Protein AF-A0A378LBJ0-F1 (afdb_monomer)

Sequence (379 aa):
MKTKTFFGQVSKHEHRGHKHRSEYPRRVLSFVEKEKWHTTTIPSIPKYFESFKKMFSTSYDTFPRIAESIEKQNKGRFIYRGMSLAELTNILRNTKFISSPKQKKQDHFDIAEHVVANNSSRFLGLTPSLLLGGTYASMSSIIPSNGAIIQTNLPPFFIDPKELLGTHPELYQRYHQRKEGDERATDTTNFQGISDVTETTAKNTEITMISNFGKTYVGLGMHDVKSIHLLTIPGEILRKWTSIKTPLHEISFENPDYKPRVCAIKTGFVAHDNYLKEEFDLVNRRNIDMGLIPPEGRVITLHEAEELAQSGLLEQINDAFASDNTYVFSHVPSTIPVNDIEGITKFITETIASLPNVKRVGPVIEEITDEEPQGPKKD

Solvent-accessible surface area (backbone atoms only — not comparable to full-atom values): 21424 Å² total; per-residue (Å²): 139,82,87,78,83,78,84,68,79,81,69,84,72,70,80,79,75,77,86,69,74,70,61,58,45,53,54,53,46,48,49,44,59,73,69,54,67,66,78,78,80,79,82,72,67,63,59,52,49,48,44,44,49,53,50,73,68,51,90,70,82,56,39,69,59,53,34,51,53,54,46,66,77,43,77,70,62,44,29,18,36,29,29,36,43,68,51,50,51,50,26,43,75,68,50,37,72,63,75,53,90,84,57,88,47,47,91,52,76,58,60,58,54,28,74,77,65,68,38,31,56,27,52,44,75,31,21,68,40,54,62,58,15,39,51,46,14,18,62,61,34,62,50,41,41,60,19,28,35,39,36,24,46,74,43,47,32,28,33,47,58,37,62,37,47,76,34,44,45,67,61,44,51,52,46,46,54,50,52,49,52,54,48,46,75,72,35,77,88,72,70,84,75,73,82,58,58,65,61,56,36,68,70,42,73,42,36,34,27,37,27,42,53,92,91,46,78,48,39,52,47,63,40,32,31,45,33,40,35,39,27,43,20,36,12,56,63,44,28,80,76,43,95,38,73,61,35,45,78,73,48,74,48,76,38,90,69,42,49,67,44,34,54,28,39,37,42,65,40,62,58,69,95,62,75,46,70,70,55,51,55,48,28,38,50,40,31,35,77,70,65,75,38,57,88,64,38,30,56,35,36,44,62,51,52,41,56,46,59,74,68,42,50,66,59,53,50,42,56,37,32,41,23,93,57,63,45,70,41,51,51,45,56,54,86,53,58,89,82,41,59,67,56,52,52,49,51,53,52,53,51,54,73,67,39,89,71,50,43,81,69,41,79,78,80,71,76,80,71,89,69,75,80,81,69,83,83,80,130

Radius of gyration: 24.18 Å; Cα contacts (8 Å, |Δi|>4): 606; chains: 1; bounding box: 71×44×97 Å

Nearest PDB structures (foldseek):
  4tlw-assembly1_A  TM=5.984E-01  e=1.859E-05  Mycoplasmoides pneumoniae M129
  1s5c-assembly1_A  TM=6.759E-01  e=1.829E-04  Vibrio cholerae
  1s5b-assembly1_A  TM=6.944E-01  e=4.247E-04  Vibrio cholerae
  1s5e-assembly1_A  TM=6.381E-01  e=2.960E-04  Vibrio cholerae
  8s2m-assembly1_B  TM=6.585E-01  e=4.790E-04  Xenorhabdus bovienii SS-2004

Organism: NCBI:txid460

Foldseek 3Di:
DDDDDDPDPDDPPDPPDPPDPACQLVVVLCVCVVVVQPDPPDDPVPPLVVLVCCLQVDDDACVVVVQCVVLVVCVLQKWKAKWAVVQSNVCSVVQANWDDPVQQADDDLLVLCCLVPVRHRQKDWIASGPQVNQVNNQQNAAAWGKIKMWIFGDWQEWELLLLLCQLQVVSNVVVQVVVLVVCCVVCVPDCPGDDRSSVSSNPDRIIMHRQDDPPDGRTDGPLGTQKMWMWGHGHDNCCVVTPHNTTHTDDMRGRPSHAHFQAHEYAQARPVVDDDPVSQVSSQVSCCVVVVDPPQWGAAHPVLVSVCSVVCLSVVLRQQKGFPHYHYPGTDGPVQDHPNNVNVSVRVVVVSVPDPRMDTDHDPPPPPPPPDPPPDDDD

Secondary structure (DSSP, 8-state):
----------------------HHHHHHHHHHHHTT-S--SS--HHHHHHHHHHHHH--S--HHHHHHHHHHHHTT--EEEEEEHHHHHHHHHHTS----TTS--B----HHHHHHH--BSSEEEEBS-HHHHHHHHHHT-SSSEEEEEEEEPPPSEEE-HHHHHHH-HHHHHHHHHHHHHHHHHH-TTT------HHHHHHT---EEEE-EETTEE-S--GGGEEEEEEEEE--TTGGGTSS--SPEEEEEEE-TT----SEEEE-SB--SS---HHHHHHHHHHHHHTTSS-TTEEEPBHHHHHHHHHHTHHHHHHHHEEESS-EEE-EEETTS-TT-HHHHHHHHHHHHHH-TTEEE-S------------PPPP-

Structure (mmCIF, N/CA/C/O backbone):
data_AF-A0A378LBJ0-F1
#
_entry.id   AF-A0A378LBJ0-F1
#
loop_
_atom_site.group_PDB
_atom_site.id
_atom_site.type_symbol
_atom_site.label_atom_id
_atom_site.label_alt_id
_atom_site.label_comp_id
_atom_site.label_asym_id
_atom_site.label_entity_id
_atom_site.label_seq_id
_atom_site.pdbx_PDB_ins_code
_atom_site.Cartn_x
_atom_site.Cartn_y
_atom_site.Cartn_z
_atom_site.occupancy
_atom_site.B_iso_or_equiv
_atom_site.auth_seq_id
_atom_site.auth_comp_id
_atom_site.auth_asym_id
_atom_site.auth_atom_id
_atom_site.pdbx_PDB_model_num
ATOM 1 N N . MET A 1 1 ? -37.721 7.386 29.623 1.00 37.44 1 MET A N 1
ATOM 2 C CA . MET A 1 1 ? -36.324 7.855 29.516 1.00 37.44 1 MET A CA 1
ATOM 3 C C . MET A 1 1 ? -35.967 7.912 28.043 1.00 37.44 1 MET A C 1
ATOM 5 O O . MET A 1 1 ? -36.046 6.888 27.381 1.00 37.44 1 MET A O 1
ATOM 9 N N . LYS A 1 2 ? -35.730 9.112 27.505 1.00 25.92 2 LYS A N 1
ATOM 10 C CA . LYS A 1 2 ? -35.356 9.334 26.102 1.00 25.92 2 LYS A CA 1
ATOM 11 C C . LYS A 1 2 ? -33.893 9.764 26.089 1.00 25.92 2 LYS A C 1
ATOM 13 O O . LYS A 1 2 ? -33.600 10.885 26.488 1.00 25.92 2 LYS A O 1
ATOM 18 N N . THR A 1 3 ? -33.000 8.881 25.667 1.00 27.64 3 THR A N 1
ATOM 19 C CA . THR A 1 3 ? -31.601 9.206 25.385 1.00 27.64 3 THR A CA 1
ATOM 20 C C . THR A 1 3 ? -31.563 9.974 24.066 1.00 27.64 3 THR A C 1
ATOM 22 O O . THR A 1 3 ? -31.873 9.427 23.011 1.00 27.64 3 THR A O 1
ATOM 25 N N . LYS A 1 4 ? -31.277 11.277 24.130 1.00 27.89 4 LYS A N 1
ATOM 26 C CA . LYS A 1 4 ? -30.970 12.091 22.951 1.00 27.89 4 LYS A CA 1
ATOM 27 C C . LYS A 1 4 ? -29.471 11.987 22.701 1.00 27.89 4 LYS A C 1
ATOM 29 O O . LYS A 1 4 ? -28.692 12.549 23.461 1.00 27.89 4 LYS A O 1
ATOM 34 N N . THR A 1 5 ? -29.081 11.295 21.640 1.00 29.97 5 THR A N 1
ATOM 35 C CA . THR A 1 5 ? -27.712 11.330 21.127 1.00 29.97 5 THR A CA 1
ATOM 36 C C . THR A 1 5 ? -27.499 12.693 20.470 1.00 29.97 5 THR A C 1
ATOM 38 O O . THR A 1 5 ? -28.069 12.987 19.420 1.00 29.97 5 THR A O 1
ATOM 41 N N . PHE A 1 6 ? -26.746 13.566 21.133 1.00 28.53 6 PHE A N 1
ATOM 42 C CA . PHE A 1 6 ? -26.310 14.840 20.573 1.00 28.53 6 PHE A CA 1
ATOM 43 C C . PHE A 1 6 ? -25.126 14.576 19.635 1.00 28.53 6 PHE A C 1
ATOM 45 O O . PHE A 1 6 ? -23.981 14.519 20.073 1.00 28.53 6 PHE A O 1
ATOM 52 N N . PHE A 1 7 ? -25.380 14.456 18.331 1.00 32.47 7 PHE A N 1
ATOM 53 C CA . PHE A 1 7 ? -24.352 14.772 17.338 1.00 32.47 7 PHE A CA 1
ATOM 54 C C . PHE A 1 7 ? -24.275 16.294 17.241 1.00 32.47 7 PHE A C 1
ATOM 56 O O . PHE A 1 7 ? -24.949 16.941 16.440 1.00 32.47 7 PHE A O 1
ATOM 63 N N . GLY A 1 8 ? -23.519 16.874 18.174 1.00 29.22 8 GLY A N 1
ATOM 64 C CA . GLY A 1 8 ? -23.172 18.284 18.152 1.00 29.22 8 GLY A CA 1
ATOM 65 C C . GLY A 1 8 ? -22.453 18.623 16.851 1.00 29.22 8 GLY A C 1
ATOM 66 O O . GLY A 1 8 ? -21.619 17.855 16.372 1.00 29.22 8 GLY A O 1
ATOM 67 N N . GLN A 1 9 ? -22.811 19.781 16.293 1.00 29.59 9 GLN A N 1
ATOM 68 C CA . GLN A 1 9 ? -22.136 20.431 15.177 1.00 29.59 9 GLN A CA 1
ATOM 69 C C . GLN A 1 9 ? -20.626 20.204 15.246 1.00 29.59 9 GLN A C 1
ATOM 71 O O . GLN A 1 9 ? -19.979 20.601 16.216 1.00 29.59 9 GLN A O 1
ATOM 76 N N . VAL A 1 10 ? -20.086 19.607 14.183 1.00 35.50 10 VAL A N 1
ATOM 77 C CA . VAL A 1 10 ? -18.653 19.538 13.913 1.00 35.50 10 VAL A CA 1
ATOM 78 C C . VAL A 1 10 ? -18.114 20.959 14.013 1.00 35.50 10 VAL A C 1
ATOM 80 O O . VAL A 1 10 ? -18.345 21.799 13.137 1.00 35.50 10 VAL A O 1
ATOM 83 N N . SER A 1 11 ? -17.436 21.252 15.123 1.00 29.73 11 SER A N 1
ATOM 84 C CA . SER A 1 11 ? -16.657 22.469 15.220 1.00 29.73 11 SER A CA 1
ATOM 85 C C . SER A 1 11 ? -15.654 22.395 14.072 1.00 29.73 11 SER A C 1
ATOM 87 O O . SER A 1 11 ? -14.997 21.373 13.855 1.00 29.73 11 SER A O 1
ATOM 89 N N . LYS A 1 12 ? -15.576 23.461 13.272 1.00 35.81 12 LYS A N 1
ATOM 90 C CA . LYS A 1 12 ? -14.427 23.682 12.399 1.00 35.81 12 LYS A CA 1
ATOM 91 C C . LYS A 1 12 ? -1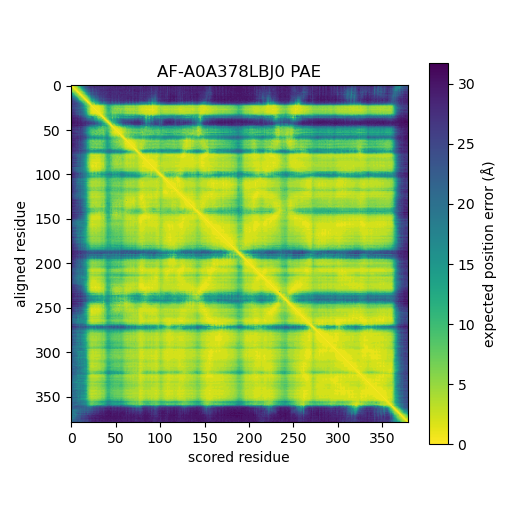3.226 23.816 13.327 1.00 35.81 12 LYS A C 1
ATOM 93 O O . LYS A 1 12 ? -12.883 24.920 13.739 1.00 35.81 12 LYS A O 1
ATOM 98 N N . HIS A 1 13 ? -12.637 22.689 13.710 1.00 33.25 13 HIS A N 1
ATOM 99 C CA . HIS A 1 13 ? -11.365 22.673 14.391 1.00 33.25 13 HIS A CA 1
ATOM 100 C C . HIS A 1 13 ? -10.345 23.186 13.384 1.00 33.25 13 HIS A C 1
ATOM 102 O O . HIS A 1 13 ? -9.837 22.460 12.532 1.00 33.25 13 HIS A O 1
ATOM 108 N N . GLU A 1 14 ? -10.079 24.487 13.476 1.00 30.62 14 GLU A N 1
ATOM 109 C CA . GLU A 1 14 ? -8.809 25.053 13.068 1.00 30.62 14 GLU A CA 1
ATOM 110 C C . GLU A 1 14 ? -7.708 24.108 13.545 1.00 30.62 14 GLU A C 1
ATOM 112 O O . GLU A 1 14 ? -7.633 23.767 14.730 1.00 30.62 14 GLU A O 1
ATOM 117 N N . HIS A 1 15 ? -6.888 23.663 12.594 1.00 35.84 15 HIS A N 1
ATOM 118 C CA . HIS A 1 15 ? -5.667 22.911 12.824 1.00 35.84 15 HIS A CA 1
ATOM 119 C C . HIS A 1 15 ? -4.831 23.599 13.912 1.00 35.84 15 HIS A C 1
ATOM 121 O O . HIS A 1 15 ? -4.031 24.495 13.632 1.00 35.84 15 HIS A O 1
ATOM 127 N N . ARG A 1 16 ? -5.004 23.182 15.172 1.00 35.16 16 ARG A N 1
ATOM 128 C CA . ARG A 1 16 ? -4.113 23.566 16.266 1.00 35.16 16 ARG A CA 1
ATOM 129 C C . ARG A 1 16 ? -2.723 23.055 15.903 1.00 35.16 16 ARG A C 1
ATOM 131 O O . ARG A 1 16 ? -2.500 21.861 15.734 1.00 35.16 16 ARG A O 1
ATOM 138 N N . GLY A 1 17 ? -1.821 24.007 15.687 1.00 37.00 17 GLY A N 1
ATOM 139 C CA . GLY A 1 17 ? -0.545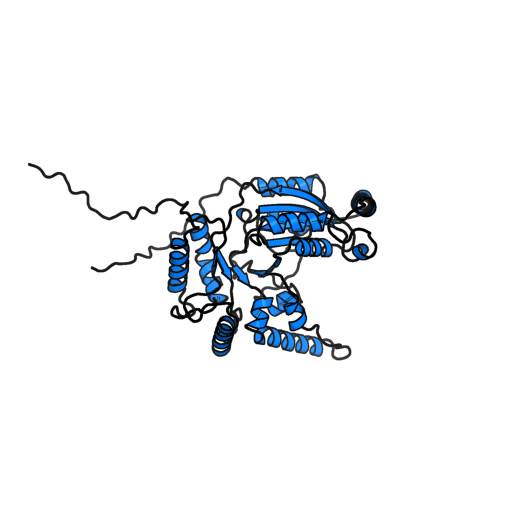 23.798 15.025 1.00 37.00 17 GLY A CA 1
ATOM 140 C C . GLY A 1 17 ? 0.361 22.765 15.690 1.00 37.00 17 GLY A C 1
ATOM 141 O O . GLY A 1 17 ? 0.759 22.905 16.844 1.00 37.00 17 GLY A O 1
ATOM 142 N N . HIS A 1 18 ? 0.812 21.796 14.894 1.00 36.34 18 HIS A N 1
ATOM 143 C CA . HIS A 1 18 ? 1.994 21.000 15.204 1.00 36.34 18 HIS A CA 1
ATOM 144 C C . HIS A 1 18 ? 3.255 21.848 14.996 1.00 36.34 18 HIS A C 1
ATOM 146 O O . HIS A 1 18 ? 3.824 21.918 13.907 1.00 36.34 18 HIS A O 1
ATOM 152 N N . LYS A 1 19 ? 3.704 22.508 16.069 1.00 39.91 19 LYS A N 1
ATOM 153 C CA . LYS A 1 19 ? 4.961 23.274 16.120 1.00 39.91 19 LYS A CA 1
ATOM 154 C C . LYS A 1 19 ? 6.194 22.430 16.485 1.00 39.91 19 LYS A C 1
ATOM 156 O O . LYS A 1 19 ? 7.240 22.993 16.777 1.00 39.91 19 LYS A O 1
ATOM 161 N N . HIS A 1 20 ? 6.109 21.103 16.380 1.00 45.59 20 HIS A N 1
ATOM 162 C CA . HIS A 1 20 ? 7.272 20.225 16.248 1.00 45.59 20 HIS A CA 1
ATOM 163 C C . HIS A 1 20 ? 7.188 19.523 14.897 1.00 45.59 20 HIS A C 1
ATOM 165 O O . HIS A 1 20 ? 6.563 18.478 14.745 1.00 45.59 20 HIS A O 1
ATOM 171 N N . ARG A 1 21 ? 7.802 20.128 13.875 1.00 55.81 21 ARG A N 1
ATOM 172 C CA . ARG A 1 21 ? 8.112 19.394 12.645 1.00 55.81 21 ARG A CA 1
ATOM 173 C C . ARG A 1 21 ? 9.046 18.258 13.057 1.00 55.81 21 ARG A C 1
ATOM 175 O O . ARG A 1 21 ? 10.147 18.560 13.513 1.00 55.81 21 ARG A O 1
ATOM 182 N N . SER A 1 22 ? 8.588 17.013 12.917 1.00 66.50 22 SER A N 1
ATOM 183 C CA . SER A 1 22 ? 9.390 15.807 13.142 1.00 66.50 22 SER A CA 1
ATOM 184 C C . SER A 1 22 ? 10.802 16.008 12.576 1.00 66.50 22 SER A C 1
ATOM 186 O O . SER A 1 22 ? 10.974 16.408 11.417 1.00 66.50 22 SER A O 1
ATOM 188 N N . GLU A 1 23 ? 11.819 15.818 13.417 1.00 86.69 23 GLU A N 1
ATOM 189 C CA . GLU A 1 23 ? 13.222 15.973 13.022 1.00 86.69 23 GLU A CA 1
ATOM 190 C C . GLU A 1 23 ? 13.659 14.825 12.101 1.00 86.69 23 GLU A C 1
ATOM 192 O O . GLU A 1 23 ? 14.539 15.000 11.257 1.00 86.69 23 GLU A O 1
ATOM 197 N N . TYR A 1 24 ? 12.979 13.678 12.191 1.00 92.25 24 TYR A N 1
ATOM 198 C CA . TYR A 1 24 ? 13.272 12.471 11.430 1.00 92.25 24 TYR A CA 1
ATOM 199 C C . TYR A 1 24 ? 13.343 12.692 9.907 1.00 92.25 24 TYR A C 1
ATOM 201 O O . TYR A 1 24 ? 14.426 12.497 9.345 1.00 92.25 24 TYR A O 1
ATOM 209 N N . PRO A 1 25 ? 12.287 13.166 9.207 1.00 92.81 25 PRO A N 1
ATOM 210 C CA . PRO A 1 25 ? 12.344 13.340 7.761 1.00 92.81 25 PRO A CA 1
ATOM 211 C C . PRO A 1 25 ? 13.423 14.342 7.335 1.00 92.81 25 PRO A C 1
ATOM 213 O O . PRO A 1 25 ? 14.064 14.148 6.306 1.00 92.81 25 PRO A O 1
ATOM 216 N N . ARG A 1 26 ? 13.688 15.378 8.146 1.00 92.19 26 ARG A N 1
ATOM 217 C CA . ARG A 1 26 ? 14.755 16.358 7.884 1.00 92.19 26 ARG A CA 1
ATOM 218 C C . ARG A 1 26 ? 16.142 15.755 8.035 1.00 92.19 26 ARG A C 1
ATOM 220 O O . ARG A 1 26 ? 17.002 16.039 7.206 1.00 92.19 26 ARG A O 1
ATOM 227 N N . ARG A 1 27 ? 16.369 14.944 9.070 1.00 92.56 27 ARG A N 1
ATOM 228 C CA . ARG A 1 27 ? 17.645 14.263 9.312 1.00 92.56 27 ARG A CA 1
ATOM 229 C C . ARG A 1 27 ? 17.970 13.311 8.167 1.00 92.56 27 ARG A C 1
ATOM 231 O O . ARG A 1 27 ? 19.080 13.365 7.643 1.00 92.56 27 ARG A O 1
ATOM 238 N N . VAL A 1 28 ? 17.002 12.488 7.756 1.00 92.38 28 VAL A N 1
ATOM 239 C CA . VAL A 1 28 ? 17.182 11.581 6.614 1.00 92.38 28 VAL A CA 1
ATOM 240 C C . VAL A 1 28 ? 17.426 12.396 5.348 1.00 92.38 28 VAL A C 1
ATOM 242 O O . VAL A 1 28 ? 18.442 12.197 4.695 1.00 92.38 28 VAL A O 1
ATOM 245 N N . LEU A 1 29 ? 16.577 13.381 5.042 1.00 92.31 29 LEU A N 1
ATOM 246 C CA . LEU A 1 29 ? 16.723 14.215 3.845 1.00 92.31 29 LEU A CA 1
ATOM 247 C C . LEU A 1 29 ? 18.092 14.904 3.786 1.00 92.31 29 LEU A C 1
ATOM 249 O O . LEU A 1 29 ? 18.756 14.857 2.755 1.00 92.31 29 LEU A O 1
ATOM 253 N N . SER A 1 30 ? 18.540 15.474 4.906 1.00 90.50 30 SER A N 1
ATOM 254 C CA . SER A 1 30 ? 19.844 16.132 5.013 1.00 90.50 30 SER A CA 1
ATOM 255 C C . SER A 1 30 ? 20.985 15.160 4.751 1.00 90.50 30 SER A C 1
ATOM 257 O O . SER A 1 30 ? 21.942 15.536 4.087 1.00 90.50 30 SER A O 1
ATOM 259 N N . PHE A 1 31 ? 20.894 13.914 5.228 1.00 90.06 31 PHE A N 1
ATOM 260 C CA . PHE A 1 31 ? 21.887 12.887 4.919 1.00 90.06 31 PHE A CA 1
ATOM 261 C C . PHE A 1 31 ? 21.925 12.601 3.415 1.00 90.06 31 PHE A C 1
ATOM 263 O O . PHE A 1 31 ? 22.986 12.695 2.801 1.00 90.06 31 PHE A O 1
ATOM 270 N N . VAL A 1 32 ? 20.772 12.326 2.797 1.00 87.25 32 VAL A N 1
ATOM 271 C CA . VAL A 1 32 ? 20.729 11.935 1.379 1.00 87.25 32 VAL A CA 1
ATOM 272 C C . VAL A 1 32 ? 21.137 13.095 0.447 1.00 87.25 32 VAL A C 1
ATOM 274 O O . VAL A 1 32 ? 21.795 12.874 -0.576 1.00 87.25 32 VAL A O 1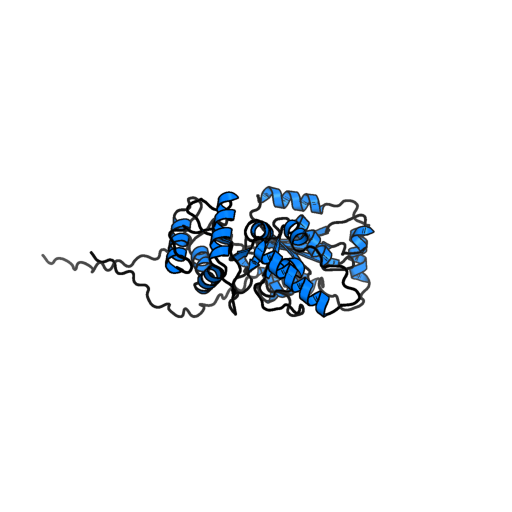
ATOM 277 N N . GLU A 1 33 ? 20.820 14.343 0.810 1.00 85.81 33 GLU A N 1
ATOM 278 C CA . GLU A 1 33 ? 21.230 15.549 0.077 1.00 85.81 33 GLU A CA 1
ATOM 279 C C . GLU A 1 33 ? 22.710 15.906 0.294 1.00 85.81 33 GLU A C 1
ATOM 281 O O . GLU A 1 33 ? 23.429 16.129 -0.685 1.00 85.81 33 GLU A O 1
ATOM 286 N N . LYS A 1 34 ? 23.192 15.924 1.546 1.00 79.25 34 LYS A N 1
ATOM 287 C CA . LYS A 1 34 ? 24.582 16.276 1.896 1.00 79.25 34 LYS A CA 1
ATOM 288 C C . LYS A 1 34 ? 25.575 15.280 1.317 1.00 79.25 34 LYS A C 1
ATOM 290 O O . LYS A 1 34 ? 26.577 15.680 0.729 1.00 79.25 34 LYS A O 1
ATOM 295 N N . GLU A 1 35 ? 25.256 13.995 1.413 1.00 69.81 35 GLU A N 1
ATOM 296 C CA . GLU A 1 35 ? 26.080 12.933 0.850 1.00 69.81 35 GLU A CA 1
ATOM 297 C C . GLU A 1 35 ? 25.914 12.825 -0.674 1.00 69.81 35 GLU A C 1
ATOM 299 O O . GLU A 1 35 ? 26.523 11.955 -1.287 1.00 69.81 35 GLU A O 1
ATOM 304 N N . LYS A 1 36 ? 25.120 13.692 -1.329 1.00 65.94 36 LYS A N 1
ATOM 305 C CA . LYS A 1 36 ? 24.856 13.693 -2.782 1.00 65.94 36 LYS A CA 1
ATOM 306 C C . LYS A 1 36 ? 24.489 12.305 -3.313 1.00 65.94 36 LYS A C 1
ATOM 308 O O . LYS A 1 36 ? 25.067 11.838 -4.296 1.00 65.94 36 LYS A O 1
ATOM 313 N N . TRP A 1 37 ? 23.572 11.612 -2.647 1.00 66.50 37 TRP A N 1
ATOM 314 C CA . TRP A 1 37 ? 23.101 10.298 -3.096 1.00 66.50 37 TRP A CA 1
ATOM 315 C C . TRP A 1 37 ? 22.122 10.410 -4.284 1.00 66.50 37 TRP A C 1
ATOM 317 O O . TRP A 1 37 ? 21.952 9.448 -5.023 1.00 66.50 37 TRP A O 1
ATOM 327 N N . HIS A 1 38 ? 21.515 11.586 -4.502 1.00 55.19 38 HIS A N 1
ATOM 328 C CA . HIS A 1 38 ? 20.471 11.834 -5.512 1.00 55.19 38 HIS A CA 1
ATOM 329 C C . HIS A 1 38 ? 20.942 12.378 -6.875 1.00 55.19 38 HIS A C 1
ATOM 331 O O . HIS A 1 38 ? 20.112 12.532 -7.771 1.00 55.19 38 HIS A O 1
ATOM 337 N N . THR A 1 39 ? 22.210 12.765 -7.056 1.00 53.56 39 THR A N 1
ATOM 338 C CA . THR A 1 39 ? 22.619 13.512 -8.261 1.00 53.56 39 THR A CA 1
ATOM 339 C C . THR A 1 39 ? 22.757 12.600 -9.483 1.00 53.56 39 THR A C 1
ATOM 341 O O . THR A 1 39 ? 23.808 12.009 -9.707 1.00 53.56 39 THR A O 1
ATOM 344 N N . THR A 1 40 ? 21.693 12.522 -10.285 1.00 47.88 40 THR A N 1
ATOM 345 C CA . THR A 1 40 ? 21.629 11.855 -11.601 1.00 47.88 40 THR A CA 1
ATOM 346 C C . THR A 1 40 ? 21.978 12.768 -12.784 1.00 47.88 40 THR A C 1
ATOM 348 O O . THR A 1 40 ? 22.038 12.309 -13.920 1.00 47.88 40 THR A O 1
ATOM 351 N N . THR A 1 41 ? 22.264 14.050 -12.562 1.00 42.25 41 THR A N 1
ATOM 352 C CA . THR A 1 41 ? 22.641 15.000 -13.622 1.00 42.25 41 THR A CA 1
ATOM 353 C C . THR A 1 41 ? 24.168 15.073 -13.819 1.00 42.25 41 THR A C 1
ATOM 355 O O . THR A 1 41 ? 24.793 15.929 -13.211 1.00 42.25 41 THR A O 1
ATOM 358 N N . ILE A 1 42 ? 24.719 14.151 -14.637 1.00 44.81 42 ILE A N 1
ATOM 359 C CA . ILE A 1 42 ? 25.884 14.234 -15.580 1.00 44.81 42 ILE A CA 1
ATOM 360 C C . ILE A 1 42 ? 27.228 14.870 -15.095 1.00 44.81 42 ILE A C 1
ATOM 362 O O . ILE A 1 42 ? 27.219 15.943 -14.508 1.00 44.81 42 ILE A O 1
ATOM 366 N N . PRO A 1 43 ? 28.432 14.390 -15.496 1.00 42.88 43 PRO A N 1
ATOM 367 C CA . PRO A 1 43 ? 28.989 13.048 -15.560 1.00 42.88 43 PRO A CA 1
ATOM 368 C C . PRO A 1 43 ? 30.204 13.007 -14.611 1.00 42.88 43 PRO A C 1
ATOM 370 O O . PRO A 1 43 ? 31.352 12.995 -15.055 1.00 42.88 43 PRO A O 1
ATOM 373 N N . SER A 1 44 ? 30.007 13.030 -13.294 1.00 42.88 44 SER A N 1
ATOM 374 C CA . SER A 1 44 ? 31.108 12.597 -12.443 1.00 42.88 44 SER A CA 1
ATOM 375 C C . SER A 1 44 ? 31.068 11.066 -12.425 1.00 42.88 44 SER A C 1
ATOM 377 O O . SER A 1 44 ? 30.364 10.403 -11.667 1.00 42.88 44 SER A O 1
ATOM 379 N N . ILE A 1 45 ? 31.889 10.513 -13.310 1.00 52.34 45 ILE A N 1
ATOM 380 C CA . ILE A 1 45 ? 32.367 9.133 -13.336 1.00 52.34 45 ILE A CA 1
ATOM 381 C C . ILE A 1 45 ? 32.760 8.561 -11.937 1.00 52.34 45 ILE A C 1
ATOM 383 O O . ILE A 1 45 ? 32.709 7.348 -11.809 1.00 52.34 45 ILE A O 1
ATOM 387 N N . PRO A 1 46 ? 33.032 9.302 -10.833 1.00 56.81 46 PRO A N 1
ATOM 388 C CA . PRO A 1 46 ? 33.391 8.676 -9.554 1.00 56.81 46 PRO A CA 1
ATOM 389 C C . PRO A 1 46 ? 32.311 7.813 -8.878 1.00 56.81 46 PRO A C 1
ATOM 391 O O . PRO A 1 46 ? 32.620 6.703 -8.462 1.00 56.81 46 PRO A O 1
ATOM 394 N N . LYS A 1 47 ? 31.049 8.254 -8.760 1.00 59.19 47 LYS A N 1
ATOM 395 C CA . LYS A 1 47 ? 30.095 7.563 -7.859 1.00 59.19 47 LYS A CA 1
ATOM 396 C C . LYS A 1 47 ? 29.439 6.321 -8.440 1.00 59.19 47 LYS A C 1
ATOM 398 O O . LYS A 1 47 ? 29.263 5.338 -7.731 1.00 59.19 47 LYS A O 1
ATOM 403 N N . TYR A 1 48 ? 29.121 6.332 -9.733 1.00 63.91 48 TYR A N 1
ATOM 404 C CA . TYR A 1 48 ? 28.724 5.096 -10.402 1.00 63.91 48 TYR A CA 1
ATOM 405 C C . TYR A 1 48 ? 29.865 4.082 -10.321 1.00 63.91 48 TYR A C 1
ATOM 407 O O . TYR A 1 48 ? 29.628 2.943 -9.948 1.00 63.91 48 TYR A O 1
ATOM 415 N N . PHE A 1 49 ? 31.117 4.499 -10.536 1.00 66.56 49 PHE A N 1
ATOM 416 C CA . PHE A 1 49 ? 32.262 3.610 -10.339 1.00 66.56 49 PHE A CA 1
ATOM 417 C C . PHE A 1 49 ? 32.401 3.125 -8.894 1.00 66.56 49 PHE A C 1
ATOM 419 O O . PHE A 1 49 ? 32.813 1.990 -8.707 1.00 66.56 49 PHE A O 1
ATOM 426 N N . GLU A 1 50 ? 32.031 3.910 -7.881 1.00 72.50 50 GLU A N 1
ATOM 427 C CA . GLU A 1 50 ? 31.976 3.446 -6.488 1.00 72.50 50 GLU A CA 1
ATOM 428 C C . GLU A 1 50 ? 30.892 2.385 -6.270 1.00 72.50 50 GLU A C 1
ATOM 430 O O . GLU A 1 50 ? 31.205 1.327 -5.726 1.00 72.50 50 GLU A O 1
ATOM 435 N N . SER A 1 51 ? 29.656 2.608 -6.737 1.00 72.88 51 SER A N 1
ATOM 436 C CA . SER A 1 51 ? 28.581 1.605 -6.658 1.00 72.88 51 SER A CA 1
ATOM 437 C C . SER A 1 51 ? 28.962 0.330 -7.415 1.00 72.88 51 SER A C 1
ATOM 439 O O . SER A 1 51 ? 28.809 -0.771 -6.891 1.00 72.88 51 SER A O 1
ATOM 441 N N . PHE A 1 52 ? 29.545 0.459 -8.610 1.00 73.00 52 PHE A N 1
ATOM 442 C CA . PHE A 1 52 ? 30.084 -0.665 -9.374 1.00 73.00 52 PHE A CA 1
ATOM 443 C C . PHE A 1 52 ? 31.215 -1.364 -8.616 1.00 73.00 52 PHE A C 1
ATOM 445 O O . PHE A 1 52 ? 31.144 -2.568 -8.392 1.00 73.00 52 PHE A O 1
ATOM 452 N N . LYS A 1 53 ? 32.241 -0.630 -8.174 1.00 76.19 53 LYS A N 1
ATOM 453 C CA . LYS A 1 53 ? 33.379 -1.177 -7.428 1.00 76.19 53 LYS A CA 1
ATOM 454 C C . LYS A 1 53 ? 32.893 -1.944 -6.209 1.00 76.19 53 LYS A C 1
ATOM 456 O O . LYS A 1 53 ? 33.334 -3.066 -6.019 1.00 76.19 53 LYS A O 1
ATOM 461 N N . LYS A 1 54 ? 31.952 -1.386 -5.445 1.00 76.88 54 LYS A N 1
ATOM 462 C CA . LYS A 1 54 ? 31.352 -2.019 -4.265 1.00 76.88 54 LYS A CA 1
ATOM 463 C C . LYS A 1 54 ? 30.598 -3.302 -4.620 1.00 76.88 54 LYS A C 1
ATOM 465 O O . LYS A 1 54 ? 30.778 -4.314 -3.945 1.00 76.88 54 LYS A O 1
ATOM 470 N N . MET A 1 55 ? 29.806 -3.284 -5.692 1.00 74.88 55 MET A N 1
ATOM 471 C CA . MET A 1 55 ? 29.065 -4.454 -6.179 1.00 74.88 55 MET A CA 1
ATOM 472 C C . MET A 1 55 ? 29.985 -5.576 -6.675 1.00 74.88 55 MET A C 1
ATOM 474 O O . MET A 1 55 ? 29.725 -6.742 -6.398 1.00 74.88 55 MET A O 1
ATOM 478 N N . PHE A 1 56 ? 31.071 -5.239 -7.373 1.00 73.62 56 PHE A N 1
ATOM 479 C CA . PHE A 1 56 ? 32.037 -6.215 -7.886 1.00 73.62 56 PHE A CA 1
ATOM 480 C C . PHE A 1 56 ? 33.068 -6.662 -6.838 1.00 73.62 56 PHE A C 1
ATOM 482 O O . PHE A 1 56 ? 33.604 -7.760 -6.954 1.00 73.62 56 PHE A O 1
ATOM 489 N N . SER A 1 57 ? 33.349 -5.848 -5.814 1.00 73.38 57 SER A N 1
ATOM 490 C CA . SER A 1 57 ? 34.281 -6.198 -4.732 1.00 73.38 57 SER A CA 1
ATOM 491 C C . SER A 1 57 ? 33.643 -7.017 -3.614 1.00 73.38 57 SER A C 1
ATOM 493 O O . SER A 1 57 ? 34.355 -7.571 -2.780 1.00 73.38 57 SER A O 1
ATOM 495 N N . THR A 1 58 ? 32.313 -7.045 -3.537 1.00 73.25 58 THR A N 1
ATOM 496 C CA . THR A 1 58 ? 31.599 -7.759 -2.480 1.00 73.25 58 THR A CA 1
ATOM 497 C C . THR A 1 58 ? 31.479 -9.237 -2.856 1.00 73.25 58 THR A C 1
ATOM 499 O O . THR A 1 58 ? 31.015 -9.588 -3.937 1.00 73.25 58 THR A O 1
ATOM 502 N N . SER A 1 59 ? 31.936 -10.116 -1.964 1.00 66.94 59 SER A N 1
ATOM 503 C CA . SER A 1 59 ? 32.040 -11.558 -2.219 1.00 66.94 59 SER A CA 1
ATOM 504 C C . SER A 1 59 ? 30.783 -12.351 -1.863 1.00 66.94 59 SER A C 1
ATOM 506 O O . SER A 1 59 ? 30.618 -13.467 -2.351 1.00 66.94 59 SER A O 1
ATOM 508 N N . TYR A 1 60 ? 29.891 -11.790 -1.040 1.00 72.31 60 TYR A N 1
ATOM 509 C CA . TYR A 1 60 ? 28.696 -12.479 -0.557 1.00 72.31 60 TYR A CA 1
ATOM 510 C C . TYR A 1 60 ? 27.473 -11.573 -0.572 1.00 72.31 60 TYR A C 1
ATOM 512 O O . TYR A 1 60 ? 27.525 -10.425 -0.134 1.00 72.31 60 TYR A O 1
ATOM 520 N N . ASP A 1 61 ? 26.356 -12.135 -1.018 1.00 77.12 61 ASP A N 1
ATOM 521 C CA . ASP A 1 61 ? 25.060 -11.481 -0.963 1.00 77.12 61 ASP A CA 1
ATOM 522 C C . ASP A 1 61 ? 24.449 -11.628 0.446 1.00 77.12 61 ASP A C 1
ATOM 524 O O . ASP A 1 61 ? 24.056 -12.721 0.865 1.00 77.12 61 ASP A O 1
ATOM 528 N N . THR A 1 62 ? 24.428 -10.538 1.215 1.00 80.06 62 THR A N 1
ATOM 529 C CA . THR A 1 62 ? 23.973 -10.528 2.617 1.00 80.06 62 THR A CA 1
ATOM 530 C C . THR A 1 62 ? 22.526 -10.079 2.782 1.00 80.06 62 THR A C 1
ATOM 532 O O . THR A 1 62 ? 21.919 -10.349 3.822 1.00 80.06 62 THR A O 1
ATOM 535 N N . PHE A 1 63 ? 21.944 -9.429 1.777 1.00 84.56 63 PHE A N 1
ATOM 536 C CA . PHE A 1 63 ? 20.630 -8.812 1.900 1.00 84.56 63 PHE A CA 1
ATOM 537 C C . PHE A 1 63 ? 19.484 -9.810 2.077 1.00 84.56 63 PHE A C 1
ATOM 539 O O . PHE A 1 63 ? 18.644 -9.544 2.932 1.00 84.56 63 PHE A O 1
ATOM 546 N N . PRO A 1 64 ? 19.460 -10.989 1.422 1.00 85.31 64 PRO A N 1
ATOM 547 C CA . PRO A 1 64 ? 18.457 -12.011 1.710 1.00 85.31 64 PRO A CA 1
ATOM 548 C C . PRO A 1 64 ? 18.428 -12.419 3.186 1.00 85.31 64 PRO A C 1
ATOM 550 O O . PRO A 1 64 ? 17.354 -12.576 3.756 1.00 85.31 64 PRO A O 1
ATOM 553 N N . ARG A 1 65 ? 19.596 -12.517 3.838 1.00 83.81 65 ARG A N 1
ATOM 554 C CA . ARG A 1 65 ? 19.685 -12.848 5.271 1.00 83.81 65 ARG A CA 1
ATOM 555 C C . ARG A 1 65 ? 19.196 -11.704 6.155 1.00 83.81 65 ARG A C 1
ATOM 557 O O . ARG A 1 65 ? 18.551 -11.950 7.170 1.00 83.81 65 ARG A O 1
ATOM 564 N N . ILE A 1 66 ? 19.497 -10.458 5.778 1.00 83.00 66 ILE A N 1
ATOM 565 C CA . ILE A 1 66 ? 18.991 -9.266 6.475 1.00 83.00 66 ILE A CA 1
ATOM 566 C C . ILE A 1 66 ? 17.465 -9.202 6.350 1.00 83.00 66 ILE A C 1
ATOM 568 O O . ILE A 1 66 ? 16.785 -9.031 7.358 1.00 83.00 66 ILE A O 1
ATOM 572 N N . ALA A 1 67 ? 16.936 -9.402 5.143 1.00 85.38 67 ALA A N 1
ATOM 573 C CA . ALA A 1 67 ? 15.505 -9.426 4.875 1.00 85.38 67 ALA A CA 1
ATOM 574 C C . ALA A 1 67 ? 14.797 -10.518 5.669 1.00 85.38 67 ALA A C 1
ATOM 576 O O . ALA A 1 67 ? 13.864 -10.215 6.405 1.00 85.38 67 ALA A O 1
ATOM 577 N N . GLU A 1 68 ? 15.304 -11.748 5.625 1.00 85.44 68 GLU A N 1
ATOM 578 C CA . GLU A 1 68 ? 14.744 -12.860 6.387 1.00 85.44 68 GLU A CA 1
ATOM 579 C C . GLU A 1 68 ? 14.772 -12.593 7.902 1.00 85.44 68 GLU A C 1
ATOM 581 O O . GLU A 1 68 ? 13.805 -12.887 8.602 1.00 85.44 68 GLU A O 1
ATOM 586 N N . SER A 1 69 ? 15.855 -12.005 8.423 1.00 82.75 69 SER A N 1
ATOM 587 C CA . SER A 1 69 ? 15.964 -11.638 9.840 1.00 82.75 69 SER A CA 1
ATOM 588 C C . SER A 1 69 ? 14.911 -10.599 10.242 1.00 82.75 69 SER A C 1
ATOM 590 O O . SER A 1 69 ? 14.201 -10.787 11.232 1.00 82.75 69 SER A O 1
ATOM 592 N N . ILE A 1 70 ? 14.762 -9.534 9.447 1.00 80.50 70 ILE A N 1
ATOM 593 C CA . ILE A 1 70 ? 13.781 -8.469 9.686 1.00 80.50 70 ILE A CA 1
ATOM 594 C C . ILE A 1 70 ? 12.353 -9.021 9.574 1.00 80.50 70 ILE A C 1
ATOM 596 O O . ILE A 1 70 ? 11.522 -8.752 10.438 1.00 80.50 70 ILE A O 1
ATOM 600 N N . GLU A 1 71 ? 12.048 -9.816 8.552 1.00 83.69 71 GLU A N 1
ATOM 601 C CA . GLU A 1 71 ? 10.709 -10.375 8.342 1.00 83.69 71 GLU A CA 1
ATOM 602 C C . GLU A 1 71 ? 10.325 -11.372 9.451 1.00 83.69 71 GLU A C 1
ATOM 604 O O . GLU A 1 71 ? 9.222 -11.287 10.000 1.00 83.69 71 GLU A O 1
ATOM 609 N N . LYS A 1 72 ? 11.246 -12.260 9.865 1.00 81.06 72 LYS A N 1
ATOM 610 C CA . LYS A 1 72 ? 11.009 -13.230 10.954 1.00 81.06 72 LYS A CA 1
ATOM 611 C C . LYS A 1 72 ? 10.736 -12.559 12.294 1.00 81.06 72 LYS A C 1
ATOM 613 O O . LYS A 1 72 ? 9.860 -13.010 13.030 1.00 81.06 72 LYS A O 1
ATOM 618 N N . GLN A 1 73 ? 11.464 -11.490 12.618 1.00 74.31 73 GLN A N 1
ATOM 619 C CA . GLN A 1 73 ? 11.255 -10.746 13.865 1.00 74.31 73 GLN A CA 1
ATOM 620 C C . GLN A 1 73 ? 9.886 -10.063 13.907 1.00 74.31 73 GLN A C 1
ATOM 622 O O . GLN A 1 73 ? 9.305 -9.901 14.979 1.00 74.31 73 GLN A O 1
ATOM 627 N N . ASN A 1 74 ? 9.353 -9.697 12.741 1.00 72.06 74 ASN A N 1
ATOM 628 C CA . ASN A 1 74 ? 8.207 -8.810 12.646 1.00 72.06 74 ASN A CA 1
ATOM 629 C C . ASN A 1 74 ? 6.880 -9.503 12.306 1.00 72.06 74 ASN A C 1
ATOM 631 O O . ASN A 1 74 ? 5.867 -8.814 12.250 1.00 72.06 74 ASN A O 1
ATOM 635 N N . LYS A 1 75 ? 6.851 -10.831 12.107 1.00 67.69 75 LYS A N 1
ATOM 636 C CA . LYS A 1 75 ? 5.628 -11.644 11.890 1.00 67.69 75 LYS A CA 1
ATOM 637 C C . LYS A 1 75 ? 4.621 -11.044 10.880 1.00 67.69 75 LYS A C 1
ATOM 639 O O . LYS A 1 75 ? 3.417 -11.163 11.076 1.00 67.69 75 LYS A O 1
ATOM 644 N N . GLY A 1 76 ? 5.093 -10.370 9.828 1.00 67.69 76 GLY A N 1
ATOM 645 C CA . GLY A 1 76 ? 4.218 -9.732 8.828 1.00 67.69 76 GLY A CA 1
ATOM 646 C C . GLY A 1 76 ? 3.512 -8.446 9.289 1.00 67.69 76 GLY A C 1
ATOM 647 O O . GLY A 1 76 ? 2.568 -8.005 8.646 1.00 67.69 76 GLY A O 1
ATOM 648 N N . ARG A 1 77 ? 3.958 -7.823 10.389 1.00 79.69 77 ARG A N 1
ATOM 649 C CA . ARG A 1 77 ? 3.409 -6.562 10.925 1.00 79.69 77 ARG A CA 1
ATOM 650 C C . ARG A 1 77 ? 3.636 -5.356 10.012 1.00 79.69 77 ARG A C 1
ATOM 652 O O . ARG A 1 77 ? 2.903 -4.375 10.099 1.00 79.69 77 ARG A O 1
ATOM 659 N N . PHE A 1 78 ? 4.681 -5.406 9.194 1.00 91.19 78 PHE A N 1
ATOM 660 C CA . PHE A 1 78 ? 5.103 -4.289 8.364 1.00 91.19 78 PHE A CA 1
ATOM 661 C C . PHE A 1 78 ? 4.926 -4.594 6.891 1.00 91.19 78 PHE A C 1
ATOM 663 O O . PHE A 1 78 ? 5.009 -5.741 6.456 1.00 91.19 78 PHE A O 1
ATOM 670 N N . ILE A 1 79 ? 4.771 -3.519 6.135 1.00 94.31 79 ILE A N 1
ATOM 671 C CA . ILE A 1 79 ? 4.857 -3.527 4.685 1.00 94.31 79 ILE A CA 1
ATOM 672 C C . ILE A 1 79 ? 6.012 -2.645 4.245 1.00 94.31 79 ILE A C 1
ATOM 674 O O . ILE A 1 79 ? 6.487 -1.766 4.971 1.00 94.31 79 ILE A O 1
ATOM 678 N N . TYR A 1 80 ? 6.467 -2.903 3.033 1.00 94.62 80 TYR A N 1
ATOM 679 C CA . TYR A 1 80 ? 7.684 -2.349 2.494 1.00 94.62 80 TYR A CA 1
ATOM 680 C C . TYR A 1 80 ? 7.412 -1.705 1.147 1.00 94.62 80 TYR A C 1
ATOM 682 O O . TYR A 1 80 ? 6.628 -2.200 0.336 1.00 94.62 80 TYR A O 1
ATOM 690 N N . ARG A 1 81 ? 8.115 -0.610 0.875 1.00 94.00 81 ARG A N 1
ATOM 691 C CA . ARG A 1 81 ? 8.144 -0.004 -0.453 1.00 94.00 81 ARG A CA 1
ATOM 692 C C . ARG A 1 81 ? 9.578 0.244 -0.873 1.00 94.00 81 ARG A C 1
ATOM 694 O O . ARG A 1 81 ? 10.259 1.085 -0.290 1.00 94.00 81 ARG A O 1
ATOM 701 N N . GLY A 1 82 ? 10.012 -0.489 -1.892 1.00 92.56 82 GLY A N 1
ATOM 702 C CA . GLY A 1 82 ? 11.233 -0.184 -2.624 1.00 92.56 82 GLY A CA 1
ATOM 703 C C . GLY A 1 82 ? 11.022 0.983 -3.568 1.00 92.56 82 GLY A C 1
ATOM 704 O O . GLY A 1 82 ? 9.997 1.050 -4.241 1.00 92.56 82 GLY A O 1
ATOM 705 N N . MET A 1 83 ? 11.981 1.899 -3.619 1.00 91.25 83 MET A N 1
ATOM 706 C CA . MET A 1 83 ? 11.860 3.103 -4.429 1.00 91.25 83 MET A CA 1
ATOM 707 C C . MET A 1 83 ? 13.209 3.668 -4.853 1.00 91.25 83 MET A C 1
ATOM 709 O O . MET A 1 83 ? 14.256 3.399 -4.252 1.00 91.25 83 MET A O 1
ATOM 713 N N . SER A 1 84 ? 13.157 4.519 -5.877 1.00 88.88 84 SER A N 1
ATOM 714 C CA . SER A 1 84 ? 14.283 5.383 -6.208 1.00 88.88 84 SER A CA 1
ATOM 715 C C . SER A 1 84 ? 14.519 6.383 -5.083 1.00 88.88 84 SER A C 1
ATOM 717 O O . SER A 1 84 ? 13.601 6.804 -4.373 1.00 88.88 84 SER A O 1
ATOM 719 N N . LEU A 1 85 ? 15.749 6.865 -4.976 1.00 88.19 85 LEU A N 1
ATOM 720 C CA . LEU A 1 85 ? 16.020 7.931 -4.035 1.00 88.19 85 LEU A CA 1
ATOM 721 C C . LEU A 1 85 ? 15.261 9.229 -4.371 1.00 88.19 85 LEU A C 1
ATOM 723 O O . LEU A 1 85 ? 14.860 9.941 -3.463 1.00 88.19 85 LEU A O 1
ATOM 727 N N . ALA A 1 86 ? 15.027 9.547 -5.647 1.00 87.00 86 ALA A N 1
ATOM 728 C CA . ALA A 1 86 ? 14.268 10.748 -6.016 1.00 87.00 86 ALA A CA 1
ATOM 729 C C . ALA A 1 86 ? 12.825 10.715 -5.475 1.00 87.00 86 ALA A C 1
ATOM 731 O O . ALA A 1 86 ? 12.289 11.742 -5.053 1.00 87.00 86 ALA A O 1
ATOM 732 N N . GLU A 1 87 ? 12.212 9.531 -5.464 1.00 89.06 87 GLU A N 1
ATOM 733 C CA . GLU A 1 87 ? 10.914 9.308 -4.831 1.00 89.06 87 GLU A CA 1
ATOM 734 C C . GLU A 1 87 ? 11.006 9.470 -3.309 1.00 89.06 87 GLU A C 1
ATOM 736 O O . GLU A 1 87 ? 10.202 10.205 -2.734 1.00 89.06 87 GLU A O 1
ATOM 741 N N . LEU A 1 88 ? 12.036 8.898 -2.672 1.00 92.19 88 LEU A N 1
ATOM 742 C CA . LEU A 1 88 ? 12.287 9.093 -1.243 1.00 92.19 88 LEU A CA 1
ATOM 743 C C . LEU A 1 88 ? 12.402 10.585 -0.885 1.00 92.19 88 LEU A C 1
ATOM 745 O O . LEU A 1 88 ? 11.751 11.035 0.055 1.00 92.19 88 LEU A O 1
ATOM 749 N N . THR A 1 89 ? 13.171 11.381 -1.639 1.00 91.38 89 THR A N 1
ATOM 750 C CA . THR A 1 89 ? 13.280 12.835 -1.408 1.00 91.38 89 THR A CA 1
ATOM 751 C C . THR A 1 89 ? 11.911 13.503 -1.445 1.00 91.38 89 THR A C 1
ATOM 753 O O . THR A 1 89 ? 11.616 14.369 -0.622 1.00 91.38 89 THR A O 1
ATOM 756 N N . ASN A 1 90 ? 11.074 13.121 -2.415 1.00 90.81 90 ASN A N 1
ATOM 757 C CA . ASN A 1 90 ? 9.742 13.686 -2.582 1.00 90.81 90 ASN A CA 1
ATOM 758 C C . ASN A 1 90 ? 8.856 13.369 -1.370 1.00 90.81 90 ASN A C 1
ATOM 760 O O . ASN A 1 90 ? 8.191 14.266 -0.851 1.00 90.81 90 ASN A O 1
ATOM 764 N N . ILE A 1 91 ? 8.904 12.130 -0.878 1.00 93.12 91 ILE A N 1
ATOM 765 C CA . ILE A 1 91 ? 8.177 11.709 0.324 1.00 93.12 91 ILE A CA 1
ATOM 766 C C . ILE A 1 91 ? 8.674 12.476 1.551 1.00 93.12 91 ILE A C 1
ATOM 768 O O . ILE A 1 91 ? 7.862 13.033 2.284 1.00 93.12 91 ILE A O 1
ATOM 772 N N . LEU A 1 92 ? 9.990 12.579 1.756 1.00 93.25 92 LEU A N 1
ATOM 773 C CA . LEU A 1 92 ? 10.576 13.265 2.914 1.00 93.25 92 LEU A CA 1
ATOM 774 C C . LEU A 1 92 ? 10.269 14.770 2.933 1.00 93.25 92 LEU A C 1
ATOM 776 O O . LEU A 1 92 ? 10.026 15.337 3.997 1.00 93.25 92 LEU A O 1
ATOM 780 N N . ARG A 1 93 ? 10.247 15.425 1.765 1.00 91.69 93 ARG A N 1
ATOM 781 C CA . ARG A 1 93 ? 9.930 16.859 1.644 1.00 91.69 93 ARG A CA 1
ATOM 782 C C . ARG A 1 93 ? 8.450 17.154 1.869 1.00 91.69 93 ARG A C 1
ATOM 784 O O . ARG A 1 93 ? 8.125 18.133 2.538 1.00 91.69 93 ARG A O 1
ATOM 791 N N . ASN A 1 94 ? 7.568 16.326 1.312 1.00 90.69 94 ASN A N 1
ATOM 792 C CA . ASN A 1 94 ? 6.121 16.536 1.390 1.00 90.69 94 ASN A CA 1
ATOM 793 C C . ASN A 1 94 ? 5.480 15.851 2.596 1.00 90.69 94 ASN A C 1
ATOM 795 O O . ASN A 1 94 ? 4.317 16.113 2.896 1.00 90.69 94 ASN A O 1
ATOM 799 N N . THR A 1 95 ? 6.213 14.973 3.283 1.00 92.19 95 THR A N 1
ATOM 800 C CA . THR A 1 95 ? 5.724 14.115 4.373 1.00 92.19 95 THR A CA 1
ATOM 801 C C . THR A 1 95 ? 4.497 13.283 3.982 1.00 92.19 95 THR A C 1
ATOM 803 O O . THR A 1 95 ? 3.661 12.964 4.822 1.00 92.19 95 THR A O 1
ATOM 806 N N . LYS A 1 96 ? 4.382 12.954 2.689 1.00 91.50 96 LYS A N 1
ATOM 807 C CA . LYS A 1 96 ? 3.253 12.243 2.081 1.00 91.50 96 LYS A CA 1
ATOM 808 C C . LYS A 1 96 ? 3.754 11.225 1.065 1.00 91.50 96 LYS A C 1
ATOM 810 O O . LYS A 1 96 ? 4.657 11.518 0.283 1.00 91.50 96 LYS A O 1
ATOM 815 N N . PHE A 1 97 ? 3.117 10.064 1.045 1.00 91.56 97 PHE A N 1
ATOM 816 C CA . PHE A 1 97 ? 3.356 8.974 0.106 1.00 91.56 97 PHE A CA 1
ATOM 817 C C . PHE A 1 97 ? 2.545 9.202 -1.168 1.00 91.56 97 PHE A C 1
ATOM 819 O O . PHE A 1 97 ? 1.560 8.522 -1.443 1.00 91.56 97 PHE A O 1
ATOM 826 N N . ILE A 1 98 ? 2.950 10.220 -1.921 1.00 83.19 98 ILE A N 1
ATOM 827 C CA . ILE A 1 98 ? 2.350 10.579 -3.205 1.00 83.19 98 ILE A CA 1
ATOM 828 C C . ILE A 1 98 ? 3.293 10.219 -4.347 1.00 83.19 98 ILE A C 1
ATOM 830 O O . ILE A 1 98 ? 4.518 10.296 -4.210 1.00 83.19 98 ILE A O 1
ATOM 834 N N . SER A 1 99 ? 2.707 9.872 -5.492 1.00 73.44 99 SER A N 1
ATOM 835 C CA . SER A 1 99 ? 3.468 9.667 -6.724 1.00 73.44 99 SER A CA 1
ATOM 836 C C . SER A 1 99 ? 4.287 10.920 -7.062 1.00 73.44 99 SER A C 1
ATOM 838 O O . SER A 1 99 ? 3.878 12.051 -6.787 1.00 73.44 99 SER A O 1
ATOM 840 N N . SER A 1 100 ? 5.474 10.726 -7.639 1.00 70.12 100 SER A N 1
ATOM 841 C CA . SER A 1 100 ? 6.334 11.846 -8.028 1.00 70.12 100 SER A CA 1
ATOM 842 C C . SER A 1 100 ? 5.624 12.725 -9.067 1.00 70.12 100 SER A C 1
ATOM 844 O O . SER A 1 100 ? 5.116 12.176 -10.043 1.00 70.12 100 SER A O 1
ATOM 846 N N . PRO A 1 101 ? 5.662 14.070 -8.959 1.00 63.88 101 PRO A N 1
ATOM 847 C CA . PRO A 1 101 ? 5.052 14.967 -9.950 1.00 63.88 101 PRO A CA 1
ATOM 848 C C . PRO A 1 101 ? 5.577 14.769 -11.380 1.00 63.88 101 PRO A C 1
ATOM 850 O O . PRO A 1 101 ? 4.946 15.187 -12.345 1.00 63.88 101 PRO A O 1
ATOM 853 N N . LYS A 1 102 ? 6.760 14.156 -11.524 1.00 67.62 102 LYS A N 1
ATOM 854 C CA . LYS A 1 102 ? 7.376 13.856 -12.824 1.00 67.62 102 LYS A CA 1
ATOM 855 C C . LYS A 1 102 ? 6.745 12.648 -13.521 1.00 67.62 102 LYS A C 1
ATOM 857 O O . LYS A 1 102 ? 6.903 12.507 -14.729 1.00 67.62 102 LYS A O 1
ATOM 862 N N . GLN A 1 103 ? 6.065 11.776 -12.779 1.00 70.81 103 GLN A N 1
ATOM 863 C CA . GLN A 1 103 ? 5.325 10.655 -13.342 1.00 70.81 103 GLN A CA 1
ATOM 864 C C . GLN A 1 103 ? 3.927 11.155 -13.698 1.00 70.81 103 GLN A C 1
ATOM 866 O O . GLN A 1 103 ? 3.127 11.453 -12.814 1.00 70.81 103 GLN A O 1
ATOM 871 N N . LYS A 1 104 ? 3.639 11.277 -14.997 1.00 78.69 104 LYS A N 1
ATOM 872 C CA . LYS A 1 104 ? 2.286 11.582 -15.473 1.00 78.69 104 LYS A CA 1
ATOM 873 C C . LYS A 1 104 ? 1.398 10.376 -15.184 1.00 78.69 104 LYS A C 1
ATOM 875 O O . LYS A 1 104 ? 1.374 9.425 -15.956 1.00 78.69 104 LYS A O 1
ATOM 880 N N . LYS A 1 105 ? 0.728 10.419 -14.039 1.00 87.81 105 LYS A N 1
ATOM 881 C CA . LYS A 1 105 ? -0.256 9.431 -13.619 1.00 87.81 105 LYS A CA 1
ATOM 882 C C . LYS A 1 105 ? -1.663 9.971 -13.848 1.00 87.81 105 LYS A C 1
ATOM 884 O O . LYS A 1 105 ? -1.898 11.168 -13.693 1.00 87.81 105 LYS A O 1
ATOM 889 N N . GLN A 1 106 ? -2.570 9.091 -14.238 1.00 90.19 106 GLN A N 1
ATOM 890 C CA . GLN A 1 106 ? -3.972 9.401 -14.459 1.00 90.19 106 GLN A CA 1
ATOM 891 C C . GLN A 1 106 ? -4.730 9.471 -13.127 1.00 90.19 106 GLN A C 1
ATOM 893 O O . GLN A 1 106 ? -4.294 8.945 -12.098 1.00 90.19 106 GLN A O 1
ATOM 898 N N . ASP A 1 107 ? -5.867 10.151 -13.136 1.00 91.06 107 ASP A N 1
ATOM 899 C CA . ASP A 1 107 ? -6.750 10.296 -11.983 1.00 91.06 107 ASP A CA 1
ATOM 900 C C . ASP A 1 107 ? -7.933 9.321 -12.109 1.00 91.06 107 ASP A C 1
ATOM 902 O O . ASP A 1 107 ? -8.918 9.635 -12.767 1.00 91.06 107 ASP A O 1
ATOM 906 N N . HIS A 1 108 ? -7.799 8.113 -11.549 1.00 91.50 108 HIS A N 1
ATOM 907 C CA . HIS A 1 108 ? -8.831 7.069 -11.599 1.00 91.50 108 HIS A CA 1
ATOM 908 C C . HIS A 1 108 ? -8.655 6.031 -10.478 1.00 91.50 108 HIS A C 1
ATOM 910 O O . HIS A 1 108 ? -7.555 5.861 -9.943 1.00 91.50 108 HIS A O 1
ATOM 916 N N . PHE A 1 109 ? -9.728 5.295 -10.175 1.00 92.56 109 PHE A N 1
ATOM 917 C CA . PHE A 1 109 ? -9.761 4.196 -9.197 1.00 92.56 109 PHE A CA 1
ATOM 918 C C . PHE A 1 109 ? -9.819 2.798 -9.841 1.00 92.56 109 PHE A C 1
ATOM 920 O O . PHE A 1 109 ? -10.203 1.826 -9.193 1.00 92.56 109 PHE A O 1
ATOM 927 N N . ASP A 1 110 ? -9.418 2.664 -11.108 1.00 92.88 110 ASP A N 1
ATOM 928 C CA . ASP A 1 110 ? -9.365 1.355 -11.771 1.00 92.88 110 ASP A CA 1
ATOM 929 C C . ASP A 1 110 ? -8.153 0.548 -11.280 1.00 92.88 110 ASP A C 1
ATOM 931 O O . ASP A 1 110 ? -7.011 0.772 -11.695 1.00 92.88 110 ASP A O 1
ATOM 935 N N . ILE A 1 111 ? -8.398 -0.371 -10.343 1.00 93.62 111 ILE A N 1
ATOM 936 C CA . ILE A 1 111 ? -7.341 -1.206 -9.768 1.00 93.62 111 ILE A CA 1
ATOM 937 C C . ILE A 1 111 ? -6.800 -2.232 -10.770 1.00 93.62 111 ILE A C 1
ATOM 939 O O . ILE A 1 111 ? -5.613 -2.547 -10.715 1.00 93.62 111 ILE A O 1
ATOM 943 N N . ALA A 1 112 ? -7.620 -2.725 -11.704 1.00 92.88 112 ALA A N 1
ATOM 944 C CA . ALA A 1 112 ? -7.168 -3.681 -12.712 1.00 92.88 112 ALA A CA 1
ATOM 945 C C . ALA A 1 112 ? -6.163 -3.016 -13.659 1.00 92.88 112 ALA A C 1
ATOM 947 O O . ALA A 1 112 ? -5.091 -3.564 -13.921 1.00 92.88 112 ALA A O 1
ATOM 948 N N . GLU A 1 113 ? -6.461 -1.787 -14.082 1.00 92.19 113 GLU A N 1
ATOM 949 C CA . GLU A 1 113 ? -5.524 -0.969 -14.842 1.00 92.19 113 GLU A CA 1
ATOM 950 C C . GLU A 1 113 ? -4.260 -0.646 -14.040 1.00 92.19 113 GLU A C 1
ATOM 952 O O . GLU A 1 113 ? -3.148 -0.793 -14.550 1.00 92.19 113 GLU A O 1
ATOM 957 N N . HIS A 1 114 ? -4.403 -0.260 -12.769 1.00 92.19 114 HIS A N 1
ATOM 958 C CA . HIS A 1 114 ? -3.255 0.069 -11.928 1.00 92.19 114 HIS A CA 1
ATOM 959 C C . HIS A 1 114 ? -2.297 -1.110 -11.740 1.00 92.19 114 HIS A C 1
ATOM 961 O O . HIS A 1 114 ? -1.086 -0.911 -11.808 1.00 92.19 114 HIS A O 1
ATOM 967 N N . VAL A 1 115 ? -2.803 -2.329 -11.546 1.00 91.25 115 VAL A N 1
ATOM 968 C CA . VAL A 1 115 ? -1.958 -3.526 -11.403 1.00 91.25 115 VAL A CA 1
ATOM 969 C C . VAL A 1 115 ? -1.111 -3.774 -12.652 1.00 91.25 115 VAL A C 1
ATOM 971 O O . VAL A 1 115 ? 0.041 -4.186 -12.541 1.00 91.25 115 VAL A O 1
ATOM 974 N N . VAL A 1 116 ? -1.663 -3.513 -13.837 1.00 88.00 116 VAL A N 1
ATOM 975 C CA . VAL A 1 116 ? -0.992 -3.801 -15.111 1.00 88.00 116 VAL A CA 1
ATOM 976 C C . VAL A 1 116 ? -0.085 -2.653 -15.557 1.00 88.00 116 VAL A C 1
ATOM 978 O O . VAL A 1 116 ? 1.005 -2.898 -16.068 1.00 88.00 116 VAL A O 1
ATOM 981 N N . ALA A 1 117 ? -0.520 -1.404 -15.382 1.00 87.06 117 ALA A N 1
ATOM 982 C CA . ALA A 1 117 ? 0.143 -0.223 -15.937 1.00 87.06 117 ALA A CA 1
ATOM 983 C C . ALA A 1 117 ? 0.796 0.694 -14.886 1.00 87.06 117 ALA A C 1
ATOM 985 O O . ALA A 1 117 ? 1.585 1.567 -15.249 1.00 87.06 117 ALA A O 1
ATOM 986 N N . ASN A 1 118 ? 0.472 0.544 -13.595 1.00 87.69 118 ASN A N 1
ATOM 987 C CA . ASN A 1 118 ? 0.897 1.430 -12.497 1.00 87.69 118 ASN A CA 1
ATOM 988 C C . ASN A 1 118 ? 0.688 2.929 -12.812 1.00 87.69 118 ASN A C 1
ATOM 990 O O . ASN A 1 118 ? 1.490 3.799 -12.454 1.00 87.69 118 ASN A O 1
ATOM 994 N N . ASN A 1 119 ? -0.403 3.244 -13.508 1.00 89.12 119 ASN A N 1
ATOM 995 C CA . ASN A 1 119 ? -0.663 4.570 -14.063 1.00 89.12 119 ASN A CA 1
ATOM 996 C C . ASN A 1 119 ? -1.592 5.429 -13.188 1.00 89.12 119 ASN A C 1
ATOM 998 O O . ASN A 1 119 ? -1.638 6.635 -13.399 1.00 89.12 119 ASN A O 1
ATOM 1002 N N . SER A 1 120 ? -2.275 4.866 -12.185 1.00 92.06 120 SER A N 1
ATOM 1003 C CA . SER A 1 120 ? -3.130 5.645 -11.274 1.00 92.06 120 SER A CA 1
ATOM 1004 C C . SER A 1 120 ? -2.341 6.461 -10.242 1.00 92.06 120 SER A C 1
ATOM 1006 O O . SER A 1 120 ? -1.441 5.957 -9.561 1.00 92.06 120 SER A O 1
ATOM 1008 N N . SER A 1 121 ? -2.724 7.731 -10.096 1.00 91.56 121 SER A N 1
ATOM 1009 C CA . SER A 1 121 ? -2.262 8.656 -9.052 1.00 91.56 121 SER A CA 1
ATOM 1010 C C . SER A 1 121 ? -2.954 8.448 -7.700 1.00 91.56 121 SER A C 1
ATOM 1012 O O . SER A 1 121 ? -2.483 8.990 -6.702 1.00 91.56 121 SER A O 1
ATOM 1014 N N . ARG A 1 122 ? -4.038 7.660 -7.665 1.00 92.94 122 ARG A N 1
ATOM 1015 C CA . ARG A 1 122 ? -4.817 7.317 -6.462 1.00 92.94 122 ARG A CA 1
ATOM 1016 C C . ARG A 1 122 ? -4.249 6.144 -5.687 1.00 92.94 122 ARG A C 1
ATOM 1018 O O . ARG A 1 122 ? -4.621 5.937 -4.534 1.00 92.94 122 ARG A O 1
ATOM 1025 N N . PHE A 1 123 ? -3.363 5.389 -6.323 1.00 93.88 123 PHE A N 1
ATOM 1026 C CA . PHE A 1 123 ? -2.874 4.123 -5.821 1.00 93.88 123 PHE A CA 1
ATOM 1027 C C . PHE A 1 123 ? -1.354 4.098 -5.692 1.00 93.88 123 PHE A C 1
ATOM 1029 O O . PHE A 1 123 ? -0.611 4.683 -6.492 1.00 93.88 123 PHE A O 1
ATOM 1036 N N . LEU A 1 124 ? -0.891 3.380 -4.671 1.00 93.75 124 LEU A N 1
ATOM 1037 C CA . LEU A 1 124 ? 0.520 3.115 -4.434 1.00 93.75 124 LEU A CA 1
ATOM 1038 C C . LEU A 1 124 ? 0.707 1.666 -3.972 1.00 93.75 124 LEU A C 1
ATOM 1040 O O . LEU A 1 124 ? 0.169 1.276 -2.940 1.00 93.75 124 LEU A O 1
ATOM 1044 N N . GLY A 1 125 ? 1.504 0.890 -4.705 1.00 93.44 125 GLY A N 1
ATOM 1045 C CA . GLY A 1 125 ? 1.849 -0.482 -4.329 1.00 93.44 125 GLY A CA 1
ATOM 1046 C C . GLY A 1 125 ? 2.807 -0.560 -3.135 1.00 93.44 125 GLY A C 1
ATOM 1047 O O . GLY A 1 125 ? 3.793 0.184 -3.061 1.00 93.44 125 GLY A O 1
ATOM 1048 N N . LEU A 1 126 ? 2.536 -1.465 -2.200 1.00 95.00 126 LEU A N 1
ATOM 1049 C CA . LEU A 1 126 ? 3.430 -1.857 -1.110 1.00 95.00 126 LEU A CA 1
ATOM 1050 C C . LEU A 1 126 ? 3.466 -3.381 -1.032 1.00 95.00 126 LEU A C 1
ATOM 1052 O O . LEU A 1 126 ? 2.493 -4.053 -1.346 1.00 95.00 126 LEU A O 1
ATOM 1056 N N . THR A 1 127 ? 4.580 -3.944 -0.587 1.00 93.56 127 THR A N 1
ATOM 1057 C CA . THR A 1 127 ? 4.760 -5.395 -0.510 1.00 93.56 127 THR A CA 1
ATOM 1058 C C . THR A 1 127 ? 4.975 -5.846 0.931 1.00 93.56 127 THR A C 1
ATOM 1060 O O . THR A 1 127 ? 5.698 -5.179 1.670 1.00 93.56 127 THR A O 1
ATOM 1063 N N . PRO A 1 128 ? 4.404 -6.985 1.355 1.00 90.88 128 PRO A N 1
ATOM 1064 C CA . PRO A 1 128 ? 4.720 -7.582 2.649 1.00 90.88 128 PRO A CA 1
ATOM 1065 C C . PRO A 1 128 ? 6.133 -8.194 2.692 1.00 90.88 128 PRO A C 1
ATOM 1067 O O . PRO A 1 128 ? 6.588 -8.580 3.763 1.00 90.88 128 PRO A O 1
ATOM 1070 N N . SER A 1 129 ? 6.839 -8.283 1.554 1.00 90.00 129 SER A N 1
ATOM 1071 C CA . SER A 1 129 ? 8.200 -8.821 1.478 1.00 90.00 129 SER A CA 1
ATOM 1072 C C . SER A 1 129 ? 9.244 -7.725 1.265 1.00 90.00 129 SER A C 1
ATOM 1074 O O . SER A 1 129 ? 9.263 -7.037 0.241 1.00 90.00 129 SER A O 1
ATOM 1076 N N . LEU A 1 130 ? 10.190 -7.627 2.196 1.00 89.06 130 LEU A N 1
ATOM 1077 C CA . LEU A 1 130 ? 11.373 -6.783 2.093 1.00 89.06 130 LEU A CA 1
ATOM 1078 C C . LEU A 1 130 ? 12.244 -7.189 0.899 1.00 89.06 130 LEU A C 1
ATOM 1080 O O . LEU A 1 130 ? 12.796 -6.319 0.224 1.00 89.06 130 LEU A O 1
ATOM 1084 N N . LEU A 1 131 ? 12.344 -8.488 0.595 1.00 88.31 131 LEU A N 1
ATOM 1085 C CA . LEU A 1 131 ? 13.098 -8.970 -0.568 1.00 88.31 131 LEU A CA 1
ATOM 1086 C C . LEU A 1 131 ? 12.487 -8.468 -1.884 1.00 88.31 131 LEU A C 1
ATOM 1088 O O . LEU A 1 131 ? 13.206 -7.988 -2.770 1.00 88.31 131 LEU A O 1
ATOM 1092 N N . LEU A 1 132 ? 11.157 -8.528 -2.000 1.00 87.81 132 LEU A N 1
ATOM 1093 C CA . LEU A 1 132 ? 10.455 -7.980 -3.158 1.00 87.81 132 LEU A CA 1
ATOM 1094 C C . LEU A 1 132 ? 10.593 -6.451 -3.211 1.00 87.81 132 LEU A C 1
ATOM 1096 O O . LEU A 1 132 ? 10.888 -5.900 -4.270 1.00 87.81 132 LEU A O 1
ATOM 1100 N N . GLY A 1 133 ? 10.524 -5.775 -2.060 1.00 86.62 133 GLY A N 1
ATOM 1101 C CA . GLY A 1 133 ? 10.819 -4.346 -1.951 1.00 86.62 133 GLY A CA 1
ATOM 1102 C C . GLY A 1 133 ? 12.223 -4.004 -2.462 1.00 86.62 133 GLY A C 1
ATOM 1103 O O . GLY A 1 133 ? 12.395 -3.074 -3.245 1.00 86.62 133 GLY A O 1
ATOM 1104 N N . GLY A 1 134 ? 13.238 -4.796 -2.119 1.00 85.75 134 GLY A N 1
ATOM 1105 C CA . GLY A 1 134 ? 14.594 -4.629 -2.650 1.00 85.75 134 GLY A CA 1
ATOM 1106 C C . GLY A 1 134 ? 14.687 -4.825 -4.164 1.00 85.75 134 GLY A C 1
ATOM 1107 O O . GLY A 1 134 ? 15.423 -4.104 -4.846 1.00 85.75 134 GLY A O 1
ATOM 1108 N N . THR A 1 135 ? 13.895 -5.747 -4.711 1.00 85.69 135 THR A N 1
ATOM 1109 C CA . THR A 1 135 ? 13.784 -5.939 -6.163 1.00 85.69 135 THR A CA 1
ATOM 1110 C C . THR A 1 135 ? 13.196 -4.697 -6.831 1.00 85.69 135 THR A C 1
ATOM 1112 O O . THR A 1 135 ? 13.766 -4.212 -7.805 1.00 85.69 135 THR A O 1
ATOM 1115 N N . TYR A 1 136 ? 12.139 -4.107 -6.269 1.00 85.50 136 TYR A N 1
ATOM 1116 C CA . TYR A 1 136 ? 11.533 -2.878 -6.798 1.00 85.50 136 TYR A CA 1
ATOM 1117 C C . TYR A 1 136 ? 12.455 -1.670 -6.721 1.00 85.50 136 TYR A C 1
ATOM 1119 O O . TYR A 1 136 ? 12.561 -0.918 -7.688 1.00 85.50 136 TYR A O 1
ATOM 1127 N N . ALA A 1 137 ? 13.191 -1.521 -5.616 1.00 85.19 137 ALA A N 1
ATOM 1128 C CA . ALA A 1 137 ? 14.238 -0.510 -5.536 1.00 85.19 137 ALA A CA 1
ATOM 1129 C C . ALA A 1 137 ? 15.243 -0.699 -6.685 1.00 85.19 137 ALA A C 1
ATOM 1131 O O . ALA A 1 137 ? 15.576 0.266 -7.368 1.00 85.19 137 ALA A O 1
ATOM 1132 N N . SER A 1 138 ? 15.647 -1.942 -6.968 1.00 83.25 138 SER A N 1
ATOM 1133 C CA . SER A 1 138 ? 16.599 -2.272 -8.039 1.00 83.25 138 SER A CA 1
ATOM 1134 C C . SER A 1 138 ? 16.078 -2.020 -9.452 1.00 83.25 138 SER A C 1
ATOM 1136 O O . SER A 1 138 ? 16.865 -1.672 -10.324 1.00 83.25 138 SER A O 1
ATOM 1138 N N . MET A 1 139 ? 14.772 -2.160 -9.681 1.00 79.81 139 MET A N 1
ATOM 1139 C CA . MET A 1 139 ? 14.138 -1.869 -10.974 1.00 79.81 139 MET A CA 1
ATOM 1140 C C . MET A 1 139 ? 13.989 -0.366 -11.245 1.00 79.81 139 MET A C 1
ATOM 1142 O O . MET A 1 139 ? 13.625 0.030 -12.346 1.00 79.81 139 MET A O 1
ATOM 1146 N N . SER A 1 140 ? 14.283 0.494 -10.265 1.00 77.69 140 SER A N 1
ATOM 1147 C CA . SER A 1 140 ? 14.215 1.946 -10.457 1.00 77.69 140 SER A CA 1
ATOM 1148 C C . SER A 1 140 ? 15.379 2.529 -11.273 1.00 77.69 140 SER A C 1
ATOM 1150 O O . SER A 1 140 ? 15.353 3.715 -11.612 1.00 77.69 140 SER A O 1
ATOM 1152 N N . SER A 1 141 ? 16.394 1.722 -11.600 1.00 75.81 141 SER A N 1
ATOM 1153 C CA . SER A 1 141 ? 17.558 2.132 -12.385 1.00 75.81 141 SER A CA 1
ATOM 1154 C C . SER A 1 141 ? 18.036 1.032 -13.335 1.00 75.81 141 SER A C 1
ATOM 1156 O O . SER A 1 141 ? 17.929 -0.156 -13.057 1.00 75.81 141 SER A O 1
ATOM 1158 N N . ILE A 1 142 ? 18.602 1.433 -14.476 1.00 76.81 142 ILE A N 1
ATOM 1159 C CA . ILE A 1 142 ? 19.141 0.503 -15.486 1.00 76.81 142 ILE A CA 1
ATOM 1160 C C . ILE A 1 142 ? 20.509 -0.057 -15.056 1.00 76.81 142 ILE A C 1
ATOM 1162 O O . ILE A 1 142 ? 20.833 -1.219 -15.315 1.00 76.81 142 ILE A O 1
ATOM 1166 N N . ILE A 1 143 ? 21.310 0.785 -14.400 1.00 77.62 143 ILE A N 1
ATOM 1167 C CA . ILE A 1 143 ? 22.681 0.514 -13.953 1.00 77.62 143 ILE A CA 1
ATOM 1168 C C . ILE A 1 143 ? 22.763 0.565 -12.423 1.00 77.62 143 ILE A C 1
ATOM 1170 O O . ILE A 1 143 ? 21.903 1.205 -11.812 1.00 77.62 143 ILE A O 1
ATOM 1174 N N . PRO A 1 144 ? 23.799 -0.035 -11.802 1.00 80.00 144 PRO A N 1
ATOM 1175 C CA . PRO A 1 144 ? 24.012 0.059 -10.374 1.00 80.00 144 PRO A CA 1
ATOM 1176 C C . PRO A 1 144 ? 23.941 1.498 -9.880 1.00 80.00 144 PRO A C 1
ATOM 1178 O O . PRO A 1 144 ? 24.601 2.387 -10.420 1.00 80.00 144 PRO A O 1
ATOM 1181 N N . SER A 1 145 ? 23.122 1.731 -8.866 1.00 82.44 145 SER A N 1
ATOM 1182 C CA . SER A 1 145 ? 22.876 3.061 -8.317 1.00 82.44 145 SER A CA 1
ATOM 1183 C C . SER A 1 145 ? 22.481 2.952 -6.853 1.00 82.44 145 SER A C 1
ATOM 1185 O O . SER A 1 145 ? 22.613 1.893 -6.248 1.00 82.44 145 SER A O 1
ATOM 1187 N N . ASN A 1 146 ? 21.961 4.031 -6.280 1.00 86.88 146 ASN A N 1
ATOM 1188 C CA . ASN A 1 146 ? 21.402 4.002 -4.940 1.00 86.88 146 ASN A CA 1
ATOM 1189 C C . ASN A 1 146 ? 19.872 3.926 -4.990 1.00 86.88 146 ASN A C 1
ATOM 1191 O O . ASN A 1 146 ? 19.238 4.497 -5.881 1.00 86.88 146 ASN A O 1
ATOM 1195 N N . GLY A 1 147 ? 19.291 3.252 -4.006 1.00 90.31 147 GLY A N 1
ATOM 1196 C CA . GLY A 1 147 ? 17.853 3.115 -3.809 1.00 90.31 147 GLY A CA 1
ATOM 1197 C C . GLY A 1 147 ? 17.499 3.166 -2.328 1.00 90.31 147 GLY A C 1
ATOM 1198 O O . GLY A 1 147 ? 18.367 3.320 -1.465 1.00 90.31 147 GLY A O 1
ATOM 1199 N N . ALA A 1 148 ? 16.212 3.038 -2.031 1.00 93.12 148 ALA A N 1
ATOM 1200 C CA . ALA A 1 148 ? 15.739 2.957 -0.661 1.00 93.12 148 ALA A CA 1
ATOM 1201 C C . ALA A 1 148 ? 14.606 1.947 -0.515 1.00 93.12 148 ALA A C 1
ATOM 1203 O O . ALA A 1 148 ? 13.858 1.693 -1.460 1.00 93.12 148 ALA A O 1
ATOM 1204 N N . ILE A 1 149 ? 14.465 1.416 0.695 1.00 94.69 149 ILE A N 1
ATOM 1205 C CA . ILE A 1 149 ? 13.251 0.743 1.141 1.00 94.69 149 ILE A CA 1
ATOM 1206 C C . ILE A 1 149 ? 12.722 1.474 2.365 1.00 94.69 149 ILE A C 1
ATOM 1208 O O . ILE A 1 149 ? 13.466 1.728 3.312 1.00 94.69 149 ILE A O 1
ATOM 1212 N N . ILE A 1 150 ? 11.432 1.788 2.352 1.00 95.44 150 ILE A N 1
ATOM 1213 C CA . ILE A 1 150 ? 10.723 2.279 3.532 1.00 95.44 150 ILE A CA 1
ATOM 1214 C C . ILE A 1 150 ? 9.944 1.118 4.145 1.00 95.44 150 ILE A C 1
ATOM 1216 O O . ILE A 1 150 ? 9.242 0.413 3.421 1.00 95.44 150 ILE A O 1
ATOM 1220 N N . GLN A 1 151 ? 10.069 0.939 5.459 1.00 95.12 151 GLN A N 1
ATOM 1221 C CA . GLN A 1 151 ? 9.274 0.016 6.266 1.00 95.12 151 GLN A CA 1
ATOM 1222 C C . GLN A 1 151 ? 8.176 0.800 6.994 1.00 95.12 151 GLN A C 1
ATOM 1224 O O . GLN A 1 151 ? 8.473 1.762 7.711 1.00 95.12 151 GLN A O 1
ATOM 1229 N N . THR A 1 152 ? 6.914 0.404 6.826 1.00 95.62 152 THR A N 1
ATOM 1230 C CA . THR A 1 152 ? 5.751 1.145 7.346 1.00 95.62 152 THR A CA 1
ATOM 1231 C C . THR A 1 152 ? 4.692 0.242 7.974 1.00 95.62 152 THR A C 1
ATOM 1233 O O . THR A 1 152 ? 4.708 -0.977 7.796 1.00 95.62 152 THR A O 1
ATOM 1236 N N . ASN A 1 153 ? 3.738 0.863 8.674 1.00 94.75 153 ASN A N 1
ATOM 1237 C CA . ASN A 1 153 ? 2.436 0.265 8.992 1.00 94.75 153 ASN A CA 1
ATOM 1238 C C . ASN A 1 153 ? 1.663 -0.141 7.731 1.00 94.75 153 ASN A C 1
ATOM 1240 O O . ASN A 1 153 ? 1.954 0.357 6.638 1.00 94.75 153 ASN A O 1
ATOM 1244 N N . LEU A 1 154 ? 0.611 -0.948 7.919 1.00 95.06 154 LEU A N 1
ATOM 1245 C CA . LEU A 1 154 ? -0.467 -1.071 6.938 1.00 95.06 154 LEU A CA 1
ATOM 1246 C C . LEU A 1 154 ? -1.081 0.304 6.621 1.00 95.06 154 LEU A C 1
ATOM 1248 O O . LEU A 1 154 ? -1.185 1.144 7.523 1.00 95.06 154 LEU A O 1
ATOM 1252 N N . PRO A 1 155 ? -1.496 0.559 5.368 1.00 96.12 155 PRO A N 1
ATOM 1253 C CA . PRO A 1 155 ? -2.104 1.825 5.004 1.00 96.12 155 PRO A CA 1
ATOM 1254 C C . PRO A 1 155 ? -3.501 1.937 5.620 1.00 96.12 155 PRO A C 1
ATOM 1256 O O . PRO A 1 155 ? -4.149 0.908 5.814 1.00 96.12 155 PRO A O 1
ATOM 1259 N N . PRO A 1 156 ? -4.000 3.158 5.886 1.00 96.75 156 PRO A N 1
ATOM 1260 C CA . PRO A 1 156 ? -5.326 3.342 6.482 1.00 96.75 156 PRO A CA 1
ATOM 1261 C C . PRO A 1 156 ? -6.427 2.711 5.629 1.00 96.75 156 PRO A C 1
ATOM 1263 O O . PRO A 1 156 ? -7.332 2.075 6.158 1.00 96.75 156 PRO A O 1
ATOM 1266 N N . PHE A 1 157 ? -6.289 2.834 4.308 1.00 97.81 157 PHE A N 1
ATOM 1267 C CA . PHE A 1 157 ? -7.180 2.257 3.314 1.00 97.81 157 PHE A CA 1
ATOM 1268 C C . PHE A 1 157 ? -6.354 1.547 2.246 1.00 97.81 157 PHE A C 1
ATOM 1270 O O . PHE A 1 157 ? -5.425 2.130 1.673 1.00 97.81 157 PHE A O 1
ATOM 1277 N N . PHE A 1 158 ? -6.676 0.287 1.970 1.00 97.88 158 PHE A N 1
ATOM 1278 C CA . PHE A 1 158 ? -5.976 -0.489 0.952 1.00 97.88 158 PHE A CA 1
ATOM 1279 C C . PHE A 1 158 ? -6.874 -1.523 0.272 1.00 97.88 158 PHE A C 1
ATOM 1281 O O . PHE A 1 158 ? -7.970 -1.843 0.735 1.00 97.88 158 PHE A O 1
ATOM 1288 N N . ILE A 1 159 ? -6.378 -2.035 -0.849 1.00 97.50 159 ILE A N 1
ATOM 1289 C CA . ILE A 1 159 ? -6.964 -3.110 -1.645 1.00 97.50 159 ILE A CA 1
ATOM 1290 C C . ILE A 1 159 ? -5.910 -4.214 -1.759 1.00 97.50 159 ILE A C 1
ATOM 1292 O O . ILE A 1 159 ? -4.726 -3.916 -1.922 1.00 97.50 159 ILE A O 1
ATOM 1296 N N . ASP A 1 160 ? -6.326 -5.475 -1.686 1.00 96.75 160 ASP A N 1
ATOM 1297 C CA . ASP A 1 160 ? -5.499 -6.617 -2.082 1.00 96.75 160 ASP A CA 1
ATOM 1298 C C . ASP A 1 160 ? -5.930 -7.047 -3.495 1.00 96.75 160 ASP A C 1
ATOM 1300 O O . ASP A 1 160 ? -6.995 -7.651 -3.648 1.00 96.75 160 ASP A O 1
ATOM 1304 N N . PRO A 1 161 ? -5.166 -6.712 -4.553 1.00 96.12 161 PRO A N 1
ATOM 1305 C CA . PRO A 1 161 ? -5.588 -7.005 -5.917 1.00 96.12 161 PRO A CA 1
ATOM 1306 C C . PRO A 1 161 ? -5.642 -8.503 -6.226 1.00 96.12 161 PRO A C 1
ATOM 1308 O O . PRO A 1 161 ? -6.429 -8.930 -7.068 1.00 96.12 161 PRO A O 1
ATOM 1311 N N . LYS A 1 162 ? -4.821 -9.321 -5.559 1.00 95.00 162 LYS A N 1
ATOM 1312 C CA . LYS A 1 162 ? -4.815 -10.768 -5.780 1.00 95.00 162 LYS A CA 1
ATOM 1313 C C . LYS A 1 162 ? -6.043 -11.419 -5.159 1.00 95.00 162 LYS A C 1
ATOM 1315 O O . LYS A 1 162 ? -6.659 -12.280 -5.785 1.00 95.00 162 LYS A O 1
ATOM 1320 N N . GLU A 1 163 ? -6.415 -10.997 -3.955 1.00 96.06 163 GLU A N 1
ATOM 1321 C CA . GLU A 1 163 ? -7.672 -11.405 -3.325 1.00 96.06 163 GLU A CA 1
ATOM 1322 C C . GLU A 1 163 ? -8.881 -10.931 -4.147 1.00 96.06 163 GLU A C 1
ATOM 1324 O O . GLU A 1 163 ? -9.821 -11.692 -4.396 1.00 96.06 163 GLU A O 1
ATOM 1329 N N . LEU A 1 164 ? -8.827 -9.690 -4.638 1.00 95.75 164 LEU A N 1
ATOM 1330 C CA . LEU A 1 164 ? -9.883 -9.112 -5.458 1.00 95.75 164 LEU A CA 1
ATOM 1331 C C . LEU A 1 164 ? -10.045 -9.836 -6.800 1.00 95.75 164 LEU A C 1
ATOM 1333 O O . LEU A 1 164 ? -11.167 -9.994 -7.264 1.00 95.75 164 LEU A O 1
ATOM 1337 N N . LEU A 1 165 ? -8.970 -10.346 -7.407 1.00 95.44 165 LEU A N 1
ATOM 1338 C CA . LEU A 1 165 ? -9.070 -11.188 -8.604 1.00 95.44 165 LEU A CA 1
ATOM 1339 C C . LEU A 1 165 ? -9.896 -12.457 -8.354 1.00 95.44 165 LEU A C 1
ATOM 1341 O O . LEU A 1 165 ? -10.669 -12.867 -9.217 1.00 95.44 165 LEU A O 1
ATOM 1345 N N . GLY A 1 166 ? -9.730 -13.081 -7.184 1.00 95.56 166 GLY A N 1
ATOM 1346 C CA . GLY A 1 166 ? -10.470 -14.289 -6.813 1.00 95.56 166 GLY A CA 1
ATOM 1347 C C . GLY A 1 166 ? -11.944 -14.022 -6.505 1.00 95.56 166 GLY A C 1
ATOM 1348 O O . GLY A 1 166 ? -12.801 -14.856 -6.790 1.00 95.56 166 GLY A O 1
ATOM 1349 N N . THR A 1 167 ? -12.250 -12.850 -5.950 1.00 96.56 167 THR A N 1
ATOM 1350 C CA . THR A 1 167 ? -13.600 -12.510 -5.476 1.00 96.56 167 THR A CA 1
ATOM 1351 C C . THR A 1 167 ? -14.412 -11.696 -6.488 1.00 96.56 167 THR A C 1
ATOM 1353 O O . THR A 1 167 ? -15.631 -11.857 -6.565 1.00 96.56 167 THR A O 1
ATOM 1356 N N . HIS A 1 168 ? -13.755 -10.895 -7.329 1.00 95.38 168 HIS A N 1
ATOM 1357 C CA . HIS A 1 168 ? -14.351 -10.030 -8.355 1.00 95.38 168 HIS A CA 1
ATOM 1358 C C . HIS A 1 168 ? -13.626 -10.128 -9.719 1.00 95.38 168 HIS A C 1
ATOM 1360 O O . HIS A 1 168 ? -13.174 -9.114 -10.262 1.00 95.38 168 HIS A O 1
ATOM 1366 N N . PRO A 1 169 ? -13.498 -11.327 -10.321 1.00 94.69 169 PRO A N 1
ATOM 1367 C CA . PRO A 1 169 ? -12.828 -11.514 -11.612 1.00 94.69 169 PRO A CA 1
ATOM 1368 C C . PRO A 1 169 ? -13.451 -10.697 -12.755 1.00 94.69 169 PRO A C 1
ATOM 1370 O O . PRO A 1 169 ? -12.743 -10.313 -13.688 1.00 94.69 169 PRO A O 1
ATOM 1373 N N . GLU A 1 170 ? -14.749 -10.386 -12.685 1.00 92.88 170 GLU A N 1
ATOM 1374 C CA . GLU A 1 170 ? -15.467 -9.602 -13.696 1.00 92.88 170 GLU A CA 1
ATOM 1375 C C . GLU A 1 170 ? -14.844 -8.211 -13.897 1.00 92.88 170 GLU A C 1
ATOM 1377 O O . GLU A 1 170 ? -14.794 -7.705 -15.020 1.00 92.88 170 GLU A O 1
ATOM 1382 N N . LEU A 1 171 ? -14.300 -7.613 -12.830 1.00 91.81 171 LEU A N 1
ATOM 1383 C CA . LEU A 1 171 ? -13.591 -6.337 -12.888 1.00 91.81 171 LEU A CA 1
ATOM 1384 C C . LEU A 1 171 ? -12.375 -6.408 -13.831 1.00 91.81 171 LEU A C 1
ATOM 1386 O O . LEU A 1 171 ? -12.204 -5.557 -14.706 1.00 91.81 171 LEU A O 1
ATOM 1390 N N . TYR A 1 172 ? -11.555 -7.448 -13.680 1.00 92.62 172 TYR A N 1
ATOM 1391 C CA . TYR A 1 172 ? -10.342 -7.651 -14.474 1.00 92.62 172 TYR A CA 1
ATOM 1392 C C . TYR A 1 172 ? -10.665 -8.058 -15.911 1.00 92.62 172 TYR A C 1
ATOM 1394 O O . TYR A 1 172 ? -9.998 -7.606 -16.841 1.00 92.62 172 TYR A O 1
ATOM 1402 N N . GLN A 1 173 ? -11.725 -8.846 -16.107 1.00 92.12 173 GLN A N 1
ATOM 1403 C CA . GLN A 1 173 ? -12.214 -9.220 -17.435 1.00 92.12 173 GLN A CA 1
ATOM 1404 C C . GLN A 1 173 ? -12.695 -8.000 -18.227 1.00 92.12 173 GLN A C 1
ATOM 1406 O O . GLN A 1 173 ? -12.327 -7.850 -19.391 1.00 92.12 173 GLN A O 1
ATOM 1411 N N . ARG A 1 174 ? -13.452 -7.088 -17.599 1.00 90.44 174 ARG A N 1
ATOM 1412 C CA . ARG A 1 174 ? -13.861 -5.829 -18.241 1.00 90.44 174 ARG A CA 1
ATOM 1413 C C . ARG A 1 174 ? -12.661 -4.986 -18.649 1.00 90.44 174 ARG A C 1
ATOM 1415 O O . ARG A 1 174 ? -12.635 -4.469 -19.763 1.00 90.44 174 ARG A O 1
ATOM 1422 N N . TYR A 1 175 ? -11.665 -4.850 -17.773 1.00 91.38 175 TYR A N 1
ATOM 1423 C CA . TYR A 1 175 ? -10.449 -4.114 -18.115 1.00 91.38 175 TYR A CA 1
ATOM 1424 C C . TYR A 1 175 ? -9.693 -4.769 -19.280 1.00 91.38 175 TYR A C 1
ATOM 1426 O O . TYR A 1 175 ? -9.328 -4.073 -20.224 1.00 91.38 175 TYR A O 1
ATOM 1434 N N . HIS A 1 176 ? -9.525 -6.095 -19.256 1.00 91.62 176 HIS A N 1
ATOM 1435 C CA . HIS A 1 176 ? -8.895 -6.850 -20.341 1.00 91.62 176 HIS A CA 1
ATOM 1436 C C . HIS A 1 176 ? -9.597 -6.605 -21.685 1.00 91.62 176 HIS A C 1
ATOM 1438 O O . HIS A 1 176 ? -8.942 -6.236 -22.654 1.00 91.62 176 HIS A O 1
ATOM 1444 N N . GLN A 1 177 ? -10.929 -6.711 -21.724 1.00 91.00 177 GLN A N 1
ATOM 1445 C CA . GLN A 1 177 ? -11.723 -6.474 -22.935 1.00 91.00 177 GLN A CA 1
ATOM 1446 C C . GLN A 1 177 ? -11.593 -5.038 -23.457 1.00 91.00 177 GLN A C 1
ATOM 1448 O O . GLN A 1 177 ? -11.442 -4.838 -24.661 1.00 91.00 177 GLN A O 1
ATOM 1453 N N . ARG A 1 178 ? -11.628 -4.032 -22.568 1.00 89.69 178 ARG A N 1
ATOM 1454 C CA . ARG A 1 178 ? -11.433 -2.627 -22.964 1.00 89.69 178 ARG A CA 1
ATOM 1455 C C . ARG A 1 178 ? -10.038 -2.406 -23.543 1.00 89.69 178 ARG A C 1
ATOM 1457 O O . ARG A 1 178 ? -9.925 -1.877 -24.640 1.00 89.69 178 ARG A O 1
ATOM 1464 N N . LYS A 1 179 ? -8.997 -2.887 -22.855 1.00 88.00 179 LYS A N 1
ATOM 1465 C CA . LYS A 1 179 ? -7.604 -2.758 -23.298 1.00 88.00 179 LYS A CA 1
ATOM 1466 C C . LYS A 1 179 ? -7.368 -3.439 -24.648 1.00 88.00 179 LYS A C 1
ATOM 1468 O O . LYS A 1 179 ? -6.732 -2.864 -25.523 1.00 88.00 179 LYS A O 1
ATOM 1473 N N . GLU A 1 180 ? -7.901 -4.644 -24.833 1.00 87.31 180 GLU A N 1
ATOM 1474 C CA . GLU A 1 180 ? -7.828 -5.361 -26.108 1.00 87.31 180 GLU A CA 1
ATOM 1475 C C . GLU A 1 180 ? -8.536 -4.591 -27.232 1.00 87.31 180 GLU A C 1
ATOM 1477 O O . GLU A 1 180 ? -8.008 -4.491 -28.339 1.00 87.31 180 GLU A O 1
ATOM 1482 N N . GLY A 1 181 ? -9.714 -4.024 -26.951 1.00 86.31 181 GLY A N 1
ATOM 1483 C CA . GLY A 1 181 ? -10.443 -3.174 -27.892 1.00 86.31 181 GLY A CA 1
ATOM 1484 C C . GLY A 1 181 ? -9.652 -1.928 -28.298 1.00 86.31 181 GLY A C 1
ATOM 1485 O O . GLY A 1 181 ? -9.535 -1.645 -29.492 1.00 86.31 181 GLY A O 1
ATOM 1486 N N . ASP A 1 182 ? -9.064 -1.232 -27.324 1.00 85.75 182 ASP A N 1
ATOM 1487 C CA . ASP A 1 182 ? -8.274 -0.017 -27.541 1.00 85.75 182 ASP A CA 1
ATOM 1488 C C . ASP A 1 182 ? -6.998 -0.297 -28.355 1.00 85.75 182 ASP A C 1
ATOM 1490 O O . ASP A 1 182 ? -6.684 0.436 -29.299 1.00 85.75 182 ASP A O 1
ATOM 1494 N N . GLU A 1 183 ? -6.278 -1.383 -28.050 1.00 82.88 183 GLU A N 1
ATOM 1495 C CA . GLU A 1 183 ? -5.071 -1.785 -28.787 1.00 82.88 183 GLU A CA 1
ATOM 1496 C C . GLU A 1 183 ? -5.393 -2.240 -30.217 1.00 82.88 183 GLU A C 1
ATOM 1498 O O . GLU A 1 183 ? -4.711 -1.845 -31.162 1.00 82.88 183 GLU A O 1
ATOM 1503 N N . ARG A 1 184 ? -6.481 -2.995 -30.421 1.00 82.69 184 ARG A N 1
ATOM 1504 C CA . ARG A 1 184 ? -6.935 -3.370 -31.772 1.00 82.69 184 ARG A CA 1
ATOM 1505 C C . ARG A 1 184 ? -7.334 -2.165 -32.613 1.00 82.69 184 ARG A C 1
ATOM 1507 O O . ARG A 1 184 ? -7.102 -2.166 -33.819 1.00 82.69 184 ARG A O 1
ATOM 1514 N N . ALA A 1 185 ? -7.949 -1.156 -32.001 1.00 82.25 185 ALA A N 1
ATOM 1515 C CA . ALA A 1 185 ? -8.342 0.065 -32.696 1.00 82.25 185 ALA A CA 1
ATOM 1516 C C . ALA A 1 185 ? -7.132 0.928 -33.096 1.00 82.25 185 ALA A C 1
ATOM 1518 O O . ALA A 1 185 ? -7.204 1.658 -34.084 1.00 82.25 185 ALA A O 1
ATOM 1519 N N . THR A 1 186 ? -6.027 0.844 -32.348 1.00 80.19 186 THR A N 1
ATOM 1520 C CA . THR A 1 186 ? -4.828 1.668 -32.562 1.00 80.19 186 THR A CA 1
ATOM 1521 C C . THR A 1 186 ? -3.750 0.992 -33.412 1.00 80.19 186 THR A C 1
ATOM 1523 O O . THR A 1 186 ? -3.096 1.689 -34.186 1.00 80.19 186 THR A O 1
ATOM 1526 N N . ASP A 1 187 ? -3.594 -0.334 -33.350 1.00 72.00 187 ASP A N 1
ATOM 1527 C CA . ASP A 1 187 ? -2.594 -1.091 -34.121 1.00 72.00 187 ASP A CA 1
ATOM 1528 C C . ASP A 1 187 ? -3.223 -2.294 -34.847 1.00 72.00 187 ASP A C 1
ATOM 1530 O O . ASP A 1 187 ? -3.021 -3.466 -34.521 1.00 72.00 187 ASP A O 1
ATOM 1534 N N . THR A 1 188 ? -4.034 -1.981 -35.863 1.00 63.16 188 THR A N 1
ATOM 1535 C CA . THR A 1 188 ? -4.795 -2.970 -36.651 1.00 63.16 188 THR A CA 1
ATOM 1536 C C . THR A 1 188 ? -3.927 -3.970 -37.421 1.00 63.16 188 THR A C 1
ATOM 1538 O O . THR A 1 188 ? -4.426 -5.027 -37.805 1.00 63.16 188 THR A O 1
ATOM 1541 N N . THR A 1 189 ? -2.648 -3.666 -37.667 1.00 64.38 189 THR A N 1
ATOM 1542 C CA . THR A 1 189 ? -1.761 -4.491 -38.501 1.00 64.38 189 THR A CA 1
ATOM 1543 C C . THR A 1 189 ? -0.750 -5.318 -37.708 1.00 64.38 189 THR A C 1
ATOM 1545 O O . THR A 1 189 ? -0.308 -6.337 -38.236 1.00 64.38 189 THR A O 1
ATOM 1548 N N . ASN A 1 190 ? -0.421 -4.955 -36.458 1.00 62.78 190 ASN A N 1
ATOM 1549 C CA . ASN A 1 190 ? 0.569 -5.673 -35.638 1.00 62.78 190 ASN A CA 1
ATOM 1550 C C . ASN A 1 190 ? 0.070 -6.108 -34.251 1.00 62.78 190 ASN A C 1
ATOM 1552 O O . ASN A 1 190 ? 0.888 -6.421 -33.386 1.00 62.78 190 ASN A O 1
ATOM 1556 N N . PHE A 1 191 ? -1.242 -6.176 -34.014 1.00 69.31 191 PHE A N 1
ATOM 1557 C CA . PHE A 1 191 ? -1.767 -6.670 -32.740 1.00 69.31 191 PHE A CA 1
ATOM 1558 C C . PHE A 1 191 ? -1.316 -8.120 -32.454 1.00 69.31 191 PHE A C 1
ATOM 1560 O O . PHE A 1 191 ? -1.770 -9.066 -33.099 1.00 69.31 191 PHE A O 1
ATOM 1567 N N . GLN A 1 192 ? -0.436 -8.304 -31.463 1.00 60.91 192 GLN A N 1
ATOM 1568 C CA . GLN A 1 192 ? 0.101 -9.612 -31.045 1.00 60.91 192 GLN A CA 1
ATOM 1569 C C . GLN A 1 192 ? -0.627 -10.218 -29.829 1.00 60.91 192 GLN A C 1
ATOM 1571 O O . GLN A 1 192 ? -0.210 -11.257 -29.320 1.00 60.91 192 GLN A O 1
ATOM 1576 N N . GLY A 1 193 ? -1.726 -9.601 -29.381 1.00 62.72 193 GLY A N 1
ATOM 1577 C CA . GLY A 1 193 ? -2.388 -9.937 -28.119 1.00 62.72 193 GLY A CA 1
ATOM 1578 C C . GLY A 1 193 ? -1.927 -9.038 -26.971 1.00 62.72 193 GLY A C 1
ATOM 1579 O O . GLY A 1 193 ? -0.816 -8.512 -26.988 1.00 62.72 193 GLY A O 1
ATOM 1580 N N . ILE A 1 194 ? -2.785 -8.874 -25.962 1.00 72.12 194 ILE A N 1
ATOM 1581 C CA . ILE A 1 194 ? -2.430 -8.154 -24.734 1.00 72.12 194 ILE A CA 1
ATOM 1582 C C . ILE A 1 194 ? -1.859 -9.118 -23.698 1.00 72.12 194 ILE A C 1
ATOM 1584 O O . ILE A 1 194 ? -2.233 -10.292 -23.653 1.00 72.12 194 ILE A O 1
ATOM 1588 N N . SER A 1 195 ? -0.971 -8.623 -22.834 1.00 74.62 195 SER A N 1
ATOM 1589 C CA . SER A 1 195 ? -0.525 -9.383 -21.666 1.00 74.62 195 SER A CA 1
ATOM 1590 C C . SER A 1 195 ? -1.728 -9.816 -20.822 1.00 74.62 195 SER A C 1
ATOM 1592 O O . SER A 1 195 ? -2.652 -9.028 -20.597 1.00 74.62 195 SER A O 1
ATOM 1594 N N . ASP A 1 196 ? -1.720 -11.065 -20.348 1.00 83.38 196 ASP A N 1
ATOM 1595 C CA . ASP A 1 196 ? -2.825 -11.590 -19.551 1.00 83.38 196 ASP A CA 1
ATOM 1596 C C . ASP A 1 196 ? -2.913 -10.822 -18.219 1.00 83.38 196 ASP A C 1
ATOM 1598 O O . ASP A 1 196 ? -2.048 -10.906 -17.339 1.00 83.38 196 ASP A O 1
ATOM 1602 N N . VAL A 1 197 ? -3.977 -10.024 -18.107 1.00 87.69 197 VAL A N 1
ATOM 1603 C CA . VAL A 1 197 ? -4.312 -9.197 -16.943 1.00 87.69 197 VAL A CA 1
ATOM 1604 C C . VAL A 1 197 ? -4.511 -10.083 -15.714 1.00 87.69 197 VAL A C 1
ATOM 1606 O O . VAL A 1 197 ? -4.059 -9.735 -14.622 1.00 87.69 197 VAL A O 1
ATOM 1609 N N . THR A 1 198 ? -5.142 -11.243 -15.896 1.00 89.44 198 THR A N 1
ATOM 1610 C CA . THR A 1 198 ? -5.415 -12.225 -14.844 1.00 89.44 198 THR A CA 1
ATOM 1611 C C . THR A 1 198 ? -4.107 -12.837 -14.364 1.00 89.44 198 THR A C 1
ATOM 1613 O O . THR A 1 198 ? -3.848 -12.860 -13.164 1.00 89.44 198 THR A O 1
ATOM 1616 N N . GLU A 1 199 ? -3.239 -13.267 -15.284 1.00 89.88 199 GLU A N 1
ATOM 1617 C CA . GLU A 1 199 ? -1.932 -13.841 -14.941 1.00 89.88 199 GLU A CA 1
ATOM 1618 C C . GLU A 1 199 ? -1.034 -12.823 -14.223 1.00 89.88 199 GLU A C 1
ATOM 1620 O O . GLU A 1 199 ? -0.411 -13.138 -13.204 1.00 89.88 199 GLU A O 1
ATOM 1625 N N . THR A 1 200 ? -1.000 -11.587 -14.729 1.00 88.19 200 THR A N 1
ATOM 1626 C CA . THR A 1 200 ? -0.247 -10.480 -14.124 1.00 88.19 200 THR A CA 1
ATOM 1627 C C . THR A 1 200 ? -0.735 -10.219 -12.700 1.00 88.19 200 THR A C 1
ATOM 1629 O O . THR A 1 200 ? 0.068 -10.120 -11.772 1.00 88.19 200 THR A O 1
ATOM 1632 N N . THR A 1 201 ? -2.054 -10.185 -12.503 1.00 90.44 201 THR A N 1
ATOM 1633 C CA . THR A 1 201 ? -2.665 -9.939 -11.192 1.00 90.44 201 THR A CA 1
ATOM 1634 C C . THR A 1 201 ? -2.468 -11.115 -10.233 1.00 90.44 201 THR A C 1
ATOM 1636 O O . THR A 1 201 ? -2.146 -10.905 -9.069 1.00 90.44 201 THR A O 1
ATOM 1639 N N . ALA A 1 202 ? -2.563 -12.363 -10.697 1.00 91.25 202 ALA A N 1
ATOM 1640 C CA . ALA A 1 202 ? -2.359 -13.552 -9.863 1.00 91.25 202 ALA A CA 1
ATOM 1641 C C . ALA A 1 202 ? -0.925 -13.662 -9.303 1.00 91.25 202 ALA A C 1
ATOM 1643 O O . ALA A 1 202 ? -0.704 -14.223 -8.219 1.00 91.25 202 ALA A O 1
ATOM 1644 N N . LYS A 1 203 ? 0.050 -13.118 -10.044 1.00 89.00 203 LYS A N 1
ATOM 1645 C CA . LYS A 1 203 ? 1.459 -12.996 -9.641 1.00 89.00 203 LYS A CA 1
ATOM 1646 C C . LYS A 1 203 ? 1.732 -11.762 -8.778 1.00 89.00 203 LYS A C 1
ATOM 1648 O O . LYS A 1 203 ? 2.804 -11.690 -8.179 1.00 89.00 203 LYS A O 1
ATOM 1653 N N . ASN A 1 204 ? 0.793 -10.822 -8.694 1.00 88.31 204 ASN A N 1
ATOM 1654 C CA . ASN A 1 204 ? 0.919 -9.651 -7.844 1.00 88.31 204 ASN A CA 1
ATOM 1655 C C . ASN A 1 204 ? 0.771 -10.068 -6.372 1.00 88.31 204 ASN A C 1
ATOM 1657 O O . ASN A 1 204 ? -0.232 -10.648 -5.972 1.00 88.31 204 ASN A O 1
ATOM 1661 N N . THR A 1 205 ? 1.797 -9.812 -5.566 1.00 88.25 205 THR A N 1
ATOM 1662 C CA . THR A 1 205 ? 1.789 -10.057 -4.114 1.00 88.25 205 THR A CA 1
ATOM 1663 C C . THR A 1 205 ? 1.773 -8.756 -3.312 1.00 88.25 205 THR A C 1
ATOM 1665 O O . THR A 1 205 ? 2.077 -8.758 -2.122 1.00 88.25 205 THR A O 1
ATOM 1668 N N . GLU A 1 206 ? 1.530 -7.629 -3.974 1.00 92.06 206 GLU A N 1
ATOM 1669 C CA . GLU A 1 206 ? 1.425 -6.318 -3.355 1.00 92.06 206 GLU A CA 1
ATOM 1670 C C . GLU A 1 206 ? 0.038 -6.113 -2.762 1.00 92.06 206 GLU A C 1
ATOM 1672 O O . GLU A 1 206 ? -0.965 -6.598 -3.278 1.00 92.06 206 GLU A O 1
ATOM 1677 N N . ILE A 1 207 ? -0.011 -5.287 -1.727 1.00 95.31 207 ILE A N 1
ATOM 1678 C CA . ILE A 1 207 ? -1.217 -4.552 -1.384 1.00 95.31 207 ILE A CA 1
ATOM 1679 C C . ILE A 1 207 ? -1.143 -3.173 -2.033 1.00 95.31 207 ILE A C 1
ATOM 1681 O O . ILE A 1 207 ? -0.072 -2.584 -2.185 1.00 95.31 207 ILE A O 1
ATOM 1685 N N . THR A 1 208 ? -2.286 -2.624 -2.407 1.00 96.56 208 THR A N 1
ATOM 1686 C CA . THR A 1 208 ? -2.375 -1.294 -3.004 1.00 96.56 208 THR A CA 1
ATOM 1687 C C . THR A 1 208 ? -2.987 -0.325 -2.005 1.00 96.56 208 THR A C 1
ATOM 1689 O O . THR A 1 208 ? -4.167 -0.420 -1.682 1.00 96.56 208 THR A O 1
ATOM 1692 N N . MET A 1 209 ? -2.188 0.622 -1.515 1.00 97.06 209 MET A N 1
ATOM 1693 C CA . MET A 1 209 ? -2.684 1.740 -0.715 1.00 97.06 209 MET A CA 1
ATOM 1694 C C . MET A 1 209 ? -3.537 2.663 -1.578 1.00 97.06 209 MET A C 1
ATOM 1696 O O . MET A 1 209 ? -3.131 3.032 -2.682 1.00 97.06 209 MET A O 1
ATOM 1700 N N . ILE A 1 210 ? -4.646 3.129 -1.013 1.00 96.75 210 ILE A N 1
ATOM 1701 C CA . ILE A 1 210 ? -5.397 4.268 -1.532 1.00 96.75 210 ILE A CA 1
ATOM 1702 C C . ILE A 1 210 ? -4.751 5.532 -0.958 1.00 96.75 210 ILE A C 1
ATOM 1704 O O . ILE A 1 210 ? -4.792 5.770 0.245 1.00 96.75 210 ILE A O 1
ATOM 1708 N N . SER A 1 211 ? -4.079 6.325 -1.793 1.00 93.75 211 SER A N 1
ATOM 1709 C CA . SER A 1 211 ? -3.377 7.531 -1.336 1.00 93.75 211 SER A CA 1
ATOM 1710 C C . SER A 1 211 ? -4.315 8.727 -1.200 1.00 93.75 211 SER A C 1
ATOM 1712 O O . SER A 1 211 ? -4.081 9.613 -0.372 1.00 93.75 211 SER A O 1
ATOM 1714 N N . ASN A 1 212 ? -5.364 8.776 -2.024 1.00 92.62 212 ASN A N 1
ATOM 1715 C CA . ASN A 1 212 ? -6.260 9.917 -2.113 1.00 92.62 212 ASN A CA 1
ATOM 1716 C C . ASN A 1 212 ? -7.693 9.508 -2.469 1.00 92.62 212 ASN A C 1
ATOM 1718 O O . ASN A 1 212 ? -7.885 8.775 -3.434 1.00 92.62 212 ASN A O 1
ATOM 1722 N N . PHE A 1 213 ? -8.668 10.115 -1.794 1.00 92.06 213 PHE A N 1
ATOM 1723 C CA . PHE A 1 213 ? -10.072 10.167 -2.211 1.00 92.06 213 PHE A CA 1
ATOM 1724 C C . PHE A 1 213 ? -10.407 11.593 -2.655 1.00 92.06 213 PHE A C 1
ATOM 1726 O O . PHE A 1 213 ? -10.268 12.537 -1.873 1.00 92.06 213 PHE A O 1
ATOM 1733 N N . GLY A 1 214 ? -10.738 11.797 -3.933 1.00 87.19 214 GLY A N 1
ATOM 1734 C CA . GLY A 1 214 ? -10.940 13.140 -4.486 1.00 87.19 214 GLY A CA 1
ATOM 1735 C C . GLY A 1 214 ? -9.736 14.069 -4.248 1.00 87.19 214 GLY A C 1
ATOM 1736 O O . GLY A 1 214 ? -8.649 13.854 -4.771 1.00 87.19 214 GLY A O 1
ATOM 1737 N N . LYS A 1 215 ? -9.877 15.132 -3.454 1.00 88.12 215 LYS A N 1
ATOM 1738 C CA . LYS A 1 215 ? -8.737 16.007 -3.082 1.00 88.12 215 LYS A CA 1
ATOM 1739 C C . LYS A 1 215 ? -8.128 15.663 -1.719 1.00 88.12 215 LYS A C 1
ATOM 1741 O O . LYS A 1 215 ? -7.085 16.210 -1.357 1.00 88.12 215 LYS A O 1
ATOM 1746 N N . THR A 1 216 ? -8.750 14.752 -0.983 1.00 90.62 216 THR A N 1
ATOM 1747 C CA . THR A 1 216 ? -8.375 14.364 0.373 1.00 90.62 216 THR A CA 1
ATOM 1748 C C . THR A 1 216 ? -7.239 13.351 0.317 1.00 90.62 216 THR A C 1
ATOM 1750 O O . THR A 1 216 ? -7.314 12.353 -0.395 1.00 90.62 216 THR A O 1
ATOM 1753 N N . TYR A 1 217 ? -6.146 13.625 1.028 1.00 93.81 217 TYR A N 1
ATOM 1754 C CA . TYR A 1 217 ? -5.047 12.674 1.193 1.00 93.81 217 TYR A CA 1
ATOM 1755 C C . TYR A 1 217 ? -5.347 11.759 2.376 1.00 93.81 217 TYR A C 1
ATOM 1757 O O . TYR A 1 217 ? -5.608 12.265 3.464 1.00 93.81 217 TYR A O 1
ATOM 1765 N N . VAL A 1 218 ? -5.277 10.449 2.155 1.00 94.31 218 VAL A N 1
ATOM 1766 C CA . VAL A 1 218 ? -5.680 9.412 3.126 1.00 94.31 218 VAL A CA 1
ATOM 1767 C C . VAL A 1 218 ? -4.629 8.304 3.263 1.00 94.31 218 VAL A C 1
ATOM 1769 O O . VAL A 1 218 ? -4.854 7.284 3.906 1.00 94.31 218 VAL A O 1
ATOM 1772 N N . GLY A 1 219 ? -3.471 8.495 2.622 1.00 94.06 219 GLY A N 1
ATOM 1773 C CA . GLY A 1 219 ? -2.351 7.566 2.680 1.00 94.06 219 GLY A CA 1
ATOM 1774 C C . GLY A 1 219 ? -1.514 7.693 3.957 1.00 94.06 219 GLY A C 1
ATOM 1775 O O . GLY A 1 219 ? -1.816 8.451 4.876 1.00 94.06 219 GLY A O 1
ATOM 1776 N N . LEU A 1 220 ? -0.395 6.972 3.979 1.00 95.12 220 LEU A N 1
ATOM 1777 C CA . LEU A 1 220 ? 0.535 6.910 5.111 1.00 95.12 220 LEU A CA 1
ATOM 1778 C C . LEU A 1 220 ? 1.121 8.286 5.493 1.00 95.12 220 LEU A C 1
ATOM 1780 O O . LEU A 1 220 ? 1.488 9.092 4.636 1.00 95.12 220 LEU A O 1
ATOM 1784 N N . GLY A 1 221 ? 1.261 8.553 6.787 1.00 93.31 221 GLY A N 1
ATOM 1785 C CA . GLY A 1 221 ? 1.994 9.696 7.332 1.00 93.31 221 GLY A CA 1
ATOM 1786 C C . GLY A 1 221 ? 3.429 9.334 7.725 1.00 93.31 221 GLY A C 1
ATOM 1787 O O . GLY A 1 221 ? 3.822 8.172 7.729 1.00 93.31 221 GLY A O 1
ATOM 1788 N N . MET A 1 222 ? 4.242 10.323 8.118 1.00 93.75 222 MET A N 1
ATOM 1789 C CA . MET A 1 222 ? 5.597 10.036 8.629 1.00 93.75 222 MET A CA 1
ATOM 1790 C C . MET A 1 222 ? 5.586 9.259 9.951 1.00 93.75 222 MET A C 1
ATOM 1792 O O . MET A 1 222 ? 6.504 8.487 10.191 1.00 93.75 222 MET A O 1
ATOM 1796 N N . HIS A 1 223 ? 4.546 9.399 10.776 1.00 92.00 223 HIS A N 1
ATOM 1797 C CA . HIS A 1 223 ? 4.382 8.592 11.993 1.00 92.00 223 HIS A CA 1
ATOM 1798 C C . HIS A 1 223 ? 4.132 7.103 11.692 1.00 92.00 223 HIS A C 1
ATOM 1800 O O . HIS A 1 223 ? 4.314 6.270 12.573 1.00 92.00 223 HIS A O 1
ATOM 1806 N N . ASP A 1 224 ? 3.765 6.749 10.455 1.00 94.31 224 ASP A N 1
ATOM 1807 C CA . ASP A 1 224 ? 3.614 5.355 10.030 1.00 94.31 224 ASP A CA 1
ATOM 1808 C C . ASP A 1 224 ? 4.917 4.705 9.577 1.00 94.31 224 ASP A C 1
ATOM 1810 O O . ASP A 1 224 ? 4.973 3.490 9.384 1.00 94.31 224 ASP A O 1
ATOM 1814 N N . VAL A 1 225 ? 5.962 5.507 9.370 1.00 95.69 225 VAL A N 1
ATOM 1815 C CA . VAL A 1 225 ? 7.269 5.028 8.930 1.00 95.69 225 VAL A CA 1
ATOM 1816 C C . VAL A 1 225 ? 8.025 4.523 10.136 1.00 95.69 225 VAL A C 1
ATOM 1818 O O . VAL A 1 225 ? 8.332 5.306 11.030 1.00 95.69 225 VAL A O 1
ATOM 1821 N N . LYS A 1 226 ? 8.351 3.230 10.153 1.00 94.75 226 LYS A N 1
ATOM 1822 C CA . LYS A 1 226 ? 9.185 2.637 11.197 1.00 94.75 226 LYS A CA 1
ATOM 1823 C C . LYS A 1 226 ? 10.655 2.948 10.954 1.00 94.75 226 LYS A C 1
ATOM 1825 O O . LYS A 1 226 ? 11.348 3.424 11.853 1.00 94.75 226 LYS A O 1
ATOM 1830 N N . SER A 1 227 ? 11.108 2.699 9.732 1.00 95.06 227 SER A N 1
ATOM 1831 C CA . SER A 1 227 ? 12.501 2.857 9.341 1.00 95.06 227 SER A CA 1
ATOM 1832 C C . SER A 1 227 ? 12.641 3.114 7.840 1.00 95.06 227 SER A C 1
ATOM 1834 O O . SER A 1 227 ? 11.777 2.767 7.028 1.00 95.06 227 SER A O 1
ATOM 1836 N N . ILE A 1 228 ? 13.759 3.737 7.469 1.00 95.56 228 ILE A N 1
ATOM 1837 C CA . ILE A 1 228 ? 14.188 3.921 6.080 1.00 95.56 228 ILE A CA 1
ATOM 1838 C C . ILE A 1 228 ? 15.560 3.278 5.925 1.00 95.56 228 ILE A C 1
ATOM 1840 O O . ILE A 1 228 ? 16.501 3.631 6.637 1.00 95.56 228 ILE A O 1
ATOM 1844 N N . HIS A 1 229 ? 15.672 2.361 4.973 1.00 92.56 229 HIS A N 1
ATOM 1845 C CA . HIS A 1 229 ? 16.901 1.661 4.632 1.00 92.56 229 HIS A CA 1
ATOM 1846 C C . HIS A 1 229 ? 17.445 2.212 3.318 1.00 92.56 229 HIS A C 1
ATOM 1848 O O . HIS A 1 229 ? 16.753 2.173 2.300 1.00 92.56 229 HIS A O 1
ATOM 1854 N N . LEU A 1 230 ? 18.677 2.715 3.329 1.00 91.69 230 LEU A N 1
ATOM 1855 C CA . LEU A 1 230 ? 19.368 3.138 2.115 1.00 91.69 230 LEU A CA 1
ATOM 1856 C C . LEU A 1 230 ? 20.233 1.998 1.587 1.00 91.69 230 LEU A C 1
ATOM 1858 O O . LEU A 1 230 ? 20.900 1.299 2.357 1.00 91.69 230 LEU A O 1
ATOM 1862 N N . LEU A 1 231 ? 20.199 1.818 0.269 1.00 88.88 231 LEU A N 1
ATOM 1863 C CA . LEU A 1 231 ? 20.760 0.659 -0.413 1.00 88.88 231 LEU A CA 1
ATOM 1864 C C . LEU A 1 231 ? 21.617 1.090 -1.607 1.00 88.88 231 LEU A C 1
ATOM 1866 O O . LEU A 1 231 ? 21.241 2.022 -2.320 1.00 88.88 231 LEU A O 1
ATOM 1870 N N . THR A 1 232 ? 22.683 0.342 -1.892 1.00 87.00 232 THR A N 1
ATOM 1871 C CA . THR A 1 232 ? 23.243 0.255 -3.250 1.00 87.00 232 THR A CA 1
ATOM 1872 C C . THR A 1 232 ? 22.497 -0.852 -3.990 1.00 87.00 232 THR A C 1
ATOM 1874 O O . THR A 1 232 ? 22.403 -1.973 -3.505 1.00 87.00 232 THR A O 1
ATOM 1877 N N . ILE A 1 233 ? 21.952 -0.560 -5.162 1.00 85.94 233 ILE A N 1
ATOM 1878 C CA . ILE A 1 233 ? 21.155 -1.487 -5.968 1.00 85.94 233 ILE A CA 1
ATOM 1879 C C . ILE A 1 233 ? 21.904 -1.892 -7.247 1.00 85.94 233 ILE A C 1
ATOM 1881 O O . ILE A 1 233 ? 22.623 -1.063 -7.799 1.00 85.94 233 ILE A O 1
ATOM 1885 N N . PRO A 1 234 ? 21.738 -3.133 -7.749 1.00 80.62 234 PRO A N 1
ATOM 1886 C CA . PRO A 1 234 ? 22.400 -3.629 -8.965 1.00 80.62 234 PRO A CA 1
ATOM 1887 C C . PRO A 1 234 ? 21.903 -3.008 -10.281 1.00 80.62 234 PRO A C 1
ATOM 1889 O O . PRO A 1 234 ? 22.609 -3.075 -11.286 1.00 80.62 234 PRO A O 1
ATOM 1892 N N . GLY A 1 235 ? 20.700 -2.433 -10.296 1.00 77.31 235 GLY A N 1
ATOM 1893 C CA . GLY A 1 235 ? 20.020 -2.015 -11.524 1.00 77.31 235 GLY A CA 1
ATOM 1894 C C . GLY A 1 235 ? 19.447 -3.186 -12.340 1.00 77.31 235 GLY A C 1
ATOM 1895 O O . GLY A 1 235 ? 19.751 -4.359 -12.105 1.00 77.31 235 GLY A O 1
ATOM 1896 N N . GLU A 1 236 ? 18.593 -2.868 -13.310 1.00 76.81 236 GLU A N 1
ATOM 1897 C CA . GLU A 1 236 ? 17.790 -3.833 -14.068 1.00 76.81 236 GLU A CA 1
ATOM 1898 C C . GLU A 1 236 ? 18.619 -4.722 -15.014 1.00 76.81 236 GLU A C 1
ATOM 1900 O O . GLU A 1 236 ? 18.463 -5.946 -15.021 1.00 76.81 236 GLU A O 1
ATOM 1905 N N . ILE A 1 237 ? 19.530 -4.133 -15.799 1.00 70.12 237 ILE A N 1
ATOM 1906 C CA . ILE A 1 237 ? 20.280 -4.864 -16.836 1.00 70.12 237 ILE A CA 1
ATOM 1907 C C . ILE A 1 237 ? 21.472 -5.604 -16.229 1.00 70.12 237 ILE A C 1
ATOM 1909 O O . ILE A 1 237 ? 21.704 -6.787 -16.505 1.00 70.12 237 ILE A O 1
ATOM 1913 N N . LEU A 1 238 ? 22.243 -4.911 -15.391 1.00 63.25 238 LEU A N 1
ATOM 1914 C CA . LEU A 1 238 ? 23.533 -5.413 -14.923 1.00 63.25 238 LEU A CA 1
ATOM 1915 C C . LEU A 1 238 ? 23.425 -6.426 -13.785 1.00 63.25 238 LEU A C 1
ATOM 1917 O O . LEU A 1 238 ? 24.362 -7.198 -13.614 1.00 63.25 238 LEU A O 1
ATOM 1921 N N . ARG A 1 239 ? 22.255 -6.567 -13.142 1.00 65.06 239 ARG A N 1
ATOM 1922 C CA . ARG A 1 239 ? 21.914 -7.720 -12.283 1.00 65.06 239 ARG A CA 1
ATOM 1923 C C . ARG A 1 239 ? 22.256 -9.073 -12.925 1.00 65.06 239 ARG A C 1
ATOM 1925 O O . ARG A 1 239 ? 22.533 -10.038 -12.216 1.00 65.06 239 ARG A O 1
ATOM 1932 N N . LYS A 1 240 ? 22.171 -9.188 -14.257 1.00 69.25 240 LYS A N 1
ATOM 1933 C CA . LYS A 1 240 ? 22.468 -10.441 -14.976 1.00 69.25 240 LYS A CA 1
ATOM 1934 C C . LYS A 1 240 ? 23.973 -10.726 -15.099 1.00 69.25 240 LYS A C 1
ATOM 1936 O O . LYS A 1 240 ? 24.337 -11.869 -15.348 1.00 69.25 240 LYS A O 1
ATOM 1941 N N . TRP A 1 241 ? 24.814 -9.708 -14.922 1.00 67.19 241 TRP A N 1
ATOM 1942 C CA . TRP A 1 241 ? 26.259 -9.729 -15.182 1.00 67.19 241 TRP A CA 1
ATOM 1943 C C . TRP A 1 241 ? 27.095 -9.520 -13.911 1.00 67.19 241 TRP A C 1
ATOM 1945 O O . TRP A 1 241 ? 28.300 -9.758 -13.919 1.00 67.19 241 TRP A O 1
ATOM 1955 N N . THR A 1 242 ? 26.473 -9.078 -12.818 1.00 63.41 242 THR A N 1
ATOM 1956 C CA . THR A 1 242 ? 27.096 -8.949 -11.500 1.00 63.41 242 THR A CA 1
ATOM 1957 C C . THR A 1 242 ? 26.943 -10.238 -10.694 1.00 63.41 242 THR A C 1
ATOM 1959 O O . THR A 1 242 ? 25.917 -10.919 -10.756 1.00 63.41 242 THR A O 1
ATOM 1962 N N . SER A 1 243 ? 27.945 -10.552 -9.869 1.00 64.50 243 SER A N 1
ATOM 1963 C CA . SER A 1 243 ? 27.879 -11.665 -8.906 1.00 64.50 243 SER A CA 1
ATOM 1964 C C . SER A 1 243 ? 26.781 -11.459 -7.855 1.00 64.50 243 SER A C 1
ATOM 1966 O O . SER A 1 243 ? 26.263 -12.423 -7.295 1.00 64.50 243 SER A O 1
ATOM 1968 N N . ILE A 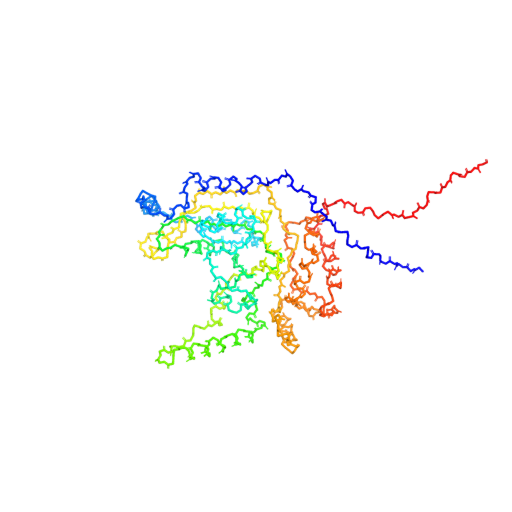1 244 ? 26.405 -10.200 -7.611 1.00 66.19 244 ILE A N 1
ATOM 1969 C CA . ILE A 1 244 ? 25.392 -9.799 -6.636 1.00 66.19 244 ILE A CA 1
ATOM 1970 C C . ILE A 1 244 ? 24.116 -9.412 -7.364 1.00 66.19 244 ILE A C 1
ATOM 1972 O O . ILE A 1 244 ? 24.124 -8.543 -8.239 1.00 66.19 244 ILE A O 1
ATOM 1976 N N . LYS A 1 245 ? 23.023 -10.082 -6.996 1.00 73.94 245 LYS A N 1
ATOM 1977 C CA . LYS A 1 245 ? 21.719 -9.965 -7.662 1.00 73.94 245 LYS A CA 1
ATOM 1978 C C . LYS A 1 245 ? 20.685 -9.221 -6.828 1.00 73.94 245 LYS A C 1
ATOM 1980 O O . LYS A 1 245 ? 19.607 -8.934 -7.346 1.00 73.94 245 LYS A O 1
ATOM 1985 N N . THR A 1 246 ? 20.999 -8.915 -5.575 1.00 80.88 246 THR A N 1
ATOM 1986 C CA . THR A 1 246 ? 20.116 -8.183 -4.669 1.00 80.88 246 THR A CA 1
ATOM 1987 C C . THR A 1 246 ? 20.790 -6.900 -4.162 1.00 80.88 246 THR A C 1
ATOM 1989 O O . THR A 1 246 ? 21.986 -6.698 -4.397 1.00 80.88 246 THR A O 1
ATOM 1992 N N . PRO A 1 247 ? 20.035 -5.971 -3.552 1.00 83.94 247 PRO A N 1
ATOM 1993 C CA . PRO A 1 247 ? 20.611 -4.742 -3.023 1.00 83.94 247 PRO A CA 1
ATOM 1994 C C . PRO A 1 247 ? 21.659 -4.990 -1.938 1.00 83.94 247 PRO A C 1
ATOM 1996 O O . PRO A 1 247 ? 21.514 -5.884 -1.121 1.00 83.94 247 PRO A O 1
ATOM 1999 N N . LEU A 1 248 ? 22.661 -4.128 -1.845 1.00 85.62 248 LEU A N 1
ATOM 2000 C CA . LEU A 1 248 ? 23.544 -4.033 -0.691 1.00 85.62 248 LEU A CA 1
ATOM 2001 C C . LEU A 1 248 ? 22.968 -3.026 0.302 1.00 85.62 248 LEU A C 1
ATOM 2003 O O . LEU A 1 248 ? 22.835 -1.842 -0.012 1.00 85.62 248 LEU A O 1
ATOM 2007 N N . HIS A 1 249 ? 22.642 -3.491 1.506 1.00 86.88 249 HIS A N 1
ATOM 2008 C CA . HIS A 1 249 ? 22.238 -2.608 2.599 1.00 86.88 249 HIS A CA 1
ATOM 2009 C C . HIS A 1 249 ? 23.415 -1.749 3.067 1.00 86.88 249 HIS A C 1
ATOM 2011 O O . HIS A 1 249 ? 24.529 -2.251 3.222 1.00 86.88 249 HIS A O 1
ATOM 2017 N N . GLU A 1 250 ? 23.173 -0.453 3.271 1.00 84.75 250 GLU A N 1
ATOM 2018 C CA . GLU A 1 250 ? 24.209 0.473 3.735 1.00 84.75 250 GLU A CA 1
ATOM 2019 C C . GLU A 1 250 ? 23.929 1.014 5.128 1.00 84.75 250 GLU A C 1
ATOM 2021 O O . GLU A 1 250 ? 24.774 0.937 6.016 1.00 84.75 250 GLU A O 1
ATOM 2026 N N . ILE A 1 251 ? 22.747 1.601 5.309 1.00 89.56 251 ILE A N 1
ATOM 2027 C CA . ILE A 1 251 ? 22.387 2.294 6.541 1.00 89.56 251 ILE A CA 1
ATOM 2028 C C . ILE A 1 251 ? 20.876 2.259 6.749 1.00 89.56 251 ILE A C 1
ATOM 2030 O O . ILE A 1 251 ? 20.095 2.235 5.796 1.00 89.56 251 ILE A O 1
ATOM 2034 N N . SER A 1 252 ? 20.473 2.266 8.017 1.00 92.44 252 SER A N 1
ATOM 2035 C CA . SER A 1 252 ? 19.079 2.353 8.444 1.00 92.44 252 SER A CA 1
ATOM 2036 C C . SER A 1 252 ? 18.872 3.590 9.309 1.00 92.44 252 SER A C 1
ATOM 2038 O O . SER A 1 252 ? 19.690 3.897 10.177 1.00 92.44 252 SER A O 1
ATOM 2040 N N . PHE A 1 253 ? 17.750 4.268 9.103 1.00 94.25 253 PHE A N 1
ATOM 2041 C CA . PHE A 1 253 ? 17.279 5.354 9.951 1.00 94.25 253 PHE A CA 1
ATOM 2042 C C . PHE A 1 253 ? 15.994 4.915 10.641 1.00 94.25 253 PHE A C 1
ATOM 2044 O O . PHE A 1 253 ? 14.952 4.843 9.995 1.00 94.25 253 PHE A O 1
ATOM 2051 N N . GLU A 1 254 ? 16.062 4.658 11.943 1.00 95.06 254 GLU A N 1
ATOM 2052 C CA . GLU A 1 254 ? 14.885 4.380 12.772 1.00 95.06 254 GLU A CA 1
ATOM 2053 C C . GLU A 1 254 ? 14.136 5.676 13.094 1.00 95.06 254 GLU A C 1
ATOM 2055 O O . GLU A 1 254 ? 14.755 6.684 13.453 1.00 95.06 254 GLU A O 1
ATOM 2060 N N . ASN A 1 255 ? 12.811 5.647 12.965 1.00 95.56 255 ASN A N 1
ATOM 2061 C CA . ASN A 1 255 ? 11.955 6.777 13.286 1.00 95.56 255 ASN A CA 1
ATOM 2062 C C . ASN A 1 255 ? 11.535 6.735 14.766 1.00 95.56 255 ASN A C 1
ATOM 2064 O O . ASN A 1 255 ? 10.804 5.818 15.155 1.00 95.56 255 ASN A O 1
ATOM 2068 N N . PRO A 1 256 ? 11.954 7.706 15.600 1.00 93.69 256 PRO A N 1
ATOM 2069 C CA . PRO A 1 256 ? 11.518 7.773 16.994 1.00 93.69 256 PRO A CA 1
ATOM 2070 C C . PRO A 1 256 ? 10.028 8.119 17.131 1.00 93.69 256 PRO A C 1
ATOM 2072 O O . PRO A 1 256 ? 9.418 7.749 18.128 1.00 93.69 256 PRO A O 1
ATOM 2075 N N . ASP A 1 257 ? 9.440 8.769 16.121 1.00 92.19 257 ASP A N 1
ATOM 2076 C CA . ASP A 1 257 ? 8.031 9.182 16.106 1.00 92.19 257 ASP A CA 1
ATOM 2077 C C . ASP A 1 257 ? 7.103 8.083 15.552 1.00 92.19 257 ASP A C 1
ATOM 2079 O O . ASP A 1 257 ? 5.916 8.322 15.321 1.00 92.19 257 ASP A O 1
ATOM 2083 N N . TYR A 1 258 ? 7.638 6.888 15.277 1.00 93.44 258 TYR A N 1
ATOM 2084 C CA . TYR A 1 258 ? 6.853 5.775 14.756 1.00 93.44 258 TYR A CA 1
ATOM 2085 C C . TYR A 1 258 ? 5.766 5.353 15.750 1.00 93.44 258 TYR A C 1
ATOM 2087 O O . TYR A 1 258 ? 6.054 4.994 16.895 1.00 93.44 258 TYR A O 1
ATOM 2095 N N . LYS A 1 259 ? 4.523 5.309 15.271 1.00 91.31 259 LYS A N 1
ATOM 2096 C CA . LYS A 1 259 ? 3.356 4.847 16.019 1.00 91.31 259 LYS A CA 1
ATOM 2097 C C . LYS A 1 259 ? 2.644 3.751 15.223 1.00 91.31 259 LYS A C 1
ATOM 2099 O O . LYS A 1 259 ? 2.219 4.016 14.100 1.00 91.31 259 LYS A O 1
ATOM 2104 N N . PRO A 1 260 ? 2.481 2.536 15.773 1.00 91.75 260 PRO A N 1
ATOM 2105 C CA . PRO A 1 260 ? 1.671 1.504 15.138 1.00 91.75 260 PRO A CA 1
ATOM 2106 C C . PRO A 1 260 ? 0.227 1.973 14.957 1.00 91.75 260 PRO A C 1
ATOM 2108 O O . PRO A 1 260 ? -0.349 2.556 15.878 1.00 91.75 260 PRO A O 1
ATOM 2111 N N . ARG A 1 261 ? -0.369 1.686 13.797 1.00 92.56 261 ARG A N 1
ATOM 2112 C CA . ARG A 1 261 ? -1.791 1.966 13.577 1.00 92.56 261 ARG A CA 1
ATOM 2113 C C . ARG A 1 261 ? -2.663 0.993 14.341 1.00 92.56 261 ARG A C 1
ATOM 2115 O O . ARG A 1 261 ? -2.420 -0.212 14.308 1.00 92.56 261 ARG A O 1
ATOM 2122 N N . VAL A 1 262 ? -3.713 1.522 14.962 1.00 95.00 262 VAL A N 1
ATOM 2123 C CA . VAL A 1 262 ? -4.725 0.717 15.659 1.00 95.00 262 VAL A CA 1
ATOM 2124 C C . VAL A 1 262 ? -5.540 -0.105 14.668 1.00 95.00 262 VAL A C 1
ATOM 2126 O O . VAL A 1 262 ? -5.761 -1.292 14.893 1.00 95.00 262 VAL A O 1
ATOM 2129 N N . CYS A 1 263 ? -5.958 0.502 13.556 1.00 96.12 263 CYS A N 1
ATOM 2130 C CA . CYS A 1 263 ? -6.741 -0.188 12.544 1.00 96.12 263 CYS A CA 1
ATOM 2131 C C . CYS A 1 263 ? -6.504 0.326 11.122 1.00 96.12 263 CYS A C 1
ATOM 2133 O O . CYS A 1 263 ? -5.923 1.394 10.913 1.00 96.12 263 CYS A O 1
ATOM 2135 N N . ALA A 1 264 ? -6.940 -0.487 10.164 1.00 97.31 264 ALA A N 1
ATOM 2136 C CA . ALA A 1 264 ? -6.942 -0.220 8.733 1.00 97.31 264 ALA A CA 1
ATOM 2137 C C . ALA A 1 264 ? -8.209 -0.815 8.100 1.00 97.31 264 ALA A C 1
ATOM 2139 O O . ALA A 1 264 ? -8.778 -1.774 8.626 1.00 97.31 264 ALA A O 1
ATOM 2140 N N . ILE A 1 265 ? -8.629 -0.272 6.961 1.00 98.25 265 ILE A N 1
ATOM 2141 C CA . ILE A 1 265 ? -9.784 -0.728 6.189 1.00 98.25 265 ILE A CA 1
ATOM 2142 C C . ILE A 1 265 ? -9.294 -1.377 4.893 1.00 98.25 265 ILE A C 1
ATOM 2144 O O . ILE A 1 265 ? -8.623 -0.742 4.073 1.00 98.25 265 ILE A O 1
ATOM 2148 N N . LYS A 1 266 ? -9.662 -2.647 4.700 1.00 98.00 266 LYS A N 1
ATOM 2149 C CA . LYS A 1 266 ? -9.489 -3.355 3.431 1.00 98.00 266 LYS A CA 1
ATOM 2150 C C . LYS A 1 266 ? -10.779 -3.225 2.627 1.00 98.00 266 LYS A C 1
ATOM 2152 O O . LYS A 1 266 ? -11.838 -3.666 3.067 1.00 98.00 266 LYS A O 1
ATOM 2157 N N . THR A 1 267 ? -10.680 -2.637 1.443 1.00 97.25 267 THR A N 1
ATOM 2158 C CA . THR A 1 267 ? -11.816 -2.499 0.526 1.00 97.25 267 THR A CA 1
ATOM 2159 C C . THR A 1 267 ? -11.971 -3.774 -0.300 1.00 97.25 267 THR A C 1
ATOM 2161 O O . THR A 1 267 ? -11.020 -4.186 -0.962 1.00 97.25 267 THR A O 1
ATOM 2164 N N . GLY A 1 268 ? -13.160 -4.384 -0.275 1.00 95.12 268 GLY A N 1
ATOM 2165 C CA . GLY A 1 268 ? -13.451 -5.634 -0.993 1.00 95.12 268 GLY A CA 1
ATOM 2166 C C . GLY A 1 268 ? -14.310 -5.466 -2.250 1.00 95.12 268 GLY A C 1
ATOM 2167 O O . GLY A 1 268 ? -14.418 -6.398 -3.037 1.00 95.12 268 GLY A O 1
ATOM 2168 N N . PHE A 1 269 ? -14.903 -4.287 -2.470 1.00 94.31 269 PHE A N 1
ATOM 2169 C CA . PHE A 1 269 ? -15.655 -3.973 -3.689 1.00 94.31 269 PHE A CA 1
ATOM 2170 C C . PHE A 1 269 ? -15.272 -2.591 -4.223 1.00 94.31 269 PHE A C 1
ATOM 2172 O O . PHE A 1 269 ? -15.518 -1.577 -3.571 1.00 94.31 269 PHE A O 1
ATOM 2179 N N . VAL A 1 270 ? -14.666 -2.544 -5.411 1.00 88.38 270 VAL A N 1
ATOM 2180 C CA . VAL A 1 270 ? -13.968 -1.347 -5.927 1.00 88.38 270 VAL A CA 1
ATOM 2181 C C . VAL A 1 270 ? -14.584 -0.740 -7.187 1.00 88.38 270 VAL A C 1
ATOM 2183 O O . VAL A 1 270 ? -14.019 0.188 -7.760 1.00 88.38 270 VAL A O 1
ATOM 2186 N N . ALA A 1 271 ? -15.740 -1.235 -7.635 1.00 79.44 271 ALA A N 1
ATOM 2187 C CA . ALA A 1 271 ? -16.453 -0.651 -8.769 1.00 79.44 271 ALA A CA 1
ATOM 2188 C C . ALA A 1 271 ? -17.129 0.673 -8.355 1.00 79.44 271 ALA A C 1
ATOM 2190 O O . ALA A 1 271 ? -18.328 0.708 -8.101 1.00 79.44 271 ALA A O 1
ATOM 2191 N N . HIS A 1 272 ? -16.330 1.742 -8.256 1.00 68.69 272 HIS A N 1
ATOM 2192 C CA . HIS A 1 272 ? -16.728 3.055 -7.734 1.00 68.69 272 HIS A CA 1
ATOM 2193 C C . HIS A 1 272 ? -17.889 3.683 -8.519 1.00 68.69 272 HIS A C 1
ATOM 2195 O O . HIS A 1 272 ? -18.963 3.888 -7.965 1.00 68.69 272 HIS A O 1
ATOM 2201 N N . ASP A 1 273 ? -17.700 3.900 -9.824 1.00 59.94 273 ASP A N 1
ATOM 2202 C CA . ASP A 1 273 ? -18.676 4.595 -10.680 1.00 59.94 273 ASP A CA 1
ATOM 2203 C C . ASP A 1 273 ? -19.726 3.656 -11.300 1.00 59.94 273 ASP A C 1
ATOM 2205 O O . ASP A 1 273 ? -20.669 4.102 -11.945 1.00 59.94 273 ASP A O 1
ATOM 2209 N N . ASN A 1 274 ? -19.559 2.341 -11.127 1.00 72.25 274 ASN A N 1
ATOM 2210 C CA . ASN A 1 274 ? -20.382 1.306 -11.754 1.00 72.25 274 ASN A CA 1
ATOM 2211 C C . ASN A 1 274 ? -20.815 0.269 -10.714 1.00 72.25 274 ASN A C 1
ATOM 2213 O O . ASN A 1 274 ? -20.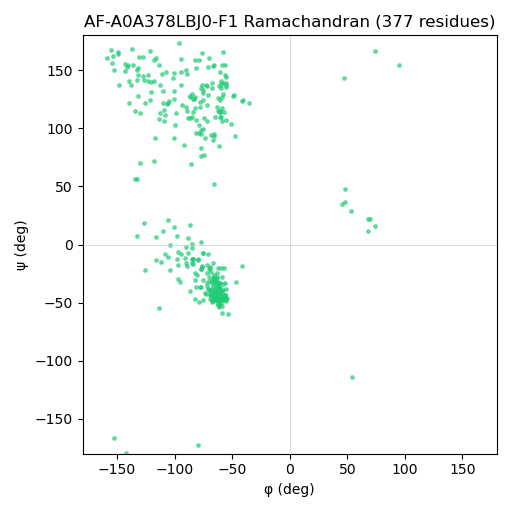518 -0.919 -10.850 1.00 72.25 274 ASN A O 1
ATOM 2217 N N . TYR A 1 275 ? -21.476 0.721 -9.646 1.00 79.00 275 TYR A N 1
ATOM 2218 C CA . TYR A 1 275 ? -22.034 -0.193 -8.656 1.00 79.00 275 TYR A CA 1
ATOM 2219 C C . TYR A 1 275 ? -23.099 -1.082 -9.310 1.00 79.00 275 TYR A C 1
ATOM 2221 O O . TYR A 1 275 ? -24.154 -0.610 -9.733 1.00 79.00 275 TYR A O 1
ATOM 2229 N N . LEU A 1 276 ? -22.816 -2.380 -9.371 1.00 85.88 276 LEU A N 1
ATOM 2230 C CA . LEU A 1 276 ? -23.741 -3.405 -9.836 1.00 85.88 276 LEU A CA 1
ATOM 2231 C C . LEU A 1 276 ? -24.106 -4.274 -8.640 1.00 85.88 276 LEU A C 1
ATOM 2233 O O . LEU A 1 276 ? -23.250 -4.971 -8.092 1.00 85.88 276 LEU A O 1
ATOM 2237 N N . LYS A 1 277 ? -25.372 -4.212 -8.220 1.00 89.25 277 LYS A N 1
ATOM 2238 C CA . LYS A 1 277 ? -25.853 -4.915 -7.025 1.00 89.25 277 LYS A CA 1
ATOM 2239 C C . LYS A 1 277 ? -25.639 -6.423 -7.143 1.00 89.25 277 LYS A C 1
ATOM 2241 O O . LYS A 1 277 ? -25.206 -7.063 -6.193 1.00 89.25 277 LYS A O 1
ATOM 2246 N N . GLU A 1 278 ? -25.879 -6.975 -8.324 1.00 91.44 278 GLU A N 1
ATOM 2247 C CA . GLU A 1 278 ? -25.708 -8.396 -8.611 1.00 91.44 278 GLU A CA 1
ATOM 2248 C C . GLU A 1 278 ? -24.241 -8.820 -8.464 1.00 91.44 278 GLU A C 1
ATOM 2250 O O . GLU A 1 278 ? -23.953 -9.877 -7.906 1.00 91.44 278 GLU A O 1
ATOM 2255 N N . GLU A 1 279 ? -23.300 -7.981 -8.910 1.00 92.94 279 GLU A N 1
ATOM 2256 C CA . GLU A 1 279 ? -21.872 -8.241 -8.705 1.00 92.94 279 GLU A CA 1
ATOM 2257 C C . GLU A 1 279 ? -21.484 -8.097 -7.242 1.00 92.94 279 GLU A C 1
ATOM 2259 O O . GLU A 1 279 ? -20.723 -8.914 -6.738 1.00 92.94 279 GLU A O 1
ATOM 2264 N N . PHE A 1 280 ? -22.022 -7.100 -6.541 1.00 95.44 280 PHE A N 1
ATOM 2265 C CA . PHE A 1 280 ? -21.786 -6.942 -5.112 1.00 95.44 280 PHE A CA 1
ATOM 2266 C C . PHE A 1 280 ? -22.226 -8.189 -4.331 1.00 95.44 280 PHE A C 1
ATOM 2268 O O . PHE A 1 280 ? -21.465 -8.705 -3.511 1.00 95.44 280 PHE A O 1
ATOM 2275 N N . ASP A 1 281 ? -23.407 -8.733 -4.621 1.00 95.88 281 ASP A N 1
ATOM 2276 C CA . ASP A 1 281 ? -23.909 -9.955 -3.985 1.00 95.88 281 ASP A CA 1
ATOM 2277 C C . ASP A 1 281 ? -23.031 -11.178 -4.318 1.00 95.88 281 ASP A C 1
ATOM 2279 O O . ASP A 1 281 ? -22.736 -11.996 -3.440 1.00 95.88 281 ASP A O 1
ATOM 2283 N N . LEU A 1 282 ? -22.555 -11.293 -5.566 1.00 96.38 282 LEU A N 1
ATOM 2284 C CA . LEU A 1 282 ? -21.618 -12.345 -5.982 1.00 96.38 282 LEU A CA 1
ATOM 2285 C C . LEU A 1 282 ? -20.262 -12.231 -5.278 1.00 96.38 282 LEU A C 1
ATOM 2287 O O . LEU A 1 282 ? -19.725 -13.242 -4.821 1.00 96.38 282 LEU A O 1
ATOM 2291 N N . VAL A 1 283 ? -19.722 -11.018 -5.162 1.00 96.88 283 VAL A N 1
ATOM 2292 C CA . VAL A 1 283 ? -18.459 -10.742 -4.468 1.00 96.88 283 VAL A CA 1
ATOM 2293 C C . VAL A 1 283 ? -18.576 -11.118 -2.995 1.00 96.88 283 VAL A C 1
ATOM 2295 O O . VAL A 1 283 ? -17.696 -11.807 -2.480 1.00 96.88 283 VAL A O 1
ATOM 2298 N N . ASN A 1 284 ? -19.668 -10.746 -2.319 1.00 97.62 284 ASN A N 1
ATOM 2299 C CA . ASN A 1 284 ? -19.902 -11.146 -0.928 1.00 97.62 284 ASN A CA 1
ATOM 2300 C C . ASN A 1 284 ? -19.971 -12.667 -0.777 1.00 97.62 284 ASN A C 1
ATOM 2302 O O . ASN A 1 284 ? -19.282 -13.223 0.076 1.00 97.62 284 ASN A O 1
ATOM 2306 N N . ARG A 1 285 ? -20.733 -13.351 -1.642 1.00 98.00 285 ARG A N 1
ATOM 2307 C CA . ARG A 1 285 ? -20.829 -14.816 -1.618 1.00 98.00 285 ARG A CA 1
ATOM 2308 C C . ARG A 1 285 ? -19.459 -15.474 -1.774 1.00 98.00 285 ARG A C 1
ATOM 2310 O O . ARG A 1 285 ? -19.107 -16.316 -0.962 1.00 98.00 285 ARG A O 1
ATOM 2317 N N . ARG A 1 286 ? -18.656 -15.045 -2.752 1.00 98.25 286 ARG A N 1
ATOM 2318 C CA . ARG A 1 286 ? -17.298 -15.577 -2.963 1.00 98.25 286 ARG A CA 1
ATOM 2319 C C . ARG A 1 286 ? -16.378 -15.303 -1.776 1.00 98.25 286 ARG A C 1
ATOM 2321 O O . ARG A 1 286 ? -15.618 -16.184 -1.397 1.00 98.25 286 ARG A O 1
ATOM 2328 N N . ASN A 1 287 ? -16.456 -14.119 -1.165 1.00 98.25 287 ASN A N 1
ATOM 2329 C CA . ASN A 1 287 ? -15.684 -13.813 0.042 1.00 98.25 287 ASN A CA 1
ATOM 2330 C C . ASN A 1 287 ? -16.047 -14.750 1.208 1.00 98.25 287 ASN A C 1
ATOM 2332 O O . ASN A 1 287 ? -15.149 -15.196 1.920 1.00 98.25 287 ASN A O 1
ATOM 2336 N N . ILE A 1 288 ? -17.332 -15.079 1.380 1.00 98.06 288 ILE A N 1
ATOM 2337 C CA . ILE A 1 288 ? -17.801 -16.046 2.386 1.00 98.06 288 ILE A CA 1
ATOM 2338 C C . ILE A 1 288 ? -17.330 -17.463 2.032 1.00 98.06 288 ILE A C 1
ATOM 2340 O O . ILE A 1 288 ? -16.724 -18.131 2.867 1.00 98.06 288 ILE A O 1
ATOM 2344 N N . ASP A 1 289 ? -17.544 -17.903 0.790 1.00 98.12 289 ASP A N 1
ATOM 2345 C CA . ASP A 1 289 ? -17.184 -19.246 0.312 1.00 98.12 289 ASP A CA 1
ATOM 2346 C C . ASP A 1 289 ? -15.670 -19.511 0.415 1.00 98.12 289 ASP A C 1
ATOM 2348 O O . ASP A 1 289 ? -15.240 -20.632 0.686 1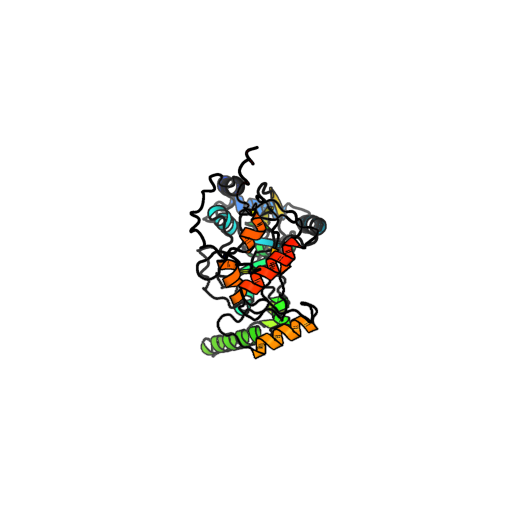.00 98.12 289 ASP A O 1
ATOM 2352 N N . MET A 1 290 ? -14.849 -18.471 0.229 1.00 97.44 290 MET A N 1
ATOM 2353 C CA . MET A 1 290 ? -13.389 -18.522 0.372 1.00 97.44 290 MET A CA 1
ATOM 2354 C C . MET A 1 290 ? -12.909 -18.336 1.823 1.00 97.44 290 MET A C 1
ATOM 2356 O O . MET A 1 290 ? -11.706 -18.404 2.074 1.00 97.44 290 MET A O 1
ATOM 2360 N N . GLY A 1 291 ? -13.814 -18.088 2.777 1.00 97.50 291 GLY A N 1
ATOM 2361 C CA . GLY A 1 291 ? -13.484 -17.867 4.189 1.00 97.50 291 GLY A CA 1
ATOM 2362 C C . GLY A 1 291 ? -12.750 -16.551 4.474 1.00 97.50 291 GLY A C 1
ATOM 2363 O O . GLY A 1 291 ? -12.065 -16.440 5.489 1.00 97.50 291 GLY A O 1
ATOM 2364 N N . LEU A 1 292 ? -12.860 -15.561 3.583 1.00 96.62 292 LEU A N 1
ATOM 2365 C CA . LEU A 1 292 ? -12.228 -14.242 3.721 1.00 96.62 292 LEU A CA 1
ATOM 2366 C C . LEU A 1 292 ? -13.021 -13.308 4.648 1.00 96.62 292 LEU A C 1
ATOM 2368 O O . LEU A 1 292 ? -12.445 -12.402 5.261 1.00 96.62 292 LEU A O 1
ATOM 2372 N N . ILE A 1 293 ? -14.334 -13.533 4.749 1.00 97.44 293 ILE A N 1
ATOM 2373 C CA . ILE A 1 293 ? -15.257 -12.850 5.665 1.00 97.44 293 ILE A CA 1
ATOM 2374 C C . ILE A 1 293 ? -16.205 -13.885 6.302 1.00 97.44 293 ILE A C 1
ATOM 2376 O O . ILE A 1 293 ? -16.425 -14.944 5.708 1.00 97.44 293 ILE A O 1
ATOM 2380 N N . PRO A 1 294 ? -16.764 -13.622 7.498 1.00 97.19 294 PRO A N 1
ATOM 2381 C CA . PRO A 1 294 ? -17.706 -14.540 8.132 1.00 97.19 294 PRO A CA 1
ATOM 2382 C C . PRO A 1 294 ? -19.061 -14.579 7.394 1.00 97.19 294 PRO A C 1
ATOM 2384 O O . PRO A 1 294 ? -19.384 -13.627 6.679 1.00 97.19 294 PRO A O 1
ATOM 2387 N N . PRO A 1 295 ? -19.883 -15.634 7.581 1.00 97.38 295 PRO A N 1
ATOM 2388 C CA . PRO A 1 295 ? -21.182 -15.786 6.909 1.00 97.38 295 PRO A CA 1
ATOM 2389 C C . PRO A 1 295 ? -22.152 -14.616 7.118 1.00 97.38 295 PRO A C 1
ATOM 2391 O O . PRO A 1 295 ? -22.944 -14.290 6.239 1.00 97.38 295 PRO A O 1
ATOM 2394 N N . GLU A 1 296 ? -22.095 -13.984 8.286 1.00 96.88 296 GLU A N 1
ATOM 2395 C CA . GLU A 1 296 ? -22.893 -12.821 8.658 1.00 96.88 296 GLU A CA 1
ATOM 2396 C C . GLU A 1 296 ? -22.284 -11.489 8.202 1.00 96.88 296 GLU A C 1
ATOM 2398 O O . GLU A 1 296 ? -22.862 -10.438 8.479 1.00 96.88 296 GLU A O 1
ATOM 2403 N N . GLY A 1 297 ? -21.133 -11.506 7.528 1.00 97.31 297 GLY A N 1
ATOM 2404 C CA . GLY A 1 297 ? -20.407 -10.326 7.075 1.00 97.31 297 GLY A CA 1
ATOM 2405 C C . GLY A 1 297 ? -20.720 -9.918 5.635 1.00 97.31 297 GLY A C 1
ATOM 2406 O O . GLY A 1 297 ? -21.167 -10.711 4.811 1.00 97.31 297 GLY A O 1
ATOM 2407 N N . ARG A 1 298 ? -20.426 -8.657 5.319 1.00 97.81 298 ARG A N 1
ATOM 2408 C CA . ARG A 1 298 ? -20.323 -8.126 3.958 1.00 97.81 298 ARG A CA 1
ATOM 2409 C C . ARG A 1 298 ? -19.035 -7.328 3.794 1.00 97.81 298 ARG A C 1
ATOM 2411 O O . ARG A 1 298 ? -18.547 -6.729 4.755 1.00 97.81 298 ARG A O 1
ATOM 2418 N N . VAL A 1 299 ? -18.506 -7.279 2.579 1.00 97.88 299 VAL A N 1
ATOM 2419 C CA . VAL A 1 299 ? -17.330 -6.467 2.257 1.00 97.88 299 VAL A CA 1
ATOM 2420 C C . VAL A 1 299 ? -17.630 -4.970 2.369 1.00 97.88 299 VAL A C 1
ATOM 2422 O O . VAL A 1 299 ? -18.771 -4.525 2.198 1.00 97.88 299 VAL A O 1
ATOM 2425 N N . ILE A 1 300 ? -16.580 -4.193 2.631 1.00 97.88 300 ILE A N 1
ATOM 2426 C CA . ILE A 1 300 ? -16.615 -2.727 2.603 1.00 97.88 300 ILE A CA 1
ATOM 2427 C C . ILE A 1 300 ? -16.381 -2.264 1.161 1.00 97.88 300 ILE A C 1
ATOM 2429 O O . ILE A 1 300 ? -15.439 -2.717 0.497 1.00 97.88 300 ILE A O 1
ATOM 2433 N N . THR A 1 301 ? -17.247 -1.381 0.667 1.00 96.88 301 THR A N 1
ATOM 2434 C CA . THR A 1 301 ? -17.130 -0.799 -0.677 1.00 96.88 301 THR A CA 1
ATOM 2435 C C . THR A 1 301 ? -16.148 0.372 -0.704 1.00 96.88 301 THR A C 1
ATOM 2437 O O . THR A 1 301 ? -15.874 1.007 0.313 1.00 96.88 301 THR A O 1
ATOM 2440 N N . LEU A 1 302 ? -15.628 0.698 -1.888 1.00 95.75 302 LEU A N 1
ATOM 2441 C CA . LEU A 1 302 ? -14.717 1.830 -2.068 1.00 95.75 302 LEU A CA 1
ATOM 2442 C C . LEU A 1 302 ? -15.381 3.177 -1.753 1.00 95.75 302 LEU A C 1
ATOM 2444 O O . LEU A 1 302 ? -14.715 4.075 -1.252 1.00 95.75 302 LEU A O 1
ATOM 2448 N N . HIS A 1 303 ? -16.685 3.304 -2.012 1.00 94.94 303 HIS A N 1
ATOM 2449 C CA . HIS A 1 303 ? -17.446 4.502 -1.663 1.00 94.94 303 HIS A CA 1
ATOM 2450 C C . HIS A 1 303 ? -17.615 4.646 -0.142 1.00 94.94 303 HIS A C 1
ATOM 2452 O O . HIS A 1 303 ? -17.359 5.712 0.404 1.00 94.94 303 HIS A O 1
ATOM 2458 N N . GLU A 1 304 ? -17.936 3.565 0.573 1.00 96.25 304 GLU A N 1
ATOM 2459 C CA . GLU A 1 304 ? -17.965 3.595 2.043 1.00 96.25 304 GLU A CA 1
ATOM 2460 C C . GLU A 1 304 ? -16.584 3.925 2.627 1.00 96.25 304 GLU A C 1
ATOM 2462 O O . GLU A 1 304 ? -16.484 4.698 3.576 1.00 96.25 304 GLU A O 1
ATOM 2467 N N . ALA A 1 305 ? -15.508 3.385 2.045 1.00 97.19 305 ALA A N 1
ATOM 2468 C CA . ALA A 1 305 ? -14.143 3.725 2.439 1.00 97.19 305 ALA A CA 1
ATOM 2469 C C . ALA A 1 305 ? -13.829 5.219 2.232 1.00 97.19 305 ALA A C 1
ATOM 2471 O O . ALA A 1 305 ? -13.176 5.820 3.084 1.00 97.19 305 ALA A O 1
ATOM 2472 N N . GLU A 1 306 ? -14.314 5.827 1.145 1.00 96.31 306 GLU A N 1
ATOM 2473 C CA . GLU A 1 306 ? -14.199 7.268 0.906 1.00 96.31 306 GLU A CA 1
ATOM 2474 C C . GLU A 1 306 ? -14.903 8.088 1.992 1.00 96.31 306 GLU A C 1
ATOM 2476 O O . GLU A 1 306 ? -14.275 8.958 2.597 1.00 96.31 306 GLU A O 1
ATOM 2481 N N . GLU A 1 307 ? -16.170 7.792 2.278 1.00 96.12 307 GLU A N 1
ATOM 2482 C CA . GLU A 1 307 ? -16.957 8.505 3.293 1.00 96.12 307 GLU A CA 1
ATOM 2483 C C . GLU A 1 307 ? -16.339 8.362 4.694 1.00 96.12 307 GLU A C 1
ATOM 2485 O O . GLU A 1 307 ? -16.196 9.337 5.440 1.00 96.12 307 GLU A O 1
ATOM 2490 N N . LEU A 1 308 ? -15.861 7.160 5.037 1.00 96.69 308 LEU A N 1
ATOM 2491 C CA . LEU A 1 308 ? -15.136 6.923 6.288 1.00 96.69 308 LEU A CA 1
ATOM 2492 C C . LEU A 1 308 ? -13.843 7.740 6.351 1.00 96.69 308 LEU A C 1
ATOM 2494 O O . LEU A 1 308 ? -13.529 8.310 7.397 1.00 96.69 308 LEU A O 1
ATOM 2498 N N . ALA A 1 309 ? -13.111 7.857 5.245 1.00 95.44 309 ALA A N 1
ATOM 2499 C CA . ALA A 1 309 ? -11.905 8.672 5.199 1.00 95.44 309 ALA A CA 1
ATOM 25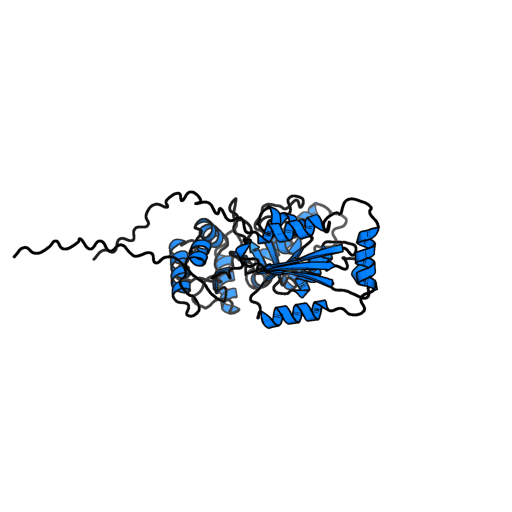00 C C . ALA A 1 309 ? -12.208 10.171 5.343 1.00 95.44 309 ALA A C 1
ATOM 2502 O O . ALA A 1 309 ? -11.473 10.887 6.024 1.00 95.44 309 ALA A O 1
ATOM 2503 N N . GLN A 1 310 ? -13.304 10.652 4.750 1.00 93.69 310 GLN A N 1
ATOM 2504 C CA . GLN A 1 310 ? -13.747 12.042 4.886 1.00 93.69 310 GLN A CA 1
ATOM 2505 C C . GLN A 1 310 ? -14.190 12.382 6.317 1.00 93.69 310 GLN A C 1
ATOM 2507 O O . GLN A 1 310 ? -13.988 13.514 6.760 1.00 93.69 310 GLN A O 1
ATOM 2512 N N . SER A 1 311 ? -14.724 11.411 7.065 1.00 94.19 311 SER A N 1
ATOM 2513 C CA . SER A 1 311 ? -15.081 11.600 8.480 1.00 94.19 311 SER A CA 1
ATOM 2514 C C . SER A 1 311 ? -13.870 11.708 9.424 1.00 94.19 311 SER A C 1
ATOM 2516 O O . SER A 1 311 ? -14.007 12.183 10.554 1.00 94.19 311 SER A O 1
ATOM 2518 N N . GLY A 1 312 ? -12.679 11.275 8.987 1.00 93.56 312 GLY A N 1
ATOM 2519 C CA . GLY A 1 312 ? -11.468 11.230 9.816 1.00 93.56 312 GLY A CA 1
ATOM 2520 C C . GLY A 1 312 ? -11.534 10.203 10.953 1.00 93.56 312 GLY A C 1
ATOM 2521 O O . GLY A 1 312 ? -10.838 10.349 11.960 1.00 93.56 312 GLY A O 1
ATOM 2522 N N . LEU A 1 313 ? -12.401 9.190 10.832 1.00 95.44 313 LEU A N 1
ATOM 2523 C CA . LEU A 1 313 ? -12.633 8.180 11.866 1.00 95.44 313 LEU A CA 1
ATOM 2524 C C . LEU A 1 313 ? -11.347 7.448 12.269 1.00 95.44 313 LEU A C 1
ATOM 2526 O O . LEU A 1 313 ? -11.080 7.270 13.458 1.00 95.44 313 LEU A O 1
ATOM 2530 N N . LEU A 1 314 ? -10.542 7.013 11.294 1.00 95.06 314 LEU A N 1
ATOM 2531 C CA . LEU A 1 314 ? -9.348 6.213 11.579 1.00 95.06 314 LEU A CA 1
ATOM 2532 C C . LEU A 1 314 ? -8.287 7.020 12.332 1.00 95.06 314 LEU A C 1
ATOM 2534 O O . LEU A 1 314 ? -7.621 6.480 13.212 1.00 95.06 314 LEU A O 1
ATOM 2538 N N . GLU A 1 315 ? -8.151 8.310 12.033 1.00 93.50 315 GLU A N 1
ATOM 2539 C CA . GLU A 1 315 ? -7.280 9.242 12.747 1.00 93.50 315 GLU A CA 1
ATOM 2540 C C . GLU A 1 315 ? -7.748 9.420 14.193 1.00 93.50 315 GLU A C 1
ATOM 2542 O O . GLU A 1 315 ? -6.942 9.281 15.111 1.00 93.50 315 GLU A O 1
ATOM 2547 N N . GLN A 1 316 ? -9.052 9.623 14.409 1.00 94.19 316 GLN A N 1
ATOM 2548 C CA . GLN A 1 316 ? -9.633 9.736 15.752 1.00 94.19 316 GLN A CA 1
ATOM 2549 C C . GLN A 1 316 ? -9.400 8.467 16.582 1.00 94.19 316 GLN A C 1
ATOM 2551 O O . GLN A 1 316 ? -8.989 8.548 17.741 1.00 94.19 316 GLN A O 1
ATOM 2556 N N . ILE A 1 317 ? -9.603 7.287 15.988 1.00 94.81 317 ILE A N 1
ATOM 2557 C CA . ILE A 1 317 ? -9.324 6.001 16.641 1.00 94.81 317 ILE A CA 1
ATOM 2558 C C . ILE A 1 317 ? -7.834 5.871 16.955 1.00 94.81 317 ILE A C 1
ATOM 2560 O O . ILE A 1 317 ? -7.463 5.470 18.059 1.00 94.81 317 ILE A O 1
ATOM 2564 N N . ASN A 1 318 ? -6.970 6.217 16.001 1.00 92.94 318 ASN A N 1
ATOM 2565 C CA . ASN A 1 318 ? -5.531 6.134 16.188 1.00 92.94 318 ASN A CA 1
ATOM 2566 C C . ASN A 1 318 ? -5.041 7.096 17.278 1.00 92.94 318 ASN A C 1
ATOM 2568 O O . ASN A 1 318 ? -4.078 6.776 17.962 1.00 92.94 318 ASN A O 1
ATOM 2572 N N . ASP A 1 319 ? -5.687 8.244 17.481 1.00 92.12 319 ASP A N 1
ATOM 2573 C CA . ASP A 1 319 ? -5.364 9.186 18.559 1.00 92.12 319 ASP A CA 1
ATOM 2574 C C . ASP A 1 319 ? -5.913 8.745 19.921 1.00 92.12 319 ASP A C 1
ATOM 2576 O O . ASP A 1 319 ? -5.239 8.905 20.942 1.00 92.12 319 ASP A O 1
ATOM 2580 N N . ALA A 1 320 ? -7.103 8.142 19.948 1.00 92.50 320 ALA A N 1
ATOM 2581 C CA . ALA A 1 320 ? -7.748 7.679 21.173 1.00 92.50 320 ALA A CA 1
ATOM 2582 C C . ALA A 1 320 ? -7.122 6.395 21.738 1.00 92.50 320 ALA A C 1
ATOM 2584 O O . ALA A 1 320 ? -7.109 6.203 22.961 1.00 92.50 320 ALA A O 1
ATOM 2585 N N . PHE A 1 321 ? -6.587 5.531 20.875 1.00 93.75 321 PHE A N 1
ATOM 2586 C CA . PHE A 1 321 ? -6.141 4.189 21.229 1.00 93.75 321 PHE A CA 1
ATOM 2587 C C . PHE A 1 321 ? -4.701 3.893 20.785 1.00 93.75 321 PHE A C 1
ATOM 2589 O O . PHE A 1 321 ? -4.134 4.539 19.908 1.00 93.75 321 PHE A O 1
ATOM 2596 N N . ALA A 1 322 ? -4.099 2.870 21.387 1.00 92.56 322 ALA A N 1
ATOM 2597 C CA . ALA A 1 322 ? -2.844 2.271 20.958 1.00 92.56 322 ALA A CA 1
ATOM 2598 C C . ALA A 1 322 ? -2.977 0.750 20.921 1.00 92.56 322 ALA A C 1
ATOM 2600 O O . ALA A 1 322 ? -3.590 0.146 21.804 1.00 92.56 322 ALA A O 1
ATOM 2601 N N . SER A 1 323 ? -2.365 0.131 19.916 1.00 90.69 323 SER A N 1
ATOM 2602 C CA . SER A 1 323 ? -2.267 -1.320 19.818 1.00 90.69 323 SER A CA 1
ATOM 2603 C C . SER A 1 323 ? -0.907 -1.740 19.285 1.00 90.69 323 SER A C 1
ATOM 2605 O O . SER A 1 323 ? -0.265 -1.013 18.527 1.00 90.69 323 SER A O 1
ATOM 2607 N N . ASP A 1 324 ? -0.481 -2.942 19.661 1.00 86.25 324 ASP A N 1
ATOM 2608 C CA . ASP A 1 324 ? 0.705 -3.566 19.086 1.00 86.25 324 ASP A CA 1
ATOM 2609 C C . ASP A 1 324 ? 0.435 -4.142 17.692 1.00 86.25 324 ASP A C 1
ATOM 2611 O O . ASP A 1 324 ? 1.365 -4.283 16.905 1.00 86.25 324 ASP A O 1
ATOM 2615 N N . ASN A 1 325 ? -0.821 -4.421 17.344 1.00 86.31 325 ASN A N 1
ATOM 2616 C CA . ASN A 1 325 ? -1.187 -4.960 16.039 1.00 86.31 325 ASN A CA 1
ATOM 2617 C C . ASN A 1 325 ? -2.258 -4.087 15.396 1.00 86.31 325 ASN A C 1
ATOM 2619 O O . ASN A 1 325 ? -3.180 -3.633 16.069 1.00 86.31 325 ASN A O 1
ATOM 2623 N N . THR A 1 326 ? -2.155 -3.892 14.086 1.00 92.19 326 THR A N 1
ATOM 2624 C CA . THR A 1 326 ? -3.193 -3.205 13.323 1.00 92.19 326 THR A CA 1
ATOM 2625 C C . THR A 1 326 ? -4.346 -4.166 13.070 1.00 92.19 326 THR A C 1
ATOM 2627 O O . THR A 1 326 ? -4.168 -5.194 12.419 1.00 92.19 326 THR A O 1
ATOM 2630 N N . TYR A 1 327 ? -5.527 -3.836 13.584 1.00 95.25 327 TYR A N 1
ATOM 2631 C CA . TYR A 1 327 ? -6.750 -4.568 13.280 1.00 95.25 327 TYR A CA 1
ATOM 2632 C C . TYR A 1 327 ? -7.241 -4.202 11.875 1.00 95.25 327 TYR A C 1
ATOM 2634 O O . TYR A 1 327 ? -7.435 -3.027 11.566 1.00 95.25 327 TYR A O 1
ATOM 2642 N N . VAL A 1 328 ? -7.436 -5.194 11.008 1.00 96.31 328 VAL A N 1
ATOM 2643 C CA . VAL A 1 328 ? -7.904 -4.965 9.636 1.00 96.31 328 VAL A CA 1
ATOM 2644 C C . VAL A 1 328 ? -9.403 -5.216 9.565 1.00 96.31 328 VAL A C 1
ATOM 2646 O O . VAL A 1 328 ? -9.853 -6.354 9.679 1.00 96.31 328 VAL A O 1
ATOM 2649 N N . PHE A 1 329 ? -10.171 -4.161 9.312 1.00 98.00 329 PHE A N 1
ATOM 2650 C CA . PHE A 1 329 ? -11.576 -4.277 8.947 1.00 98.00 329 PHE A CA 1
ATOM 2651 C C . PHE A 1 329 ? -11.674 -4.705 7.482 1.00 98.00 329 PHE A C 1
ATOM 2653 O O . PHE A 1 329 ? -11.524 -3.886 6.576 1.00 98.00 329 PHE A O 1
ATOM 2660 N N . SER A 1 330 ? -11.883 -6.003 7.250 1.00 97.31 330 SER A N 1
ATOM 2661 C CA . SER A 1 330 ? -12.182 -6.564 5.923 1.00 97.31 330 SER A CA 1
ATOM 2662 C C . SER A 1 330 ? -13.678 -6.613 5.608 1.00 97.31 330 SER A C 1
ATOM 2664 O O . SER A 1 330 ? -14.059 -6.803 4.454 1.00 97.31 330 SER A O 1
ATOM 2666 N N . HIS A 1 331 ? -14.519 -6.472 6.631 1.00 98.12 331 HIS A N 1
ATOM 2667 C CA . HIS A 1 331 ? -15.961 -6.630 6.542 1.00 98.12 331 HIS A CA 1
ATOM 2668 C C . HIS A 1 331 ? -16.677 -5.847 7.642 1.00 98.12 331 HIS A C 1
ATOM 2670 O O . HIS A 1 331 ? -16.073 -5.416 8.628 1.00 98.12 331 HIS A O 1
ATOM 2676 N N . VAL A 1 332 ? -17.987 -5.722 7.466 1.00 98.19 332 VAL A N 1
ATOM 2677 C CA . VAL A 1 332 ? -18.951 -5.278 8.477 1.00 98.19 332 VAL A CA 1
ATOM 2678 C C . VAL A 1 332 ? -20.120 -6.266 8.519 1.00 98.19 332 VAL A C 1
ATOM 2680 O O . VAL A 1 332 ? -20.295 -7.018 7.558 1.00 98.19 332 VAL A O 1
ATOM 2683 N N . PRO A 1 333 ? -20.937 -6.305 9.584 1.00 98.19 333 PRO A N 1
ATOM 2684 C CA . PRO A 1 333 ? -22.137 -7.130 9.605 1.00 98.19 333 PRO A CA 1
ATOM 2685 C C . PRO A 1 333 ? -23.052 -6.821 8.416 1.00 98.19 333 PRO A C 1
ATOM 2687 O O . PRO A 1 333 ? -23.332 -5.663 8.112 1.00 98.19 333 PRO A O 1
ATOM 2690 N N . SER A 1 334 ? -23.567 -7.865 7.775 1.00 97.38 334 SER A N 1
ATOM 2691 C CA . SER A 1 334 ? -24.544 -7.792 6.679 1.00 97.38 334 SER A CA 1
ATOM 2692 C C . SER A 1 334 ? -25.849 -7.096 7.082 1.00 97.38 334 SER A C 1
ATOM 2694 O O . SER A 1 334 ? -26.568 -6.589 6.224 1.00 97.38 334 SER A O 1
ATOM 2696 N N . THR A 1 335 ? -26.136 -7.014 8.386 1.00 97.75 335 THR A N 1
ATOM 2697 C CA . THR A 1 335 ? -27.256 -6.246 8.942 1.00 97.75 335 THR A CA 1
ATOM 2698 C C . THR A 1 335 ? -27.074 -4.734 8.824 1.00 97.75 335 THR A C 1
ATOM 2700 O O . THR A 1 335 ? -28.063 -4.018 8.932 1.00 97.75 335 THR A O 1
ATOM 2703 N N . ILE A 1 336 ? -25.844 -4.240 8.634 1.00 98.06 336 ILE A N 1
ATOM 2704 C CA . ILE A 1 336 ? -25.566 -2.824 8.370 1.00 98.06 336 ILE A CA 1
ATOM 2705 C C . ILE A 1 336 ? -25.760 -2.592 6.867 1.00 98.06 336 ILE A C 1
ATOM 2707 O O . ILE A 1 336 ? -24.987 -3.145 6.080 1.00 98.06 336 ILE A O 1
ATOM 2711 N N . PRO A 1 337 ? -26.758 -1.805 6.427 1.00 96.00 337 PRO A N 1
ATOM 2712 C CA . PRO A 1 337 ? -26.997 -1.564 5.006 1.00 96.00 337 PRO A CA 1
ATOM 2713 C C . PRO A 1 337 ? -25.785 -0.945 4.300 1.00 96.00 337 PRO A C 1
ATOM 2715 O O . PRO A 1 337 ? -24.953 -0.286 4.925 1.00 96.00 337 PRO A O 1
ATOM 2718 N N . VAL A 1 338 ? -25.677 -1.152 2.986 1.00 95.06 338 VAL A N 1
ATOM 2719 C CA . VAL A 1 338 ? -24.661 -0.474 2.163 1.00 95.06 338 VAL A CA 1
ATOM 2720 C C . VAL A 1 338 ? -24.868 1.040 2.263 1.00 95.06 338 VAL A C 1
ATOM 2722 O O . VAL A 1 338 ? -26.002 1.507 2.159 1.00 95.06 338 VAL A O 1
ATOM 2725 N N . ASN A 1 339 ? -23.780 1.786 2.458 1.00 94.44 339 ASN A N 1
ATOM 2726 C CA . ASN A 1 339 ? -23.748 3.244 2.656 1.00 94.44 339 ASN A CA 1
ATOM 2727 C C . ASN A 1 339 ? -24.356 3.751 3.979 1.00 94.44 339 ASN A C 1
ATOM 2729 O O . ASN A 1 339 ? -24.516 4.958 4.151 1.00 94.44 339 ASN A O 1
ATOM 2733 N N . ASP A 1 340 ? -24.650 2.873 4.944 1.00 97.38 340 ASP A N 1
ATOM 2734 C CA . ASP A 1 340 ? -24.961 3.284 6.320 1.00 97.38 340 ASP A CA 1
ATOM 2735 C C . ASP A 1 340 ? -23.667 3.645 7.077 1.00 97.38 340 ASP A C 1
ATOM 2737 O O . ASP A 1 340 ? -23.140 2.869 7.878 1.00 97.38 340 ASP A O 1
ATOM 2741 N N . ILE A 1 341 ? -23.112 4.824 6.776 1.00 97.56 341 ILE A N 1
ATOM 2742 C CA . ILE A 1 341 ? -21.820 5.279 7.318 1.00 97.56 341 ILE A CA 1
ATOM 2743 C C . ILE A 1 341 ? -21.860 5.414 8.845 1.00 97.56 341 ILE A C 1
ATOM 2745 O O . ILE A 1 341 ? -20.865 5.117 9.511 1.00 97.56 341 ILE A O 1
ATOM 2749 N N . GLU A 1 342 ? -23.002 5.801 9.419 1.00 97.69 342 GLU A N 1
ATOM 2750 C CA . GLU A 1 342 ? -23.187 5.877 10.872 1.00 97.69 342 GLU A CA 1
ATOM 2751 C C . GLU A 1 342 ? -23.127 4.486 11.510 1.00 97.69 342 GLU A C 1
ATOM 2753 O O . GLU A 1 342 ? -22.386 4.280 12.478 1.00 97.69 342 GLU A O 1
ATOM 2758 N N . GLY A 1 343 ? -23.845 3.514 10.936 1.00 98.12 343 GLY A N 1
ATOM 2759 C CA . GLY A 1 343 ? -23.803 2.119 11.364 1.00 98.12 343 GLY A CA 1
ATOM 2760 C C . GLY A 1 343 ? -22.394 1.531 11.287 1.00 98.12 343 GLY A C 1
ATOM 2761 O O . GLY A 1 343 ? -21.921 0.932 12.256 1.00 98.12 343 GLY A O 1
ATOM 2762 N N . ILE A 1 344 ? -21.683 1.761 10.177 1.00 98.25 344 ILE A N 1
ATOM 2763 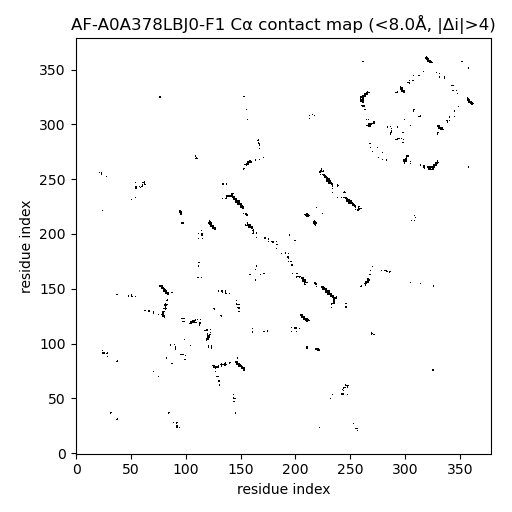C CA . ILE A 1 344 ? -20.300 1.293 9.994 1.00 98.25 344 ILE A CA 1
ATOM 2764 C C . ILE A 1 344 ? -19.361 1.945 11.017 1.00 98.25 344 ILE A C 1
ATOM 2766 O O . ILE A 1 344 ? -18.572 1.254 11.663 1.00 98.25 344 ILE A O 1
ATOM 2770 N N . THR A 1 345 ? -19.470 3.260 11.211 1.00 98.19 345 THR A N 1
ATOM 2771 C CA . THR A 1 345 ? -18.652 4.020 12.169 1.00 98.19 345 THR A CA 1
ATOM 2772 C C . THR A 1 345 ? -18.838 3.510 13.594 1.00 98.19 345 THR A C 1
ATOM 2774 O O . THR A 1 345 ? -17.860 3.299 14.322 1.00 98.19 345 THR A O 1
ATOM 2777 N N . LYS A 1 346 ? -20.092 3.267 13.989 1.00 98.12 346 LYS A N 1
ATOM 2778 C CA . LYS A 1 346 ? -20.430 2.689 15.288 1.00 98.12 346 LYS A CA 1
ATOM 2779 C C . LYS A 1 346 ? -19.821 1.295 15.447 1.00 98.12 346 LYS A C 1
ATOM 2781 O O . LYS A 1 346 ? -19.120 1.060 16.428 1.00 98.12 346 LYS A O 1
ATOM 2786 N N . PHE A 1 347 ? -20.017 0.413 14.466 1.00 98.19 347 PHE A N 1
ATOM 2787 C CA . PHE A 1 347 ? -19.467 -0.943 14.487 1.00 98.19 347 PHE A CA 1
ATOM 2788 C C . PHE A 1 347 ? -17.939 -0.955 14.624 1.00 98.19 347 PHE A C 1
ATOM 2790 O O . PHE A 1 347 ? -17.404 -1.678 15.465 1.00 98.19 347 PHE A O 1
ATOM 2797 N N . ILE A 1 348 ? -17.232 -0.133 13.842 1.00 98.06 348 ILE A N 1
ATOM 2798 C CA . ILE A 1 348 ? -15.770 -0.013 13.907 1.00 98.06 348 ILE A CA 1
ATOM 2799 C C . ILE A 1 348 ? -15.333 0.427 15.309 1.00 98.06 348 ILE A C 1
ATOM 2801 O O . ILE A 1 348 ? -14.447 -0.183 15.909 1.00 98.06 348 ILE A O 1
ATOM 2805 N N . THR A 1 349 ? -15.974 1.463 15.852 1.00 97.00 349 THR A N 1
ATOM 2806 C CA . THR A 1 349 ? -15.609 2.046 17.150 1.00 97.00 349 THR A CA 1
ATOM 2807 C C . THR A 1 349 ? -15.847 1.064 18.300 1.00 97.00 349 THR A C 1
ATOM 2809 O O . THR A 1 349 ? -14.963 0.872 19.137 1.00 97.00 349 THR A O 1
ATOM 2812 N N . GLU A 1 350 ? -17.006 0.397 18.321 1.00 97.00 350 GLU A N 1
ATOM 2813 C CA . GLU A 1 350 ? -17.348 -0.632 19.314 1.00 97.00 350 GLU A CA 1
ATOM 2814 C C . GLU A 1 350 ? -16.411 -1.840 19.216 1.00 97.00 350 GLU A C 1
ATOM 2816 O O . GLU A 1 350 ? -15.917 -2.322 20.237 1.00 97.00 350 GLU A O 1
ATOM 2821 N N . THR A 1 351 ? -16.093 -2.278 17.993 1.00 96.94 351 THR A N 1
ATOM 2822 C CA . THR A 1 351 ? -15.146 -3.374 17.763 1.00 96.94 351 THR A CA 1
ATOM 2823 C C . THR A 1 351 ? -13.786 -3.032 18.359 1.00 96.94 351 THR A C 1
ATOM 2825 O O . THR A 1 351 ? -13.294 -3.794 19.188 1.00 96.94 351 THR A O 1
ATOM 2828 N N . ILE A 1 352 ? -13.206 -1.871 18.032 1.00 96.81 352 ILE A N 1
ATOM 2829 C CA . ILE A 1 352 ? -11.899 -1.462 18.574 1.00 96.81 352 ILE A CA 1
ATOM 2830 C C . ILE A 1 352 ? -11.921 -1.330 20.097 1.00 96.81 352 ILE A C 1
ATOM 2832 O O . ILE A 1 352 ? -10.993 -1.802 20.753 1.00 96.81 352 ILE A O 1
ATOM 2836 N N . ALA A 1 353 ? -12.970 -0.737 20.667 1.00 94.38 353 ALA A N 1
ATOM 2837 C CA . ALA A 1 353 ? -13.100 -0.595 22.116 1.00 94.38 353 ALA A CA 1
ATOM 2838 C C . ALA A 1 353 ? -13.201 -1.951 22.842 1.00 94.38 353 ALA A C 1
ATOM 2840 O O . ALA A 1 353 ? -12.797 -2.054 24.000 1.00 94.38 353 ALA A O 1
ATOM 2841 N N . SER A 1 354 ? -13.714 -2.985 22.168 1.00 94.94 354 SER A N 1
ATOM 2842 C CA . SER A 1 354 ? -13.847 -4.341 22.714 1.00 94.94 354 SER A CA 1
ATOM 2843 C C . SER A 1 354 ? -12.579 -5.200 22.601 1.00 94.94 354 SER A C 1
ATOM 2845 O O . SER A 1 354 ? -12.501 -6.261 23.224 1.00 94.94 354 SER A O 1
ATOM 2847 N N . LEU A 1 355 ? -11.576 -4.774 21.820 1.00 94.12 355 LEU A N 1
ATOM 2848 C CA . LEU A 1 355 ? -10.374 -5.574 21.588 1.00 94.12 355 LEU A CA 1
ATOM 2849 C C . LEU A 1 355 ? -9.486 -5.639 22.846 1.00 94.12 355 LEU A C 1
ATOM 2851 O O . LEU A 1 355 ? -9.072 -4.603 23.370 1.00 94.12 355 LEU A O 1
ATOM 2855 N N . PRO A 1 356 ? -9.078 -6.841 23.297 1.00 88.88 356 PRO A N 1
ATOM 2856 C CA . PRO A 1 356 ? -8.313 -7.010 24.538 1.00 88.88 356 PRO A CA 1
ATOM 2857 C C . PRO A 1 356 ? -6.880 -6.456 24.459 1.00 88.88 356 PRO A C 1
ATOM 2859 O O . PRO A 1 356 ? -6.241 -6.208 25.479 1.00 88.88 356 PRO A O 1
ATOM 2862 N N . ASN A 1 357 ? -6.351 -6.280 23.248 1.00 85.25 357 ASN A N 1
ATOM 2863 C CA . ASN A 1 357 ? -4.995 -5.811 22.961 1.00 85.25 357 ASN A CA 1
ATOM 2864 C C . ASN A 1 357 ? -4.936 -4.318 22.588 1.00 85.25 357 ASN A C 1
ATOM 2866 O O . ASN A 1 357 ? -3.932 -3.863 22.029 1.00 85.25 357 ASN A O 1
ATOM 2870 N N . VAL A 1 358 ? -6.004 -3.566 22.853 1.00 88.94 358 VAL A N 1
ATOM 2871 C CA . VAL A 1 358 ? -6.081 -2.126 22.604 1.00 88.94 358 VAL A CA 1
ATOM 2872 C C . VAL A 1 358 ? -6.102 -1.381 23.940 1.00 88.94 358 VAL A C 1
ATOM 2874 O O . VAL A 1 358 ? -6.835 -1.730 24.859 1.00 88.94 358 VAL A O 1
ATOM 2877 N N . LYS A 1 359 ? -5.267 -0.347 24.066 1.00 90.56 359 LYS A N 1
ATOM 2878 C CA . LYS A 1 359 ? -5.179 0.513 25.255 1.00 90.56 359 LYS A CA 1
ATOM 2879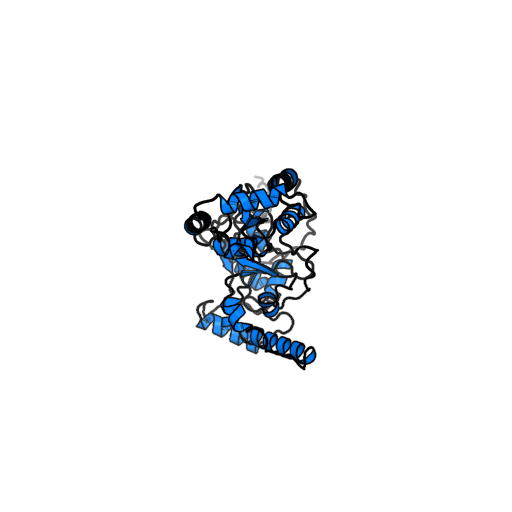 C C . LYS A 1 359 ? -5.661 1.912 24.904 1.00 90.56 359 LYS A C 1
ATOM 2881 O O . LYS A 1 359 ? -5.277 2.442 23.867 1.00 90.56 359 LYS A O 1
ATOM 2886 N N . ARG A 1 360 ? -6.458 2.537 25.769 1.00 88.12 360 ARG A N 1
ATOM 2887 C CA . ARG A 1 360 ? -6.845 3.947 25.617 1.00 88.12 360 ARG A CA 1
ATOM 2888 C C . ARG A 1 360 ? -5.662 4.843 26.000 1.00 88.12 360 ARG A C 1
ATOM 2890 O O . ARG A 1 360 ? -5.047 4.624 27.040 1.00 88.12 360 ARG A O 1
ATOM 2897 N N . VAL A 1 361 ? -5.329 5.813 25.150 1.00 85.19 361 VAL A N 1
ATOM 2898 C CA . VAL A 1 361 ? -4.174 6.721 25.321 1.00 85.19 361 VAL A CA 1
ATOM 2899 C C . VAL A 1 361 ? -4.585 8.198 25.252 1.00 85.19 361 VAL A C 1
ATOM 2901 O O . VAL A 1 361 ? -3.886 9.050 25.793 1.00 85.19 361 VAL A O 1
ATOM 2904 N N . GLY A 1 362 ? -5.731 8.509 24.636 1.00 66.38 362 GLY A N 1
ATOM 2905 C CA . GLY A 1 362 ? -6.271 9.871 24.569 1.00 66.38 362 GLY A CA 1
ATOM 2906 C C . GLY A 1 362 ? -6.920 10.349 25.878 1.00 66.38 362 GLY A C 1
ATOM 2907 O O . GLY A 1 362 ? -7.223 9.524 26.747 1.00 66.38 362 GLY A O 1
ATOM 2908 N N . PRO A 1 363 ? -7.167 11.669 26.029 1.00 53.00 363 PRO A N 1
ATOM 2909 C CA . PRO A 1 363 ? -7.857 12.207 27.195 1.00 53.00 363 PRO A CA 1
ATOM 2910 C C . PRO A 1 363 ? -9.208 11.509 27.373 1.00 53.00 363 PRO A C 1
ATOM 2912 O O . PRO A 1 363 ? -9.924 11.228 26.405 1.00 53.00 363 PRO A O 1
ATOM 2915 N N . VAL A 1 364 ? -9.543 11.201 28.625 1.00 42.97 364 VAL A N 1
ATOM 2916 C CA . VAL A 1 364 ? -10.893 10.788 28.996 1.00 42.97 364 VAL A CA 1
ATOM 2917 C C . VAL A 1 364 ? -11.801 11.930 28.548 1.00 42.97 364 VAL A C 1
ATOM 2919 O O . VAL A 1 364 ? -11.669 13.049 29.035 1.00 42.97 364 VAL A O 1
ATOM 2922 N N . ILE A 1 365 ? -12.670 11.684 27.565 1.00 45.69 365 ILE A N 1
ATOM 2923 C CA . ILE A 1 365 ? -13.851 12.526 27.395 1.00 45.69 365 ILE A CA 1
ATOM 2924 C C . ILE A 1 365 ? -14.656 12.222 28.653 1.00 45.69 365 ILE A C 1
ATOM 2926 O O . ILE A 1 365 ? -15.337 11.200 28.710 1.00 45.69 365 ILE A O 1
ATOM 2930 N N . GLU A 1 366 ? -14.424 12.995 29.712 1.00 37.88 366 GLU A N 1
ATOM 2931 C CA . GLU A 1 366 ? -15.315 13.008 30.858 1.00 37.88 366 GLU A CA 1
ATOM 2932 C C . GLU A 1 366 ? -16.649 13.476 30.296 1.00 37.88 366 GLU A C 1
ATOM 2934 O O . GLU A 1 366 ? -16.789 14.600 29.811 1.00 37.88 366 GLU A O 1
ATOM 2939 N N . GLU A 1 367 ? -17.596 12.547 30.245 1.00 38.22 367 GLU A N 1
ATOM 2940 C CA . GLU A 1 367 ? -18.996 12.869 30.069 1.00 38.22 367 GLU A CA 1
ATOM 2941 C C . GLU A 1 367 ? -19.316 13.845 31.204 1.00 38.22 367 GLU A C 1
ATOM 2943 O O . GLU A 1 367 ? -19.299 13.466 32.375 1.00 38.22 367 GLU A O 1
ATOM 2948 N N . ILE A 1 368 ? -19.487 15.130 30.880 1.00 39.62 368 ILE A N 1
ATOM 2949 C CA . ILE A 1 368 ? -20.002 16.102 31.838 1.00 39.62 368 ILE A CA 1
ATOM 2950 C C . ILE A 1 368 ? -21.433 15.646 32.095 1.00 39.62 368 ILE A C 1
ATOM 2952 O O . ILE A 1 368 ? -22.341 15.935 31.321 1.00 39.62 368 ILE A O 1
ATOM 2956 N N . THR A 1 369 ? -21.625 14.838 33.131 1.00 42.59 369 THR A N 1
ATOM 2957 C CA . THR A 1 369 ? -22.948 14.575 33.669 1.00 42.59 369 THR A CA 1
ATOM 2958 C C . THR A 1 369 ? -23.476 15.905 34.183 1.00 42.59 369 THR A C 1
ATOM 2960 O O . THR A 1 369 ? -22.875 16.491 35.085 1.00 42.59 369 THR A O 1
ATOM 2963 N N . ASP A 1 370 ? -24.584 16.374 33.607 1.00 44.78 370 ASP A N 1
ATOM 2964 C CA . ASP A 1 370 ? -25.388 17.504 34.087 1.00 44.78 370 ASP A CA 1
ATOM 2965 C C . ASP A 1 370 ? -26.044 17.169 35.447 1.00 44.78 370 ASP A C 1
ATOM 2967 O O . ASP A 1 370 ? -27.259 17.266 35.618 1.00 44.78 370 ASP A O 1
ATOM 2971 N N . GLU A 1 371 ? -25.267 16.720 36.432 1.00 45.28 371 GLU A N 1
ATOM 2972 C CA . GLU A 1 371 ? -25.730 16.715 37.811 1.00 45.28 371 GLU A CA 1
ATOM 2973 C C . GLU A 1 371 ? -25.593 18.140 38.342 1.00 45.28 371 GLU A C 1
ATOM 2975 O O . GLU A 1 371 ? -24.501 18.623 38.651 1.00 45.28 371 GLU A O 1
ATOM 2980 N N . GLU A 1 372 ? -26.732 18.836 38.404 1.00 42.69 372 GLU A N 1
ATOM 2981 C CA . GLU A 1 372 ? -26.854 20.093 39.134 1.00 42.69 372 GLU A CA 1
ATOM 2982 C C . GLU A 1 372 ? -26.254 19.921 40.539 1.00 42.69 372 GLU A C 1
ATOM 2984 O O . GLU A 1 372 ? -26.628 18.985 41.258 1.00 42.69 372 GLU A O 1
ATOM 2989 N N . PRO A 1 373 ? -25.349 20.815 40.976 1.00 43.06 373 PRO A N 1
ATOM 2990 C CA . PRO A 1 373 ? -24.827 20.761 42.327 1.00 43.06 373 PRO A CA 1
ATOM 2991 C C . PRO A 1 373 ? -25.992 20.934 43.304 1.00 43.06 373 PRO A C 1
ATOM 2993 O O . PRO A 1 373 ? -26.616 21.996 43.366 1.00 43.06 373 PRO A O 1
ATOM 2996 N N . GLN A 1 374 ? -26.283 19.886 44.081 1.00 48.50 374 GLN A N 1
ATOM 2997 C CA . GLN A 1 374 ? -27.204 19.989 45.206 1.00 48.50 374 GLN A CA 1
ATOM 2998 C C . GLN A 1 374 ? -26.649 21.040 46.166 1.00 48.50 374 GLN A C 1
ATOM 3000 O O . GLN A 1 374 ? -25.640 20.831 46.842 1.00 48.50 374 GLN A O 1
ATOM 3005 N N . GLY A 1 375 ? -27.296 22.205 46.177 1.00 51.41 375 GLY A N 1
ATOM 3006 C CA . GLY A 1 375 ? -26.969 23.287 47.089 1.00 51.41 375 GLY A CA 1
ATOM 3007 C C . GLY A 1 375 ? -27.046 22.822 48.548 1.00 51.41 375 GLY A C 1
ATOM 3008 O O . GLY A 1 375 ? -27.773 21.876 48.868 1.00 51.41 375 GLY A O 1
ATOM 3009 N N . PRO A 1 376 ? -26.304 23.478 49.454 1.00 48.59 376 PRO A N 1
ATOM 3010 C CA . PRO A 1 376 ? -26.254 23.079 50.850 1.00 48.59 376 PRO A CA 1
ATOM 3011 C C . PRO A 1 376 ? -27.654 23.156 51.465 1.00 48.59 376 PRO A C 1
ATOM 3013 O O . PRO A 1 376 ? -28.301 24.207 51.442 1.00 48.59 376 PRO A O 1
ATOM 3016 N N . LYS A 1 377 ? -28.110 22.033 52.030 1.00 47.25 377 LYS A N 1
ATOM 3017 C CA . LYS A 1 377 ? -29.268 22.012 52.924 1.00 47.25 377 LYS A CA 1
ATOM 3018 C C . LYS A 1 377 ? -28.955 22.938 54.097 1.00 47.25 377 LYS A C 1
ATOM 3020 O O . LYS A 1 377 ? -27.976 22.727 54.806 1.00 47.25 377 LYS A O 1
ATOM 3025 N N . LYS A 1 378 ? -29.751 23.996 54.237 1.00 46.53 378 LYS A N 1
ATOM 3026 C CA . LYS A 1 378 ? -29.769 24.820 55.444 1.00 46.53 378 LYS A CA 1
ATOM 3027 C C . LYS A 1 378 ? -30.571 24.068 56.502 1.00 46.53 378 LYS A C 1
ATOM 3029 O O . LYS A 1 378 ? -31.728 23.741 56.234 1.00 46.53 378 LYS A O 1
ATOM 3034 N N . ASP A 1 379 ? -29.931 23.811 57.635 1.00 52.91 379 ASP A N 1
ATOM 3035 C CA . ASP A 1 379 ? -30.590 23.489 58.903 1.00 52.91 379 ASP A CA 1
ATOM 3036 C C . ASP A 1 379 ? -31.189 24.751 59.541 1.00 52.91 379 ASP A C 1
ATOM 3038 O O . ASP A 1 379 ? -30.607 25.852 59.343 1.00 52.91 379 ASP A O 1
#

pLDDT: mean 82.31, std 18.21, range [25.92, 98.25]

Mean predicted aligned error: 9.77 Å